Protein 9PH2 (pdb70)

Secondary structure (DSSP, 8-state):
---EE-SSPPPPSSTTSEEEEEEE-TT-HHHHHHHHHHHHHHHHS-TTEEEEEEE--SSGGGHHHHHHHHHHHHTT-TTHHHHHHHHHHTS-----SHHHHHHHHHHTT--HHHHHHHHT-HHHHHHHHHHHHHHHHTT--SSSEEEETTTEEE-TTTTTS-HHHHHHHHHHHHHHHT-/---EE-SSPPPPSSTTSEEEEEEE-TT-HHHHHHHHHHHHHHHTS-TTEEEEEEE--SSGGGHHHHHHHHHHHHTT-TTHHHHHHHHHHTS-----SHHHHHHHHHHTT--HHHHHHHHT-HHHHHHHHHHHHHHHHTT--SSSEEEETTTEEE-TTTTTS-HHHHHHHHHHHHHHHH-

B-factor: mean 20.36, std 10.34, range [5.52, 108.02]

InterPro domains:
  IPR001853 DSBA-like thioredoxin domain [PF01323] (96-192)
  IPR013766 Thioredoxin domain [PF00085] (48-86)
  IPR013766 Thioredoxin domain [PS51352] (9-154)
  IPR017937 Thioredoxin, conserved site [PS00194] (50-68)
  IPR023205 Thiol:disulphide interchange protein DsbA/DsbL [PIRSF001488] (10-207)
  IPR023205 Thiol:disulphide interchange protein DsbA/DsbL [cd03019] (31-209)
  IPR036249 Thioredoxin-like superfamily [SSF52833] (41-191)
  IPR050824 Bacterial Thiol:disulfide Interchange Protein DsbA [PTHR35891] (10-207)

Nearest PDB structures (foldseek):
  3hd5-assembly1_B  TM=8.942E-01  e=2.060E-31  Bordetella parapertussis
  4zl7-assembly1_A  TM=9.602E-01  e=1.861E-17  Pseudomonas aeruginosa PAO1
  4p3y-assembly1_B  TM=9.503E-01  e=1.702E-15  Acinetobacter baumannii AYE
  3a3t-assembly3_C  TM=8.705E-01  e=3.778E-16  Neisseria meningitidis serogroup B
  4od7-assembly2_B  TM=8.209E-01  e=9.628E-11  Proteus mirabilis HI4320

Solvent-accessible surface area: 18264 Å² total; per-residue (Å²): 190,64,85,75,94,5,108,105,80,19,126,86,104,36,125,76,87,19,26,0,6,0,0,1,4,1,48,19,88,104,0,19,54,0,5,85,72,0,66,91,28,43,168,119,25,53,176,48,16,49,48,63,22,0,2,5,35,107,90,90,51,26,104,33,9,2,29,0,20,11,0,0,66,59,37,106,56,77,70,0,8,45,102,0,6,66,2,11,40,103,91,176,87,174,7,65,75,63,136,24,0,0,83,18,0,43,86,53,66,12,69,83,70,94,0,41,74,33,8,94,35,163,71,1,91,57,73,7,95,71,0,47,111,25,5,130,43,2,102,34,141,25,33,8,4,1,0,0,21,11,72,28,12,0,18,10,109,66,6,55,113,70,53,58,20,0,11,110,3,0,52,85,5,3,87,97,13,110,199,168,88,44,61,86,4,103,112,87,15,118,51,61,34,122,76,80,25,9,0,6,0,0,0,5,2,53,20,86,103,0,20,55,0,3,80,68,0,59,91,27,39,170,120,28,52,166,47,14,41,43,73,22,4,3,7,37,122,88,86,56,27,60,32,12,3,26,0,19,27,0,0,60,54,36,138,62,80,68,1,6,42,103,0,6,70,2,13,35,106,99,176,90,190,7,92,45,56,150,33,0,0,109,16,0,41,81,57,64,14,78,76,71,136,0,44,77,34,7,96,35,156,71,2,92,52,65,5,96,66,0,46,98,20,13,128,37,1,102,31,138,28,24,7,2,1,0,0,29,9,103,10,20,0,13,8,108,58,6,61,122,65,54,58,18,0,12,107,7,0,51,85,1,2,76,64,24,119,186

Structure (mmCIF, N/CA/C/O backbone):
data_9PH2
#
_entry.id   9PH2
#
_cell.length_a   191.785
_cell.length_b   37.298
_cell.length_c   57.111
_cell.angle_alpha   90.000
_cell.angle_beta   104.593
_cell.angle_gamma   90.000
#
_symmetry.space_group_name_H-M   'C 1 2 1'
#
loop_
_entity.id
_entity.type
_entity.pdbx_description
1 polymer 'Thiol:disulfide interchange protein'
2 non-polymer DI(HYDROXYETHYL)ETHER
3 water water
#
loop_
_atom_site.group_PDB
_atom_site.id
_atom_site.type_symbol
_atom_site.label_atom_id
_atom_site.label_alt_id
_atom_site.label_comp_id
_atom_site.label_asym_id
_atom_site.label_entity_id
_atom_site.label_seq_id
_atom_site.pdbx_PDB_ins_code
_atom_site.Cartn_x
_atom_site.Cartn_y
_atom_site.Cartn_z
_atom_site.occupancy
_atom_site.B_iso_or_equiv
_atom_site.auth_seq_id
_atom_site.auth_comp_id
_atom_site.auth_asym_id
_atom_site.auth_atom_id
_atom_site.pdbx_PDB_model_num
ATOM 1 N N . GLN A 1 1 ? 3.77819 -10.08339 -18.01962 1.000 44.40220 1 GLN A N 1
ATOM 2 C CA . GLN A 1 1 ? 3.02958 -11.05015 -17.22046 1.000 48.35829 1 GLN A CA 1
ATOM 3 C C . GLN A 1 1 ? 3.30365 -10.89551 -15.72282 1.000 37.90539 1 GLN A C 1
ATOM 4 O O . GLN A 1 1 ? 2.41473 -10.50847 -14.96407 1.000 41.95454 1 GLN A O 1
ATOM 10 N N . GLN A 1 2 ? 4.53136 -11.19975 -15.29716 1.000 28.64431 2 GLN A N 1
ATOM 11 C CA . GLN A 1 2 ? 4.88502 -11.19974 -13.88223 1.000 18.50627 2 GLN A CA 1
ATOM 12 C C . GLN A 1 2 ? 5.57893 -9.91284 -13.45105 1.000 19.65453 2 GLN A C 1
ATOM 13 O O . GLN A 1 2 ? 6.21222 -9.88027 -12.39245 1.000 20.34320 2 GLN A O 1
ATOM 19 N N . TYR A 1 3 ? 5.46354 -8.85598 -14.24367 1.000 19.09407 3 TYR A N 1
ATOM 20 C CA . TYR A 1 3 ? 6.00109 -7.55259 -13.88835 1.000 16.45916 3 TYR A CA 1
ATOM 21 C C . TYR A 1 3 ? 5.19000 -6.51228 -14.63851 1.000 23.64075 3 TYR A C 1
ATOM 22 O O . TYR A 1 3 ? 4.41742 -6.83750 -15.54215 1.000 22.72932 3 TYR A O 1
ATOM 31 N N . VAL A 1 4 ? 5.38510 -5.25001 -14.27210 1.000 19.84155 4 VAL A N 1
ATOM 32 C CA . VAL A 1 4 ? 4.77363 -4.14260 -14.99216 1.000 22.06479 4 VAL A CA 1
ATOM 33 C C . VAL A 1 4 ? 5.86013 -3.14575 -15.36305 1.000 22.59934 4 VAL A C 1
ATOM 34 O O . VAL A 1 4 ? 6.90460 -3.06054 -14.71052 1.000 20.75509 4 VAL A O 1
ATOM 38 N N . ASN A 1 5 ? 5.61560 -2.39938 -16.43093 1.000 17.89112 5 ASN A N 1
ATOM 39 C CA . ASN A 1 5 ? 6.54268 -1.35685 -16.84196 1.000 17.14092 5 ASN A CA 1
ATOM 40 C C . ASN A 1 5 ? 6.31192 -0.09135 -16.02953 1.000 19.13267 5 ASN A C 1
ATOM 41 O O . ASN A 1 5 ? 5.17279 0.24955 -15.68912 1.000 21.08313 5 ASN A O 1
ATOM 46 N N . ILE A 1 6 ? 7.40172 0.60728 -15.72495 1.000 18.26866 6 ILE A N 1
ATOM 47 C CA . ILE A 1 6 ? 7.34739 1.91395 -15.08484 1.000 15.53159 6 ILE A CA 1
ATOM 48 C C . ILE A 1 6 ? 7.50367 2.96325 -16.17306 1.000 19.90667 6 ILE A C 1
ATOM 49 O O . ILE A 1 6 ? 8.56090 3.04646 -16.81252 1.000 22.55695 6 ILE A O 1
ATOM 54 N N . ASN A 1 7 ? 6.45753 3.76217 -16.37227 1.000 20.69848 7 ASN A N 1
ATOM 55 C CA . ASN A 1 7 ? 6.41103 4.77412 -17.42658 1.000 29.17754 7 ASN A CA 1
ATOM 56 C C . ASN A 1 7 ? 5.99129 6.09775 -16.80572 1.000 25.84351 7 ASN A C 1
ATOM 57 O O . ASN A 1 7 ? 4.91217 6.17012 -16.18603 1.000 25.43084 7 ASN A O 1
ATOM 62 N N . PRO A 1 8 ? 6.78719 7.16216 -16.93579 1.000 25.80694 8 PRO A N 1
ATOM 63 C CA . PRO A 1 8 ? 8.08644 7.23600 -17.61060 1.000 24.07588 8 PRO A CA 1
ATOM 64 C C . PRO A 1 8 ? 9.14543 6.54459 -16.77295 1.000 24.34582 8 PRO A C 1
ATOM 65 O O . PRO A 1 8 ? 8.97488 6.41461 -15.56180 1.000 24.98586 8 PRO A O 1
ATOM 69 N N . PRO A 1 9 ? 10.23159 6.07373 -17.37536 1.000 22.61908 9 PRO A N 1
ATOM 70 C CA . PRO A 1 9 ? 11.25297 5.38000 -16.59005 1.000 20.50737 9 PRO A CA 1
ATOM 71 C C . PRO A 1 9 ? 11.93892 6.32020 -15.61468 1.000 25.76238 9 PRO A C 1
ATOM 72 O O . PRO A 1 9 ? 12.05421 7.52708 -15.84292 1.000 26.59522 9 PRO A O 1
ATOM 76 N N . MET A 1 10 ? 12.38243 5.75075 -14.50775 1.000 21.39390 10 MET A N 1
ATOM 77 C CA . MET A 1 10 ? 13.04530 6.55648 -13.49747 1.000 19.89686 10 MET A CA 1
ATOM 78 C C . MET A 1 10 ? 14.51982 6.72615 -13.85430 1.000 24.47020 10 MET A C 1
ATOM 79 O O . MET A 1 10 ? 15.18169 5.75591 -14.22796 1.000 29.53187 10 MET A O 1
ATOM 84 N N . PRO A 1 11 ? 15.05976 7.93457 -13.72447 1.000 29.99633 11 PRO A N 1
ATOM 85 C CA . PRO A 1 11 ? 16.47774 8.13950 -14.02794 1.000 35.21681 11 PRO A CA 1
ATOM 86 C C . PRO A 1 11 ? 17.36019 7.38480 -13.05043 1.000 34.67047 11 PRO A C 1
ATOM 87 O O . PRO A 1 11 ? 17.00891 7.17768 -11.88630 1.000 33.11002 11 PRO A O 1
ATOM 91 N N . SER A 1 12 ? 18.52033 6.96833 -13.54217 1.000 36.22279 12 SER A N 1
ATOM 92 C CA A SER A 1 12 ? 19.44332 6.18704 -12.73325 0.548 39.37106 12 SER A CA 1
ATOM 93 C CA B SER A 1 12 ? 19.44527 6.18710 -12.73601 0.452 39.37182 12 SER A CA 1
ATOM 94 C C . SER A 1 12 ? 20.19046 7.07786 -11.75038 1.000 43.61502 12 SER A C 1
ATOM 95 O O . SER A 1 12 ? 20.66174 8.16443 -12.10125 1.000 43.26187 12 SER A O 1
ATOM 100 N N . ASP A 1 13 ? 20.28984 6.60788 -10.51017 1.000 41.28835 13 ASP A N 1
ATOM 101 C CA . ASP A 1 13 ? 21.01555 7.30025 -9.45688 1.000 49.30184 13 ASP A CA 1
ATOM 102 C C . ASP A 1 13 ? 22.39186 6.70235 -9.20453 1.000 44.00596 13 ASP A C 1
ATOM 103 O O . ASP A 1 13 ? 23.15278 7.24991 -8.39975 1.000 47.73587 13 ASP A O 1
ATOM 108 N N . THR A 1 14 ? 22.72498 5.59648 -9.86467 1.000 41.48140 14 THR A N 1
ATOM 109 C CA . THR A 1 14 ? 24.02185 4.94199 -9.70713 1.000 34.45329 14 THR A CA 1
ATOM 110 C C . THR A 1 14 ? 24.60896 4.70608 -11.09012 1.000 38.44229 14 THR A C 1
ATOM 111 O O . THR A 1 14 ? 24.24693 3.72378 -11.76453 1.000 29.04562 14 THR A O 1
ATOM 115 N N . PRO A 1 15 ? 25.50860 5.57339 -11.54724 1.000 33.71846 15 PRO A N 1
ATOM 116 C CA . PRO A 1 15 ? 26.11541 5.38422 -12.86891 1.000 35.52464 15 PRO A CA 1
ATOM 117 C C . PRO A 1 15 ? 26.79067 4.02715 -12.97935 1.000 26.47830 15 PRO A C 1
ATOM 118 O O . PRO A 1 15 ? 27.44543 3.55964 -12.04469 1.000 32.81574 15 PRO A O 1
ATOM 122 N N . GLY A 1 16 ? 26.60867 3.39082 -14.13523 1.000 31.03453 16 GLY A N 1
ATOM 123 C CA . GLY A 1 16 ? 27.22136 2.11302 -14.41947 1.000 32.44366 16 GLY A CA 1
ATOM 124 C C . GLY A 1 16 ? 26.61481 0.92926 -13.70428 1.000 27.40047 16 GLY A C 1
ATOM 125 O O . GLY A 1 16 ? 27.12161 -0.18810 -13.85282 1.000 32.02380 16 GLY A O 1
ATOM 126 N N . LYS A 1 17 ? 25.54987 1.12460 -12.93641 1.000 21.52875 17 LYS A N 1
ATOM 127 C CA . LYS A 1 17 ? 24.95081 0.03576 -12.18766 1.000 18.83911 17 LYS A CA 1
ATOM 128 C C . LYS A 1 17 ? 23.45940 -0.03128 -12.46743 1.000 19.21621 17 LYS A C 1
ATOM 129 O O . LYS A 1 17 ? 22.81833 0.97228 -12.79423 1.000 25.68046 17 LYS A O 1
ATOM 135 N N . ILE A 1 18 ? 22.92228 -1.23399 -12.33702 1.000 14.93873 18 ILE A N 1
ATOM 136 C CA . ILE A 1 18 ? 21.48574 -1.45729 -12.39901 1.000 16.03461 18 ILE A CA 1
ATOM 137 C C . ILE A 1 18 ? 20.97050 -1.44858 -10.96866 1.000 15.16498 18 ILE A C 1
ATOM 138 O O . ILE A 1 18 ? 21.42220 -2.24453 -10.14050 1.000 15.05500 18 ILE A O 1
ATOM 143 N N . GLU A 1 19 ? 20.03693 -0.54137 -10.67188 1.000 15.15617 19 GLU A N 1
ATOM 144 C CA . GLU A 1 19 ? 19.48769 -0.41810 -9.32539 1.000 15.58222 19 GLU A CA 1
ATOM 145 C C . GLU A 1 19 ? 18.29442 -1.34393 -9.15643 1.000 14.75928 19 GLU A C 1
ATOM 146 O O . GLU A 1 19 ? 17.42046 -1.40309 -10.02438 1.000 15.61864 19 GLU A O 1
ATOM 152 N N . VAL A 1 20 ? 18.27016 -2.06647 -8.04304 1.000 9.71264 20 VAL A N 1
ATOM 153 C CA . VAL A 1 20 ? 17.09314 -2.80376 -7.59658 1.000 12.94700 20 VAL A CA 1
ATOM 154 C C . VAL A 1 20 ? 16.62131 -2.13335 -6.31534 1.000 14.32170 20 VAL A C 1
ATOM 155 O O . VAL A 1 20 ? 17.35462 -2.09654 -5.31854 1.000 13.31561 20 VAL A O 1
ATOM 159 N N . LEU A 1 21 ? 15.41454 -1.57347 -6.33929 1.000 12.28321 21 LEU A N 1
ATOM 160 C CA . LEU A 1 21 ? 14.83724 -0.96543 -5.14976 1.000 9.49049 21 LEU A CA 1
ATOM 161 C C . LEU A 1 21 ? 13.85794 -1.95439 -4.54737 1.000 12.03505 21 LEU A C 1
ATOM 162 O O . LEU A 1 21 ? 12.91122 -2.36913 -5.21916 1.000 13.91742 21 LEU A O 1
ATOM 167 N N . GLU A 1 22 ? 14.07994 -2.34755 -3.29775 1.000 9.23242 22 GLU A N 1
ATOM 168 C CA . GLU A 1 22 ? 13.05248 -3.07027 -2.55317 1.000 9.95586 22 GLU A CA 1
ATOM 169 C C . GLU A 1 22 ? 12.29737 -2.05316 -1.71405 1.000 13.24290 22 GLU A C 1
ATOM 170 O O . GLU A 1 22 ? 12.84369 -1.50231 -0.75057 1.000 10.83432 22 GLU A O 1
ATOM 176 N N . PHE A 1 23 ? 11.04530 -1.80485 -2.07969 1.000 10.05110 23 PHE A N 1
ATOM 177 C CA . PHE A 1 23 ? 10.16759 -0.99257 -1.25672 1.000 10.05386 23 PHE A CA 1
ATOM 178 C C . PHE A 1 23 ? 9.59267 -1.85946 -0.14695 1.000 11.41849 23 PHE A C 1
ATOM 179 O O . PHE A 1 23 ? 9.08098 -2.95369 -0.40657 1.000 12.67365 23 PHE A O 1
ATOM 187 N N . PHE A 1 24 ? 9.71728 -1.39218 1.09285 1.000 9.96656 24 PHE A N 1
ATOM 188 C CA . PHE A 1 24 ? 9.33882 -2.19125 2.24462 1.000 12.05542 24 PHE A CA 1
ATOM 189 C C . PHE A 1 24 ? 8.76377 -1.28162 3.32302 1.000 9.91298 24 PHE A C 1
ATOM 190 O O . PHE A 1 24 ? 8.86698 -0.05273 3.25912 1.000 10.26323 24 PHE A O 1
ATOM 198 N N . ALA A 1 25 ? 8.16686 -1.90877 4.33034 1.000 10.03286 25 ALA A N 1
ATOM 199 C CA . ALA A 1 25 ? 7.85879 -1.24044 5.58506 1.000 9.64796 25 ALA A CA 1
ATOM 200 C C . ALA A 1 25 ? 8.16407 -2.19044 6.72644 1.000 12.19793 25 ALA A C 1
ATOM 201 O O . ALA A 1 25 ? 7.92570 -3.39847 6.62336 1.000 12.49449 25 ALA A O 1
ATOM 203 N N . TYR A 1 26 ? 8.67333 -1.63576 7.82054 1.000 11.12634 26 TYR A N 1
ATOM 204 C CA . TYR A 1 26 ? 8.97791 -2.46159 8.98433 1.000 10.65878 26 TYR A CA 1
ATOM 205 C C . TYR A 1 26 ? 7.73259 -3.14223 9.54715 1.000 12.89298 26 TYR A C 1
ATOM 206 O O . TYR A 1 26 ? 7.84005 -4.21010 10.15814 1.000 14.89176 26 TYR A O 1
ATOM 215 N N . THR A 1 27 ? 6.55223 -2.53881 9.37503 1.000 11.97778 27 THR A N 1
ATOM 216 C CA . THR A 1 27 ? 5.31934 -3.10096 9.91402 1.000 14.70536 27 THR A CA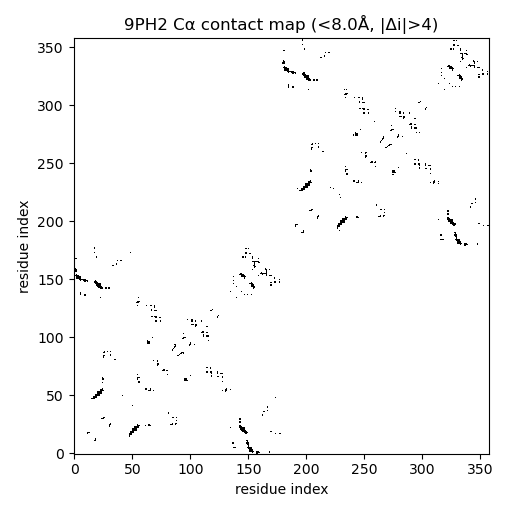 1
ATOM 217 C C . THR A 1 27 ? 4.70222 -4.16569 9.01457 1.000 15.27915 27 THR A C 1
ATOM 218 O O . THR A 1 27 ? 3.68579 -4.76607 9.40134 1.000 15.02844 27 THR A O 1
ATOM 222 N N . CYS A 1 28 ? 5.29862 -4.42612 7.85225 1.000 11.45031 28 CYS A N 1
ATOM 223 C CA . CYS A 1 28 ? 4.73209 -5.35347 6.88311 1.000 14.77915 28 CYS A CA 1
ATOM 224 C C . CYS A 1 28 ? 5.19737 -6.77522 7.18471 1.000 15.50138 28 CYS A C 1
ATOM 225 O O . CYS A 1 28 ? 6.39938 -7.05004 7.10915 1.000 14.77474 28 CYS A O 1
ATOM 228 N N . PRO A 1 29 ? 4.29172 -7.69439 7.52027 1.000 11.90252 29 PRO A N 1
ATOM 229 C CA . PRO A 1 29 ? 4.73162 -9.06145 7.85999 1.000 15.33322 29 PRO A CA 1
ATOM 230 C C . PRO A 1 29 ? 5.45614 -9.76180 6.72956 1.000 15.15859 29 PRO A C 1
ATOM 231 O O . PRO A 1 29 ? 6.38547 -10.53538 6.98158 1.000 15.12511 29 PRO A O 1
ATOM 235 N N . HIS A 1 30 ? 5.04882 -9.52341 5.48630 1.000 13.16914 30 HIS A N 1
ATOM 236 C CA . HIS A 1 30 ? 5.72537 -10.16924 4.37164 1.000 14.07290 30 HIS A CA 1
ATOM 237 C C . HIS A 1 30 ? 7.09486 -9.55558 4.11112 1.000 15.37700 30 HIS A C 1
ATOM 238 O O . HIS A 1 30 ? 8.01390 -10.26913 3.69482 1.000 15.65296 30 HIS A O 1
ATOM 245 N N . CYS A 1 31 ? 7.26243 -8.25337 4.35895 1.000 15.79287 31 CYS A N 1
ATOM 246 C CA . CYS A 1 31 ? 8.60417 -7.67386 4.29465 1.000 13.12822 31 CYS A CA 1
ATOM 247 C C . CYS A 1 31 ? 9.52193 -8.31951 5.32672 1.000 15.07196 31 CYS A C 1
ATOM 248 O O . CYS A 1 31 ? 10.69813 -8.58399 5.04641 1.000 15.40667 31 CYS A O 1
ATOM 251 N N . ALA A 1 32 ? 9.00445 -8.57519 6.53184 1.000 15.88121 32 ALA A N 1
ATOM 252 C CA . ALA A 1 32 ? 9.79799 -9.27831 7.53360 1.000 12.85462 32 ALA A CA 1
ATOM 253 C C . ALA A 1 32 ? 10.13993 -10.68945 7.07246 1.000 15.06698 32 ALA A C 1
ATOM 254 O O . ALA A 1 32 ? 11.28235 -11.14031 7.21779 1.000 14.30697 32 ALA A O 1
ATOM 256 N N . ALA A 1 33 ? 9.16863 -11.39402 6.49463 1.000 14.66903 33 ALA A N 1
ATOM 257 C CA . ALA A 1 33 ? 9.40718 -12.76553 6.06181 1.000 15.13670 33 ALA A CA 1
ATOM 258 C C . ALA A 1 33 ? 10.45115 -12.82932 4.95606 1.000 12.63532 33 ALA A C 1
ATOM 259 O O . ALA A 1 33 ? 11.29296 -13.73667 4.93749 1.000 15.11925 33 ALA A O 1
ATOM 261 N N . ILE A 1 34 ? 10.38757 -11.90573 3.99692 1.000 11.82875 34 ILE A N 1
ATOM 262 C CA . ILE A 1 34 ? 11.30122 -11.98214 2.85883 1.000 11.67731 34 ILE A CA 1
ATOM 263 C C . ILE A 1 34 ? 12.67116 -11.40388 3.16252 1.000 12.52143 34 ILE A C 1
ATOM 264 O O . ILE A 1 34 ? 13.61332 -11.67066 2.40733 1.000 14.47001 34 ILE A O 1
ATOM 269 N N . GLU A 1 35 ? 12.82338 -10.64880 4.25096 1.000 12.30338 35 GLU A N 1
ATOM 270 C CA . GLU A 1 35 ? 14.08125 -9.94618 4.50707 1.000 13.54671 35 GLU A CA 1
ATOM 271 C C . GLU A 1 35 ? 15.30521 -10.85981 4.48581 1.000 11.55899 35 GLU A C 1
ATOM 272 O O . GLU A 1 35 ? 16.28357 -10.51909 3.80259 1.000 14.11030 35 GLU A O 1
ATOM 278 N N . PRO A 1 36 ? 15.32826 -12.01245 5.16426 1.000 12.61340 36 PRO A N 1
ATOM 279 C CA . PRO A 1 36 ? 16.52950 -12.85862 5.06376 1.000 15.66550 36 PRO A CA 1
ATOM 280 C C . PRO A 1 36 ? 16.76237 -13.40269 3.66489 1.000 14.06204 36 PRO A C 1
ATOM 281 O O . PRO A 1 36 ? 17.92220 -13.61192 3.27642 1.000 14.74645 36 PRO A O 1
ATOM 285 N N A MET A 1 37 ? 15.70302 -13.63068 2.88674 0.501 12.32322 37 MET A N 1
ATOM 286 N N B MET A 1 37 ? 15.69915 -13.64938 2.89076 0.499 12.32372 37 MET A N 1
ATOM 287 C CA A MET A 1 37 ? 15.89598 -14.10241 1.52256 0.501 13.68461 37 MET A CA 1
ATOM 288 C CA B MET A 1 37 ? 15.88077 -14.09531 1.51280 0.499 13.70182 37 MET A CA 1
ATOM 289 C C A MET A 1 37 ? 16.47096 -13.00661 0.62919 0.501 13.26240 37 MET A C 1
ATOM 290 C C B MET A 1 37 ? 16.50767 -12.99937 0.66048 0.499 13.24348 37 MET A C 1
ATOM 291 O O A MET A 1 37 ? 17.25580 -13.29650 -0.28409 0.501 15.29230 37 MET A O 1
ATOM 292 O O B MET A 1 37 ? 17.35250 -13.27720 -0.20042 0.499 15.31746 37 MET A O 1
ATOM 301 N N . VAL A 1 38 ? 16.08337 -11.75167 0.87057 1.000 12.87053 38 VAL A N 1
ATOM 302 C CA . VAL A 1 38 ? 16.65508 -10.63145 0.13373 1.000 11.63031 38 VAL A CA 1
ATOM 303 C C . VAL A 1 38 ? 18.11192 -10.44153 0.51939 1.000 12.69857 38 VAL A C 1
ATOM 304 O O . VAL A 1 38 ? 18.97232 -10.20792 -0.33960 1.000 15.22293 38 VAL A O 1
ATOM 308 N N . GLU A 1 39 ? 18.42047 -10.55570 1.81393 1.000 12.31436 39 GLU A N 1
ATOM 309 C CA . GLU A 1 39 ? 19.80714 -10.41158 2.23955 1.000 13.13876 39 GLU A CA 1
ATOM 310 C C . GLU A 1 39 ? 20.67343 -11.50715 1.63227 1.000 19.09588 39 GLU A C 1
ATOM 311 O O . GLU A 1 39 ? 21.80007 -11.24783 1.19519 1.000 18.39912 39 GLU A O 1
ATOM 317 N N . ASP A 1 40 ? 20.14876 -12.73055 1.55420 1.000 15.29151 40 ASP A N 1
ATOM 318 C CA . ASP A 1 40 ? 20.90686 -13.81922 0.93431 1.000 14.70064 40 ASP A CA 1
ATOM 319 C C . ASP A 1 40 ? 21.06333 -13.60249 -0.56838 1.000 19.32066 40 ASP A C 1
ATOM 320 O O . ASP A 1 40 ? 22.14403 -13.83789 -1.13010 1.000 14.97101 40 ASP A O 1
ATOM 325 N N . TRP A 1 41 ? 19.99333 -13.15945 -1.24061 1.000 14.31933 41 TRP A N 1
ATOM 326 C CA . TRP A 1 41 ? 20.07095 -12.86948 -2.66911 1.000 13.30441 41 TRP A CA 1
ATOM 327 C C . TRP A 1 41 ? 21.11822 -11.79970 -2.95512 1.000 14.29846 41 TRP A C 1
ATOM 328 O O . TRP A 1 41 ? 21.86467 -11.89653 -3.93616 1.000 15.33478 41 TRP A O 1
ATOM 339 N N . ALA A 1 42 ? 21.21911 -10.79407 -2.08485 1.000 12.35564 42 ALA A N 1
ATOM 340 C CA . ALA A 1 42 ? 22.15560 -9.70142 -2.32127 1.000 14.07604 42 ALA A CA 1
ATOM 341 C C . ALA A 1 42 ? 23.59716 -10.18431 -2.26454 1.000 16.01757 42 ALA A C 1
ATOM 342 O O . ALA A 1 42 ? 24.46881 -9.60445 -2.92473 1.000 17.99757 42 ALA A O 1
ATOM 344 N N . LYS A 1 43 ? 23.86055 -11.25128 -1.50828 1.000 13.83065 43 LYS A N 1
ATOM 345 C CA . LYS A 1 43 ? 25.21620 -11.78838 -1.39948 1.000 17.98431 43 LYS A CA 1
ATOM 346 C C . LYS A 1 43 ? 25.74048 -12.36949 -2.70961 1.000 17.53342 43 LYS A C 1
ATOM 347 O O . LYS A 1 43 ? 26.96701 -12.42796 -2.89146 1.000 19.30114 43 LYS A O 1
ATOM 353 N N . THR A 1 44 ? 24.86294 -12.80957 -3.61682 1.000 15.52814 44 THR A N 1
ATOM 354 C CA . THR A 1 44 ? 25.29213 -13.39851 -4.88607 1.000 14.53354 44 THR A CA 1
ATOM 355 C C . THR A 1 44 ? 24.87772 -12.57547 -6.09852 1.000 13.84841 44 THR A C 1
ATOM 356 O O . THR A 1 44 ? 25.07122 -13.03234 -7.22790 1.000 17.00103 44 THR A O 1
ATOM 360 N N . ALA A 1 45 ? 24.30891 -11.38624 -5.90049 1.000 13.75272 45 ALA A N 1
ATOM 361 C CA . ALA A 1 45 ? 23.82915 -10.58276 -7.01546 1.000 12.69177 45 ALA A CA 1
ATOM 362 C C . ALA A 1 45 ? 24.98884 -10.10726 -7.89465 1.000 15.74248 45 ALA A C 1
ATOM 363 O O . ALA A 1 45 ? 26.12148 -9.97566 -7.42369 1.000 14.53483 45 ALA A O 1
ATOM 365 N N . PRO A 1 46 ? 24.71407 -9.79896 -9.16926 1.000 14.94080 46 PRO A N 1
ATOM 366 C CA . PRO A 1 46 ? 25.79621 -9.37404 -10.07887 1.000 12.51524 46 PRO A CA 1
ATOM 367 C C . PRO A 1 46 ? 26.50810 -8.13531 -9.56611 1.000 17.48736 46 PRO A C 1
ATOM 368 O O . PRO A 1 46 ? 25.91721 -7.26991 -8.91931 1.000 15.28032 46 PRO A O 1
ATOM 372 N N . GLN A 1 47 ? 27.80478 -8.03858 -9.87284 1.000 12.08159 47 GLN A N 1
ATOM 373 C CA . GLN A 1 47 ? 28.55202 -6.92725 -9.29944 1.000 15.88311 47 GLN A CA 1
ATOM 374 C C . GLN A 1 47 ? 28.18680 -5.58208 -9.92277 1.000 15.87848 47 GLN A C 1
ATOM 375 O O . GLN A 1 47 ? 28.50319 -4.54706 -9.32714 1.000 18.67669 47 GLN A O 1
ATOM 381 N N . ASP A 1 48 ? 27.49255 -5.56072 -11.06150 1.000 16.74854 48 ASP A N 1
ATOM 382 C CA . ASP A 1 48 ? 26.99716 -4.30826 -11.62378 1.000 14.51532 48 ASP A CA 1
ATOM 383 C C . ASP A 1 48 ? 25.57770 -3.97649 -11.17555 1.000 20.71570 48 ASP A C 1
ATOM 384 O O . ASP A 1 48 ? 24.94667 -3.10505 -11.77432 1.000 17.87449 48 ASP A O 1
ATOM 389 N N . VAL A 1 49 ? 25.08446 -4.63716 -10.13141 1.000 14.61436 49 VAL A N 1
ATOM 390 C CA . VAL A 1 49 ? 23.75377 -4.41560 -9.57087 1.000 14.95952 49 VAL A CA 1
ATOM 391 C C . VAL A 1 49 ? 23.91794 -3.88938 -8.15342 1.000 17.76676 49 VAL A C 1
ATOM 392 O O . VAL A 1 49 ? 24.76949 -4.37689 -7.40112 1.000 16.87832 49 VAL A O 1
ATOM 396 N N . VAL A 1 50 ? 23.09791 -2.90764 -7.77560 1.000 13.73203 50 VAL A N 1
ATOM 397 C CA . VAL A 1 50 ? 23.09351 -2.40156 -6.40699 1.000 11.93285 50 VAL A CA 1
ATOM 398 C C . VAL A 1 50 ? 21.68433 -2.52257 -5.85105 1.000 15.00653 50 VAL A C 1
ATOM 399 O O . VAL A 1 50 ? 20.71662 -2.13313 -6.51059 1.000 15.32809 50 VAL A O 1
ATOM 403 N N . LEU A 1 51 ? 21.57167 -3.07795 -4.65228 1.000 13.45811 51 LEU A N 1
ATOM 404 C CA . LEU A 1 51 ? 20.28738 -3.15773 -3.97073 1.000 14.47075 51 LEU A CA 1
ATOM 405 C C . LEU A 1 51 ? 20.14736 -1.96300 -3.03832 1.000 14.27690 51 LEU A C 1
ATOM 406 O O . LEU A 1 51 ? 21.07072 -1.63348 -2.28971 1.000 14.51129 51 LEU A O 1
ATOM 411 N N A LYS A 1 52 ? 18.97086 -1.33783 -3.05881 0.482 13.16332 52 LYS A N 1
ATOM 412 N N B LYS A 1 52 ? 19.01005 -1.29377 -3.11900 0.518 13.18019 52 LYS A N 1
ATOM 413 C CA A LYS A 1 52 ? 18.63484 -0.24541 -2.15139 0.482 12.49378 52 LYS A CA 1
ATOM 414 C CA B LYS A 1 52 ? 18.63266 -0.28986 -2.14244 0.518 12.48563 52 LYS A CA 1
ATOM 415 C C A LYS A 1 52 ? 17.28070 -0.54233 -1.52682 0.482 10.59213 52 LYS A C 1
ATOM 416 C C B LYS A 1 52 ? 17.32470 -0.74143 -1.52014 0.518 10.61562 52 LYS A C 1
ATOM 417 O O A LYS A 1 52 ? 16.28516 -0.66554 -2.24625 0.482 13.31765 52 LYS A O 1
ATOM 418 O O B LYS A 1 52 ? 16.43017 -1.20932 -2.22941 0.518 11.73863 52 LYS A O 1
ATOM 429 N N . GLN A 1 53 ? 17.24361 -0.66603 -0.20239 1.000 10.27017 53 GLN A N 1
ATOM 430 C CA . GLN A 1 53 ? 15.99072 -0.90683 0.50387 1.000 8.37473 53 GLN A CA 1
ATOM 431 C C . GLN A 1 53 ? 15.38534 0.44199 0.86145 1.000 11.46873 53 GLN A C 1
ATOM 432 O O . GLN A 1 53 ? 16.04633 1.28078 1.48348 1.000 13.66542 53 GLN A O 1
ATOM 438 N N . VAL A 1 54 ? 14.14460 0.65965 0.43184 1.000 11.16367 54 VAL A N 1
ATOM 439 C CA . VAL A 1 54 ? 13.50267 1.97239 0.47766 1.000 7.41325 54 VAL A CA 1
ATOM 440 C C . VAL A 1 54 ? 12.24726 1.87766 1.33882 1.000 10.69705 54 VAL A C 1
ATOM 441 O O . VAL A 1 54 ? 11.28486 1.22506 0.92405 1.000 12.23770 54 VAL A O 1
ATOM 445 N N . PRO A 1 55 ? 12.21328 2.47516 2.53335 1.000 9.12880 55 PRO A N 1
ATOM 446 C CA . PRO A 1 55 ? 11.00367 2.38150 3.36566 1.000 8.41033 55 PRO A CA 1
ATOM 447 C C . PRO A 1 55 ? 9.93188 3.32666 2.85235 1.000 9.36351 55 PRO A C 1
ATOM 448 O O . PRO A 1 55 ? 10.21504 4.45064 2.43807 1.000 12.99403 55 PRO A O 1
ATOM 452 N N . ILE A 1 56 ? 8.67978 2.87955 2.89292 1.000 10.99688 56 ILE A N 1
ATOM 453 C CA . ILE A 1 56 ? 7.60240 3.67582 2.32220 1.000 11.16586 56 ILE A CA 1
ATOM 454 C C . ILE A 1 56 ? 6.60093 4.04081 3.41150 1.000 8.22418 56 ILE A C 1
ATOM 455 O O . ILE A 1 56 ? 6.62864 3.51332 4.52690 1.000 12.39216 56 ILE A O 1
ATOM 460 N N . ALA A 1 57 ? 5.69934 4.95225 3.06274 1.000 11.64870 57 ALA A N 1
ATOM 461 C CA . ALA A 1 57 ? 4.62742 5.36887 3.96439 1.000 12.32350 57 ALA A CA 1
ATOM 462 C C . ALA A 1 57 ? 3.33533 5.48346 3.17190 1.000 13.99771 57 ALA A C 1
ATOM 463 O O . ALA A 1 57 ? 3.18767 6.39491 2.35116 1.000 17.24680 57 ALA A O 1
ATOM 465 N N . PHE A 1 58 ? 2.39574 4.57553 3.42609 1.000 12.09362 58 PHE A N 1
ATOM 466 C CA . PHE A 1 58 ? 1.07586 4.66741 2.80686 1.000 12.59289 58 PHE A CA 1
ATOM 467 C C . PHE A 1 58 ? 0.10142 5.48390 3.63833 1.000 14.02953 58 PHE A C 1
ATOM 468 O O . PHE A 1 58 ? -0.97701 5.83357 3.14261 1.000 15.26710 58 PHE A O 1
ATOM 476 N N . ASN A 1 59 ? 0.44508 5.76101 4.89013 1.000 14.17169 59 ASN A N 1
ATOM 477 C CA . ASN A 1 59 ? -0.25541 6.71954 5.72223 1.000 15.35113 59 ASN A CA 1
ATOM 478 C C . ASN A 1 59 ? 0.77842 7.42424 6.58881 1.000 18.69429 59 ASN A C 1
ATOM 479 O O . ASN A 1 59 ? 1.90574 6.94329 6.75971 1.000 13.97032 59 ASN A O 1
ATOM 484 N N . ALA A 1 60 ? 0.38319 8.57797 7.13292 1.000 15.09060 60 ALA A N 1
ATOM 485 C CA . ALA A 1 60 ? 1.35278 9.43584 7.81785 1.000 17.21277 60 ALA A CA 1
ATOM 486 C C . ALA A 1 60 ? 1.96315 8.75660 9.03410 1.000 16.10381 60 ALA A C 1
ATOM 487 O O . ALA A 1 60 ? 3.09281 9.08629 9.42046 1.000 17.63884 60 ALA A O 1
ATOM 489 N N . GLY A 1 61 ? 1.24166 7.82088 9.65860 1.000 16.11448 61 GLY A N 1
ATOM 490 C CA . GLY A 1 61 ? 1.78069 7.11900 10.80886 1.000 16.15175 61 GLY A CA 1
ATOM 491 C C . GLY A 1 61 ? 2.95319 6.22170 10.48096 1.000 16.19912 61 GLY A C 1
ATOM 492 O O . GLY A 1 61 ? 3.65265 5.77609 11.39289 1.000 18.70822 61 GLY A O 1
ATOM 493 N N . MET A 1 62 ? 3.16626 5.92532 9.20173 1.000 14.19075 62 MET A N 1
ATOM 494 C CA . MET A 1 62 ? 4.31529 5.12517 8.79122 1.000 12.05529 62 MET A CA 1
ATOM 495 C C . MET A 1 62 ? 5.58481 5.95082 8.62710 1.000 12.72199 62 MET A C 1
ATOM 496 O O . MET A 1 62 ? 6.66328 5.36991 8.47669 1.000 14.31095 62 MET A O 1
ATOM 501 N N A LYS A 1 63 ? 5.48520 7.28004 8.63255 0.480 13.92190 63 LYS A N 1
ATOM 502 N N B LYS A 1 63 ? 5.49626 7.27882 8.67030 0.520 13.91338 63 LYS A N 1
ATOM 503 C CA A LYS A 1 63 ? 6.67026 8.10826 8.41787 0.480 12.58513 63 LYS A CA 1
ATOM 504 C CA B LYS A 1 63 ? 6.67653 8.10499 8.42086 0.520 12.56239 63 LYS A CA 1
ATOM 505 C C A LYS A 1 63 ? 7.74999 7.91693 9.48433 0.480 13.64444 63 LYS A C 1
ATOM 506 C C B LYS A 1 63 ? 7.76580 7.94277 9.48798 0.520 13.63882 63 LYS A C 1
ATOM 507 O O A LYS A 1 63 ? 8.93525 7.86072 9.11479 0.480 12.65881 63 LYS A O 1
ATOM 508 O O B LYS A 1 63 ? 8.95407 7.92588 9.13475 0.520 12.66553 63 LYS A O 1
ATOM 519 N N . PRO A 1 64 ? 7.43341 7.81307 10.78039 1.000 14.61727 64 PRO A N 1
ATOM 520 C CA . PRO A 1 64 ? 8.50360 7.53714 11.75940 1.000 17.13034 64 PRO A CA 1
ATOM 521 C C . PRO A 1 64 ? 9.27999 6.26244 11.48047 1.000 15.36224 64 PRO A C 1
ATOM 522 O O . PRO A 1 64 ? 10.46150 6.18012 11.83981 1.000 14.77055 64 PRO A O 1
ATOM 526 N N . LEU A 1 65 ? 8.65564 5.26141 10.85005 1.000 13.74524 65 LEU A N 1
ATOM 527 C CA . LEU A 1 65 ? 9.37783 4.04074 10.51849 1.000 13.90530 65 LEU A CA 1
ATOM 528 C C . LEU A 1 65 ? 10.29784 4.22887 9.31926 1.000 13.01505 65 LEU A C 1
ATOM 529 O O . LEU A 1 65 ? 11.29310 3.50768 9.19420 1.000 13.31164 65 LEU A O 1
ATOM 534 N N . GLN A 1 66 ? 9.97959 5.17201 8.42480 1.000 9.26816 66 GLN A N 1
ATOM 535 C CA . GLN A 1 66 ? 10.95190 5.58999 7.41803 1.000 11.87757 66 GLN A CA 1
ATOM 536 C C . GLN A 1 66 ? 12.14023 6.27085 8.07647 1.000 11.77495 66 GLN A C 1
ATOM 537 O O . GLN A 1 66 ? 13.29610 6.02725 7.70580 1.000 12.15647 66 GLN A O 1
ATOM 543 N N . GLN A 1 67 ? 11.86156 7.17570 9.01648 1.000 11.38734 67 GLN A N 1
ATOM 544 C CA . GLN A 1 67 ? 12.93561 7.84905 9.73695 1.000 10.58114 67 GLN A CA 1
ATOM 545 C C . GLN A 1 67 ? 13.80117 6.84292 10.47840 1.000 16.43317 67 GLN A C 1
ATOM 546 O O . GLN A 1 67 ? 15.02913 6.97442 10.50923 1.000 15.75467 67 GLN A O 1
ATOM 552 N N . LEU A 1 68 ? 13.18163 5.82043 11.06671 1.000 12.83085 68 LEU A N 1
ATOM 553 C CA . LEU A 1 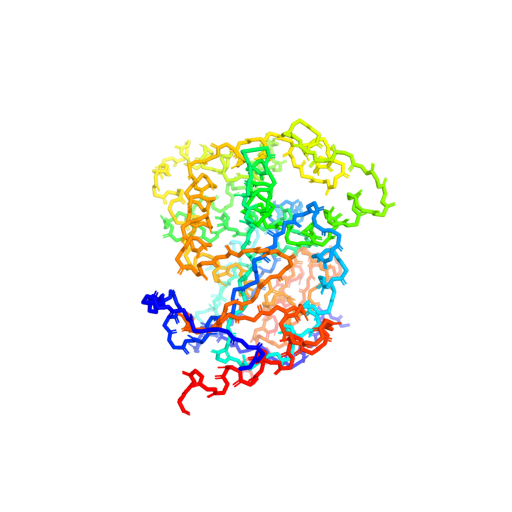68 ? 13.95009 4.81137 11.78756 1.000 11.94202 68 LEU A CA 1
ATOM 554 C C . LEU A 1 68 ? 14.96608 4.13773 10.87365 1.000 17.57792 68 LEU A C 1
ATOM 555 O O . LEU A 1 68 ? 16.12879 3.95508 11.25276 1.000 14.78562 68 LEU A O 1
ATOM 560 N N . TYR A 1 69 ? 14.54562 3.76209 9.65957 1.000 14.18287 69 TYR A N 1
ATOM 561 C CA . TYR A 1 69 ? 15.46131 3.09225 8.73926 1.000 10.13838 69 TYR A CA 1
ATOM 562 C C . TYR A 1 69 ? 16.68647 3.95869 8.46296 1.000 11.06475 69 TYR A C 1
ATOM 563 O O . TYR A 1 69 ? 17.83125 3.49732 8.57126 1.000 13.56111 69 TYR A O 1
ATOM 572 N N . TYR A 1 70 ? 16.46637 5.21560 8.07528 1.000 11.71284 70 TYR A N 1
ATOM 573 C CA . TYR A 1 70 ? 17.59220 6.06777 7.71105 1.000 12.20739 70 TYR A CA 1
ATOM 574 C C . TYR A 1 70 ? 18.40023 6.50032 8.92395 1.000 15.36489 70 TYR A C 1
ATOM 575 O O . TYR A 1 70 ? 19.59145 6.78630 8.78063 1.000 15.90143 70 TYR A O 1
ATOM 584 N N . THR A 1 71 ? 17.78925 6.52637 10.10948 1.000 12.88551 71 THR A N 1
ATOM 585 C CA . THR A 1 71 ? 18.54592 6.83174 11.31938 1.000 14.05838 71 THR A CA 1
ATOM 586 C C . THR A 1 71 ? 19.52451 5.70984 11.63641 1.000 14.70802 71 THR A C 1
ATOM 587 O O . THR A 1 71 ? 20.70336 5.96209 11.92526 1.000 14.91691 71 THR A O 1
ATOM 591 N N . LEU A 1 72 ? 19.06705 4.45982 11.55387 1.000 13.97571 72 LEU A N 1
ATOM 592 C CA . LEU A 1 72 ? 19.96418 3.33993 11.81805 1.000 14.87861 72 LEU A CA 1
ATOM 593 C C . LEU A 1 72 ? 21.10306 3.29206 10.80024 1.000 15.92986 72 LEU A C 1
ATOM 594 O O . LEU A 1 72 ? 22.24508 2.96629 11.14739 1.000 17.99440 72 LEU A O 1
ATOM 599 N N . GLN A 1 73 ? 20.81256 3.60261 9.53338 1.000 12.93421 73 GLN A N 1
ATOM 600 C CA . GLN A 1 73 ? 21.86606 3.61588 8.52414 1.000 13.90584 73 GLN A CA 1
ATOM 601 C C . GLN A 1 73 ? 22.86181 4.73897 8.79112 1.000 18.79056 73 GLN A C 1
ATOM 602 O O . GLN A 1 73 ? 24.07587 4.54455 8.65202 1.000 17.62393 73 GLN A O 1
ATOM 608 N N . ALA A 1 74 ? 22.36962 5.91512 9.19524 1.000 15.33200 74 ALA A N 1
ATOM 609 C CA . ALA A 1 74 ? 23.26289 7.05087 9.42288 1.000 15.04401 74 ALA A CA 1
ATOM 610 C C . ALA A 1 74 ? 24.13032 6.83865 10.66003 1.000 16.81640 74 ALA A C 1
ATOM 611 O O . ALA A 1 74 ? 25.27295 7.31053 10.70290 1.000 19.64369 74 ALA A O 1
ATOM 613 N N . LEU A 1 75 ? 23.61974 6.12374 11.65782 1.000 16.88200 75 LEU A N 1
ATOM 614 C CA . LEU A 1 75 ? 24.40120 5.76848 12.83977 1.000 16.30701 75 LEU A CA 1
ATOM 615 C C . LEU A 1 75 ? 25.33410 4.59603 12.59221 1.000 20.87049 75 LEU A C 1
ATOM 616 O O . LEU A 1 75 ? 25.96212 4.11715 13.54393 1.000 20.46140 75 LEU A O 1
ATOM 621 N N . GLU A 1 76 ? 25.42828 4.12566 11.34971 1.000 15.88440 76 GLU A N 1
ATOM 622 C CA . GLU A 1 76 ? 26.27666 2.98996 10.98962 1.000 17.13032 76 GLU A CA 1
ATOM 623 C C . GLU A 1 76 ? 25.95598 1.77634 11.86049 1.000 26.43389 76 GLU A C 1
ATOM 624 O O . GLU A 1 76 ? 26.84282 1.05712 12.33048 1.000 17.37135 76 GLU A O 1
ATOM 630 N N . ARG A 1 77 ? 24.66062 1.52945 12.05667 1.000 18.21923 77 ARG A N 1
ATOM 631 C CA . ARG A 1 77 ? 24.17895 0.31897 12.71876 1.000 18.19051 77 ARG A CA 1
ATOM 632 C C . ARG A 1 77 ? 23.28350 -0.49377 11.78289 1.000 21.75108 77 ARG A C 1
ATOM 633 O O . ARG A 1 77 ? 22.12948 -0.79260 12.12165 1.000 18.25450 77 ARG A O 1
ATOM 641 N N . PRO A 1 78 ? 23.79025 -0.89651 10.60829 1.000 19.80059 78 PRO A N 1
ATOM 642 C CA . PRO A 1 78 ? 22.96372 -1.71917 9.71574 1.000 18.77581 78 PRO A CA 1
ATOM 643 C C . PRO A 1 78 ? 22.66088 -3.08160 10.28893 1.000 22.97641 78 PRO A C 1
ATOM 644 O O . PRO A 1 78 ? 21.73784 -3.74700 9.80494 1.000 19.51924 78 PRO A O 1
ATOM 648 N N . ASP A 1 79 ? 23.41277 -3.51824 11.30354 1.000 19.68726 79 ASP A N 1
ATOM 649 C CA . ASP A 1 79 ? 23.08056 -4.75035 12.00916 1.000 21.84555 79 ASP A CA 1
ATOM 650 C C . ASP A 1 79 ? 21.71625 -4.66600 12.68133 1.000 20.57809 79 ASP A C 1
ATOM 651 O O . ASP A 1 79 ? 21.06626 -5.69498 12.89104 1.000 21.32562 79 ASP A O 1
ATOM 656 N N . LEU A 1 80 ? 21.26802 -3.45682 13.03208 1.000 18.16007 80 LEU A N 1
ATOM 657 C CA . LEU A 1 80 ? 19.98537 -3.29501 13.70799 1.000 14.05474 80 LEU A CA 1
ATOM 658 C C . LEU A 1 80 ? 18.80339 -3.33729 12.74715 1.000 17.50510 80 LEU A C 1
ATOM 659 O O . LEU A 1 80 ? 17.66662 -3.52342 13.20141 1.000 17.31539 80 LEU A O 1
ATOM 664 N N . HIS A 1 81 ? 19.04429 -3.17727 11.43716 1.000 15.40635 81 HIS A N 1
ATOM 665 C CA . HIS A 1 81 ? 17.95594 -3.15792 10.46828 1.000 16.93347 81 HIS A CA 1
ATOM 666 C C . HIS A 1 81 ? 17.15976 -4.45991 10.46759 1.000 19.11874 81 HIS A C 1
ATOM 667 O O . HIS A 1 81 ? 15.94482 -4.41454 10.72146 1.000 16.25427 81 HIS A O 1
ATOM 674 N N . PRO A 1 82 ? 17.76004 -5.63913 10.23853 1.000 16.84872 82 PRO A N 1
ATOM 675 C CA . PRO A 1 82 ? 16.94430 -6.86384 10.33753 1.000 18.22813 82 PRO A CA 1
ATOM 676 C C . PRO A 1 82 ? 16.36182 -7.07826 11.72210 1.000 16.96356 82 PRO A C 1
ATOM 677 O O . PRO A 1 82 ? 15.30174 -7.70096 11.84743 1.000 16.82510 82 PRO A O 1
ATOM 681 N N . LYS A 1 83 ? 17.00611 -6.56566 12.76988 1.000 15.32384 83 LYS A N 1
ATOM 682 C CA . LYS A 1 83 ? 16.46305 -6.77043 14.10559 1.000 19.78985 83 LYS A CA 1
ATOM 683 C C . LYS A 1 83 ? 15.19749 -5.95945 14.35671 1.000 20.94967 83 LYS A C 1
ATOM 684 O O . LYS A 1 83 ? 14.43244 -6.30957 15.25955 1.000 17.89930 83 LYS A O 1
ATOM 690 N N . VAL A 1 84 ? 14.95610 -4.88303 13.59733 1.000 14.69190 84 VAL A N 1
ATOM 691 C CA . VAL A 1 84 ? 13.69366 -4.15711 13.75242 1.000 13.77174 84 VAL A CA 1
ATOM 692 C C . VAL A 1 84 ? 12.51921 -5.04278 13.35515 1.000 13.84606 84 VAL A C 1
ATOM 693 O O . VAL A 1 84 ? 11.48994 -5.07524 14.04195 1.000 16.37581 84 VAL A O 1
ATOM 697 N N . PHE A 1 85 ? 12.64994 -5.76420 12.24007 1.000 13.72607 85 PHE A N 1
ATOM 698 C CA . PHE A 1 85 ? 11.61370 -6.70337 11.82004 1.000 16.30072 85 PHE A CA 1
ATOM 699 C C . PHE A 1 85 ? 11.35121 -7.73835 12.90287 1.000 19.50577 85 PHE A C 1
ATOM 700 O O . PHE A 1 85 ? 10.19607 -8.00361 13.25724 1.000 18.66164 85 PHE A O 1
ATOM 708 N N . THR A 1 86 ? 12.42230 -8.35307 13.42006 1.000 19.18107 86 THR A N 1
ATOM 709 C CA . THR A 1 86 ? 12.28323 -9.37247 14.45698 1.000 22.37047 86 THR A CA 1
ATOM 710 C C . THR A 1 86 ? 11.62598 -8.80116 15.70629 1.000 21.99063 86 THR A C 1
ATOM 711 O O . THR A 1 86 ? 10.75781 -9.44271 16.31375 1.000 24.74504 86 THR A O 1
ATOM 715 N N . ALA A 1 87 ? 12.02226 -7.59254 16.10319 1.000 16.93246 87 ALA A N 1
ATOM 716 C CA . ALA A 1 87 ? 11.45018 -6.98777 17.29971 1.000 20.38314 87 ALA A CA 1
ATOM 717 C C . ALA A 1 87 ? 9.95722 -6.73507 17.13662 1.000 20.77831 87 ALA A C 1
ATOM 718 O O . ALA A 1 87 ? 9.17934 -6.95712 18.07070 1.000 25.66380 87 ALA A O 1
ATOM 720 N N . ILE A 1 88 ? 9.53372 -6.27789 15.95676 1.000 17.11200 88 ILE A N 1
ATOM 721 C CA . ILE A 1 88 ? 8.12531 -5.94546 15.76961 1.000 19.70016 88 ILE A CA 1
ATOM 722 C C . ILE A 1 88 ? 7.28196 -7.20208 15.59718 1.000 21.38410 88 ILE A C 1
ATOM 723 O O . ILE A 1 88 ? 6.20072 -7.32283 16.18223 1.000 22.74871 88 ILE A O 1
ATOM 728 N N . HIS A 1 89 ? 7.74517 -8.15637 14.79659 1.000 18.61588 89 HIS A N 1
ATOM 729 C CA . HIS A 1 89 ? 6.87640 -9.24753 14.37623 1.000 19.87939 89 HIS A CA 1
ATOM 730 C C . HIS A 1 89 ? 7.02259 -10.50276 15.21860 1.000 28.00235 89 HIS A C 1
ATOM 731 O O . HIS A 1 89 ? 6.03080 -11.20869 15.42714 1.000 32.33550 89 HIS A O 1
ATOM 738 N N . THR A 1 90 ? 8.22042 -10.79360 15.71644 1.000 27.39446 90 THR A N 1
ATOM 739 C CA . THR A 1 90 ? 8.41895 -11.96936 16.55389 1.000 26.67536 90 THR A CA 1
ATOM 740 C C . THR A 1 90 ? 8.29547 -11.63157 18.03375 1.000 35.24853 90 THR A C 1
ATOM 741 O O . THR A 1 90 ? 7.57503 -12.31222 18.77116 1.000 36.94986 90 THR A O 1
ATOM 745 N N . GLU A 1 91 ? 8.97420 -10.57833 18.47741 1.000 28.80915 91 GLU A N 1
ATOM 746 C CA . GLU A 1 91 ? 8.94968 -10.18041 19.87762 1.000 30.62647 91 GLU A CA 1
ATOM 747 C C . GLU A 1 91 ? 7.78907 -9.25273 20.21435 1.000 26.95469 91 GLU A C 1
ATOM 748 O O . GLU A 1 91 ? 7.62589 -8.89045 21.38430 1.000 32.38873 91 GLU A O 1
ATOM 754 N N . ARG A 1 92 ? 6.99207 -8.85423 19.22067 1.000 28.88646 92 ARG A N 1
ATOM 755 C CA . ARG A 1 92 ? 5.76523 -8.08215 19.42748 1.000 24.96151 92 ARG A CA 1
ATOM 756 C C . ARG A 1 92 ? 6.01466 -6.74417 20.12581 1.000 31.14314 92 ARG A C 1
ATOM 757 O O . ARG A 1 92 ? 5.13260 -6.21831 20.80755 1.000 26.62220 92 ARG A O 1
ATOM 765 N N . LYS A 1 93 ? 7.20484 -6.17402 19.96710 1.000 22.48846 93 LYS A N 1
ATOM 766 C CA . LYS A 1 93 ? 7.47357 -4.85376 20.52206 1.000 27.11762 93 LYS A CA 1
ATOM 767 C C . LYS A 1 93 ? 6.80042 -3.77496 19.67671 1.000 28.36075 93 LYS A C 1
ATOM 768 O O . LYS A 1 93 ? 6.73929 -3.87234 18.44883 1.000 29.29784 93 LYS A O 1
ATOM 774 N N . ARG A 1 94 ? 6.29896 -2.73277 20.34064 1.000 21.97531 94 ARG A N 1
ATOM 775 C CA . ARG A 1 94 ? 5.54230 -1.67425 19.66976 1.000 24.35780 94 ARG A CA 1
ATOM 776 C C . ARG A 1 94 ? 6.48175 -0.51533 19.34410 1.000 24.50438 94 ARG A C 1
ATOM 777 O O . ARG A 1 94 ? 6.49029 0.52657 19.99697 1.000 33.94615 94 ARG A O 1
ATOM 785 N N . LEU A 1 95 ? 7.27215 -0.70408 18.28973 1.000 24.26996 95 LEU A N 1
ATOM 786 C CA . LEU A 1 95 ? 8.29489 0.26767 17.89847 1.000 22.88823 95 LEU A CA 1
ATOM 787 C C . LEU A 1 95 ? 7.74338 1.23075 16.85004 1.000 26.42624 95 LEU A C 1
ATOM 788 O O . LEU A 1 95 ? 8.24030 1.32245 15.72892 1.000 24.71751 95 LEU A O 1
ATOM 793 N N . PHE A 1 96 ? 6.69999 1.96564 17.23180 1.000 21.45030 96 PHE A N 1
ATOM 794 C CA . PHE A 1 96 ? 5.91901 2.71641 16.25668 1.000 25.89905 96 PHE A CA 1
ATOM 795 C C . PHE A 1 96 ? 6.02665 4.22666 16.41241 1.000 27.10189 96 PHE A C 1
ATOM 796 O O . PHE A 1 96 ? 5.48362 4.95695 15.57985 1.000 26.44290 96 PHE A O 1
ATOM 804 N N . ASP A 1 97 ? 6.72246 4.72078 17.43208 1.000 24.26548 97 ASP A N 1
ATOM 805 C CA . ASP A 1 97 ? 6.94679 6.15093 17.57442 1.000 27.60920 97 ASP A CA 1
ATOM 806 C C . ASP A 1 97 ? 8.37601 6.39611 18.04740 1.000 22.74283 97 ASP A C 1
ATOM 807 O O . ASP A 1 97 ? 9.05024 5.49148 18.54325 1.000 25.12133 97 ASP A O 1
ATOM 812 N N . LYS A 1 98 ? 8.81789 7.64897 17.90491 1.000 21.14283 98 LYS A N 1
ATOM 813 C CA . LYS A 1 98 ? 10.21071 8.00094 18.16820 1.000 21.74363 98 LYS A CA 1
ATOM 814 C C . LYS A 1 98 ? 10.64439 7.60144 19.57484 1.000 22.83231 98 LYS A C 1
ATOM 815 O O . LYS A 1 98 ? 11.77969 7.15714 19.77789 1.000 21.51559 98 LYS A O 1
ATOM 821 N N . LYS A 1 99 ? 9.75826 7.76073 20.55772 1.000 27.24539 99 LYS A N 1
ATOM 822 C CA . LYS A 1 99 ? 10.12264 7.46638 21.94034 1.000 27.28463 99 LYS A CA 1
ATOM 823 C C . LYS A 1 99 ? 10.42108 5.98269 22.12775 1.000 22.24600 99 LYS A C 1
ATOM 824 O O . LYS A 1 99 ? 11.46879 5.61293 22.67328 1.000 25.02924 99 LYS A O 1
ATOM 830 N N . ALA A 1 100 ? 9.51835 5.11405 21.66077 1.000 25.36476 100 ALA A N 1
ATOM 831 C CA . ALA A 1 100 ? 9.75313 3.67493 21.75533 1.000 21.53406 100 ALA A CA 1
ATOM 832 C C . ALA A 1 100 ? 10.96611 3.25672 20.93196 1.000 21.24130 100 ALA A C 1
ATOM 833 O O . ALA A 1 100 ? 11.73376 2.37353 21.33946 1.000 22.75481 100 ALA A O 1
ATOM 835 N N . MET A 1 101 ? 11.15524 3.88058 19.76747 1.000 20.08216 101 MET A N 1
ATOM 836 C CA . MET A 1 101 ? 12.29333 3.53422 18.92334 1.000 16.75153 101 MET A CA 1
ATOM 837 C C . MET A 1 101 ? 13.61133 3.89077 19.59499 1.000 15.36578 101 MET A C 1
ATOM 838 O O . MET A 1 101 ? 14.56969 3.11550 19.53615 1.000 21.03821 101 MET A O 1
ATOM 843 N N . GLY A 1 102 ? 13.67486 5.06291 20.22775 1.000 20.32997 102 GLY A N 1
ATOM 844 C CA . GLY A 1 102 ? 14.90570 5.47761 20.87701 1.000 21.95258 102 GLY A CA 1
ATOM 845 C C . GLY A 1 102 ? 15.22728 4.64015 22.09854 1.000 20.77198 102 GLY A C 1
ATOM 846 O O . GLY A 1 102 ? 16.39512 4.34337 22.36334 1.000 22.97647 102 GLY A O 1
ATOM 847 N N . GLU A 1 103 ? 14.19943 4.23742 22.84995 1.000 21.26118 103 GLU A N 1
ATOM 848 C CA . GLU A 1 103 ? 14.42477 3.33777 23.97835 1.000 24.07806 103 GLU A CA 1
ATOM 849 C C . GLU A 1 103 ? 14.92530 1.98208 23.50215 1.000 26.46038 103 GLU A C 1
ATOM 850 O O . GLU A 1 103 ? 15.83602 1.39850 24.10469 1.000 21.59288 103 GLU A O 1
ATOM 856 N N . TRP A 1 104 ? 14.35777 1.47153 22.40881 1.000 22.42418 104 TRP A N 1
ATOM 857 C CA . TRP A 1 104 ? 14.82415 0.20341 21.86473 1.000 19.27003 104 TRP A CA 1
ATOM 858 C C . TRP A 1 104 ? 16.25997 0.31372 21.36623 1.000 27.08764 104 TRP A C 1
ATOM 859 O O . TRP A 1 104 ? 17.08754 -0.56442 21.62911 1.000 21.46224 104 TRP A O 1
ATOM 870 N N . ALA A 1 105 ? 16.57233 1.38454 20.63145 1.000 21.74551 105 ALA A N 1
ATOM 871 C CA . ALA A 1 105 ? 17.92955 1.54994 20.11934 1.000 19.08350 105 ALA A CA 1
ATOM 872 C C . ALA A 1 105 ? 18.93023 1.67772 21.26228 1.000 23.38370 105 ALA A C 1
ATOM 873 O O . ALA A 1 105 ? 20.02900 1.11542 21.19847 1.000 25.78680 105 ALA A O 1
ATOM 875 N N . ALA A 1 106 ? 18.55846 2.40497 22.32069 1.000 27.30996 106 ALA A N 1
ATOM 876 C CA . ALA A 1 106 ? 19.44189 2.54181 23.47795 1.000 25.07428 106 ALA A CA 1
ATOM 877 C C . ALA A 1 106 ? 19.71115 1.19106 24.13120 1.000 29.19294 106 ALA A C 1
ATOM 878 O O . ALA A 1 106 ? 20.82107 0.93931 24.61624 1.000 31.83114 106 ALA A O 1
ATOM 880 N N . SER A 1 107 ? 18.71030 0.30573 24.15518 1.000 27.02471 107 SER A N 1
ATOM 881 C CA . SER A 1 107 ? 18.94454 -1.04097 24.66508 1.000 30.93394 107 SER A CA 1
ATOM 882 C C . SER A 1 107 ? 19.87009 -1.83844 23.75753 1.000 33.50434 107 SER A C 1
ATOM 883 O O . SER A 1 107 ? 20.41644 -2.85716 24.19213 1.000 37.33182 107 SER A O 1
ATOM 886 N N . GLN A 1 108 ? 20.05244 -1.40143 22.51169 1.000 28.07268 108 GLN A N 1
ATOM 887 C CA . GLN A 1 108 ? 20.95690 -2.03646 21.56289 1.000 26.89842 108 GLN A CA 1
ATOM 888 C C . GLN A 1 108 ? 22.30708 -1.32873 21.48241 1.000 23.62257 108 GLN A C 1
ATOM 889 O O . GLN A 1 108 ? 23.06304 -1.56114 20.53135 1.000 28.02637 108 GLN A O 1
ATOM 895 N N . GLY A 1 109 ? 22.61473 -0.45193 22.43282 1.000 26.84063 109 GLY A N 1
ATOM 896 C CA . GLY A 1 109 ? 23.90722 0.20114 22.47236 1.000 24.04353 109 GLY A CA 1
ATOM 897 C C . GLY A 1 109 ? 24.01590 1.51292 21.72834 1.000 31.32433 109 GLY A C 1
ATOM 898 O O . GLY A 1 109 ? 25.12963 2.02130 21.56799 1.000 26.81270 109 GLY A O 1
ATOM 899 N N . VAL A 1 110 ? 22.90844 2.07976 21.27046 1.000 21.32433 110 VAL A N 1
ATOM 900 C CA . VAL A 1 110 ? 22.92421 3.35633 20.56954 1.000 23.43638 110 VAL A CA 1
ATOM 901 C C . VAL A 1 110 ? 22.75805 4.46901 21.59052 1.000 27.96613 110 VAL A C 1
ATOM 902 O O . VAL A 1 110 ? 21.85440 4.41338 22.43536 1.000 26.48052 110 VAL A O 1
ATOM 906 N N . ASP A 1 111 ? 23.61248 5.48825 21.51302 1.000 21.22945 111 ASP A N 1
ATOM 907 C CA . ASP A 1 111 ? 23.43878 6.62472 22.40543 1.000 23.45250 111 ASP A CA 1
ATOM 908 C C . ASP A 1 111 ? 22.12955 7.33870 22.10250 1.000 25.36744 111 ASP A C 1
ATOM 909 O O . ASP A 1 111 ? 21.87063 7.73955 20.96408 1.000 23.30687 11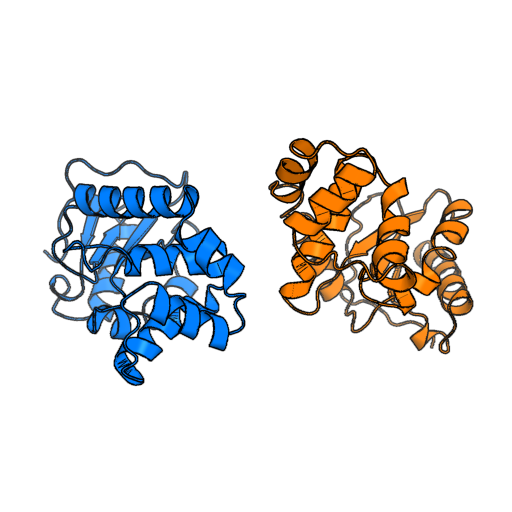1 ASP A O 1
ATOM 914 N N . ARG A 1 112 ? 21.30678 7.49783 23.14022 1.000 24.81689 112 ARG A N 1
ATOM 915 C CA . ARG A 1 112 ? 19.96781 8.04749 22.96455 1.000 21.15505 112 ARG A CA 1
ATOM 916 C C . ARG A 1 112 ? 20.00910 9.45098 22.37213 1.000 27.13746 112 ARG A C 1
ATOM 917 O O . ARG A 1 112 ? 19.22224 9.77612 21.47619 1.000 21.60547 112 ARG A O 1
ATOM 925 N N . ALA A 1 113 ? 20.92478 10.29626 22.85177 1.000 20.19667 113 ALA A N 1
ATOM 926 C CA . ALA A 1 113 ? 20.99035 11.66445 22.35205 1.000 21.47739 113 ALA A CA 1
ATOM 927 C C . ALA A 1 113 ? 21.34210 11.69597 20.87000 1.000 22.27381 113 ALA A C 1
ATOM 928 O O . ALA A 1 113 ? 20.78799 12.50427 20.11441 1.000 21.77592 113 ALA A O 1
ATOM 930 N N . LYS A 1 114 ? 22.26525 10.83238 20.43557 1.000 19.89647 114 LYS A N 1
ATOM 931 C CA . LYS A 1 114 ? 22.61444 10.78761 19.01791 1.000 22.25805 114 LYS A CA 1
ATOM 932 C C . LYS A 1 114 ? 21.45599 10.24307 18.19318 1.000 21.11993 114 LYS A C 1
ATOM 933 O O . LYS A 1 114 ? 21.15803 10.76452 17.10854 1.000 19.79017 114 LYS A O 1
ATOM 939 N N . PHE A 1 115 ? 20.78847 9.20111 18.69404 1.000 18.62703 115 PHE A N 1
ATOM 940 C CA . PHE A 1 115 ? 19.61789 8.68648 17.99102 1.000 18.03519 115 PHE A CA 1
ATOM 941 C C . PHE A 1 115 ? 18.59610 9.79060 17.77520 1.000 21.55414 115 PHE A C 1
ATOM 942 O O . PHE A 1 115 ? 18.12728 10.01051 16.65269 1.000 19.73240 115 PHE A O 1
ATOM 950 N N . ASP A 1 116 ? 18.23437 10.49363 18.85099 1.000 17.15623 116 ASP A N 1
ATOM 951 C CA . ASP A 1 116 ? 17.21980 11.53534 18.75389 1.000 23.96816 116 ASP A CA 1
ATOM 952 C C . ASP A 1 116 ? 17.65933 12.65799 17.82165 1.000 22.18589 116 ASP A C 1
ATOM 953 O O . ASP A 1 116 ? 16.84856 13.17831 17.04738 1.000 27.81284 116 ASP A O 1
ATOM 958 N N . SER A 1 117 ? 18.93924 13.03874 17.87432 1.000 22.16544 117 SER A N 1
ATOM 959 C CA . SER A 1 117 ? 19.44285 14.09211 16.99656 1.000 27.23689 117 SER A CA 1
ATOM 960 C C . SER A 1 117 ? 19.38015 13.66802 15.53312 1.000 21.37926 117 SER A C 1
ATOM 961 O O . SER A 1 117 ? 18.87938 14.40953 14.67894 1.000 26.82454 117 SER A O 1
ATOM 964 N N . VAL A 1 118 ? 19.89154 12.47495 15.22502 1.000 21.01140 118 VAL A N 1
ATOM 965 C CA . VAL A 1 118 ? 19.92052 12.00462 13.84100 1.000 20.74321 118 VAL A CA 1
ATOM 966 C C . VAL A 1 118 ? 18.50504 11.81433 13.30809 1.000 19.28301 118 VAL A C 1
ATOM 967 O O . VAL A 1 118 ? 18.20761 12.15775 12.15512 1.000 20.23069 118 VAL A O 1
ATOM 971 N N . PHE A 1 119 ? 17.61022 11.28137 14.14626 1.000 16.96737 119 PHE A N 1
ATOM 972 C CA . PHE A 1 119 ? 16.22264 11.03746 13.75160 1.000 14.90688 119 PHE A CA 1
ATOM 973 C C . PHE A 1 119 ? 15.54212 12.32041 13.28292 1.000 20.66386 119 PHE A C 1
ATOM 974 O O . PHE A 1 119 ? 14.74154 12.29765 12.33958 1.000 21.12346 119 PHE A O 1
ATOM 982 N N . ASP A 1 120 ? 15.86209 13.45188 13.91321 1.000 20.42121 120 ASP A N 1
ATOM 983 C CA . ASP A 1 120 ? 15.26814 14.73886 13.56394 1.000 26.51133 120 ASP A CA 1
ATOM 984 C C . ASP A 1 120 ? 16.05794 15.51727 12.51772 1.000 21.95206 120 ASP A C 1
ATOM 985 O O . ASP A 1 120 ? 15.64579 16.62726 12.16288 1.000 26.71017 120 ASP A O 1
ATOM 990 N N . SER A 1 121 ? 17.16469 14.97757 12.01693 1.000 22.21947 121 SER A N 1
ATOM 991 C CA . SER A 1 121 ? 18.08992 15.76349 11.21120 1.000 19.43951 121 SER A CA 1
ATOM 992 C C . SER A 1 121 ? 17.52128 16.07819 9.82928 1.000 22.70944 121 SER A C 1
ATOM 993 O O . SER A 1 121 ? 16.65632 15.37112 9.30498 1.000 20.79314 121 SER A O 1
ATOM 996 N N . PHE A 1 122 ? 18.03275 17.16124 9.23858 1.000 22.49014 122 PHE A N 1
ATOM 997 C CA . PHE A 1 122 ? 17.66662 17.50874 7.86686 1.000 23.66619 122 PHE A CA 1
ATOM 998 C C . PHE A 1 122 ? 18.05616 16.39973 6.89992 1.000 23.87748 122 PHE A C 1
ATOM 999 O O . PHE A 1 122 ? 17.34275 16.13336 5.92082 1.000 18.32011 122 PHE A O 1
ATOM 1007 N N . SER A 1 123 ? 19.18214 15.73666 7.16358 1.000 22.38033 123 SER A N 1
ATOM 1008 C CA . SER A 1 123 ? 19.65540 14.68910 6.27056 1.000 20.70744 123 SER A CA 1
ATOM 1009 C C . SER A 1 123 ? 18.67395 13.52621 6.22605 1.000 17.52348 123 SER A C 1
ATOM 1010 O O . SER A 1 123 ? 18.34459 13.01984 5.14443 1.000 18.51414 123 SER A O 1
ATOM 1013 N N . VAL A 1 124 ? 18.19256 13.09427 7.39693 1.000 18.15367 124 VAL A N 1
ATOM 1014 C CA . VAL A 1 124 ? 17.19695 12.02794 7.44245 1.000 17.43546 124 VAL A CA 1
ATOM 1015 C C . VAL A 1 124 ? 15.89175 12.49235 6.81123 1.000 16.29557 124 VAL A C 1
ATOM 1016 O O . VAL A 1 124 ? 15.25570 11.74465 6.05835 1.000 15.39042 124 VAL A O 1
ATOM 1020 N N . GLN A 1 125 ? 15.48029 13.73496 7.08623 1.000 15.27132 125 GLN A N 1
ATOM 1021 C CA . GLN A 1 125 ? 14.24486 14.23428 6.49207 1.000 16.54197 125 GLN A CA 1
ATOM 1022 C C . GLN A 1 125 ? 14.32616 14.20851 4.97212 1.000 17.31729 125 GLN A C 1
ATOM 1023 O O . GLN A 1 125 ? 13.36201 13.82827 4.29569 1.000 17.92087 125 GLN A O 1
ATOM 1029 N N . THR A 1 126 ? 15.48256 14.57839 4.42075 1.000 14.36138 126 THR A N 1
ATOM 1030 C CA . THR A 1 126 ? 15.65172 14.55987 2.97261 1.000 15.00635 126 THR A CA 1
ATOM 1031 C C . THR A 1 126 ? 15.61154 13.13756 2.42604 1.000 15.55489 126 THR A C 1
ATOM 1032 O O . THR A 1 126 ? 15.02449 12.89036 1.36780 1.000 14.49540 126 THR A O 1
ATOM 1036 N N . GLN A 1 127 ? 16.23858 12.19047 3.12360 1.000 14.61989 127 GLN A N 1
ATOM 1037 C CA . GLN A 1 127 ? 16.22066 10.81311 2.64725 1.000 14.95463 127 GLN A CA 1
ATOM 1038 C C . GLN A 1 127 ? 14.80862 10.24233 2.66809 1.000 12.57368 127 GLN A C 1
ATOM 1039 O O . GLN A 1 127 ? 14.43174 9.46796 1.77958 1.000 11.67855 127 GLN A O 1
ATOM 1045 N N . VAL A 1 128 ? 14.01856 10.61364 3.67607 1.000 13.05395 128 VAL A N 1
ATOM 1046 C CA . VAL A 1 128 ? 12.64251 10.12456 3.78206 1.000 12.00797 128 VAL A CA 1
ATOM 1047 C C . VAL A 1 128 ? 11.79985 10.69339 2.64787 1.000 13.01684 128 VAL A C 1
ATOM 1048 O O . VAL A 1 128 ? 11.02570 9.97586 2.00124 1.000 12.54627 128 VAL A O 1
ATOM 1052 N N . GLN A 1 129 ? 11.93987 11.99641 2.39921 1.000 13.75598 129 GLN A N 1
ATOM 1053 C CA . GLN A 1 129 ? 11.27897 12.61672 1.25307 1.000 16.80617 129 GLN A CA 1
ATOM 1054 C C . GLN A 1 129 ? 11.66446 11.92960 -0.05087 1.000 13.34588 129 GLN A C 1
ATOM 1055 O O . GLN A 1 129 ? 10.80267 11.66254 -0.89989 1.000 17.10734 129 GLN A O 1
ATOM 1061 N N . HIS A 1 130 ? 12.95426 11.63172 -0.23242 1.000 12.64915 130 HIS A N 1
ATOM 1062 C CA . HIS A 1 130 ? 13.37378 10.98324 -1.46544 1.000 14.61563 130 HIS A CA 1
ATOM 1063 C C . HIS A 1 130 ? 12.79908 9.57990 -1.56380 1.000 14.83899 130 HIS A C 1
ATOM 1064 O O . HIS A 1 130 ? 12.43780 9.13011 -2.65694 1.000 13.64080 130 HIS A O 1
ATOM 1071 N N . ALA A 1 131 ? 12.71371 8.87377 -0.43430 1.000 12.04461 131 ALA A N 1
ATOM 1072 C CA . ALA A 1 131 ? 12.14670 7.53019 -0.44774 1.000 11.05866 131 ALA A CA 1
ATOM 1073 C C . ALA A 1 131 ? 10.70916 7.56511 -0.93153 1.000 12.92191 131 ALA A C 1
ATOM 1074 O O . ALA A 1 131 ? 10.30135 6.74435 -1.76108 1.000 12.85718 131 ALA A O 1
ATOM 1076 N N . SER A 1 132 ? 9.93450 8.53517 -0.44574 1.000 12.68262 132 SER A N 1
ATOM 1077 C CA . SER A 1 132 ? 8.54977 8.65240 -0.88419 1.000 13.33274 132 SER A CA 1
ATOM 1078 C C . SER A 1 132 ? 8.45778 9.12346 -2.33115 1.000 13.46787 132 SER A C 1
ATOM 1079 O O . SER A 1 132 ? 7.55179 8.69584 -3.05698 1.000 15.93801 132 SER A O 1
ATOM 1082 N N . GLN A 1 133 ? 9.39508 9.96522 -2.78196 1.000 11.24903 133 GLN A N 1
ATOM 1083 C CA . GLN A 1 133 ? 9.42969 10.35286 -4.19314 1.000 13.00444 133 GLN A CA 1
ATOM 1084 C C . GLN A 1 133 ? 9.69683 9.15603 -5.09682 1.000 15.31299 133 GLN A C 1
ATOM 1085 O O . GLN A 1 133 ? 9.08575 9.02730 -6.16887 1.000 13.10650 133 GLN A O 1
ATOM 1091 N N . LEU A 1 134 ? 10.63454 8.28729 -4.70071 1.000 13.12632 134 LEU A N 1
ATOM 1092 C CA . LEU A 1 134 ? 10.91978 7.09575 -5.49282 1.000 13.40248 134 LEU A CA 1
ATOM 1093 C C . LEU A 1 134 ? 9.70582 6.18499 -5.56624 1.000 11.47120 134 LEU A C 1
ATOM 1094 O O . LEU A 1 134 ? 9.39766 5.62411 -6.62587 1.000 11.55233 134 LEU A O 1
ATOM 1099 N N . ALA A 1 135 ? 9.01628 6.01139 -4.44161 1.000 10.55010 135 ALA A N 1
ATOM 1100 C CA . ALA A 1 135 ? 7.85002 5.13923 -4.43161 1.000 11.80658 135 ALA A CA 1
ATOM 1101 C C . ALA A 1 135 ? 6.76054 5.69269 -5.33834 1.000 16.22724 135 ALA 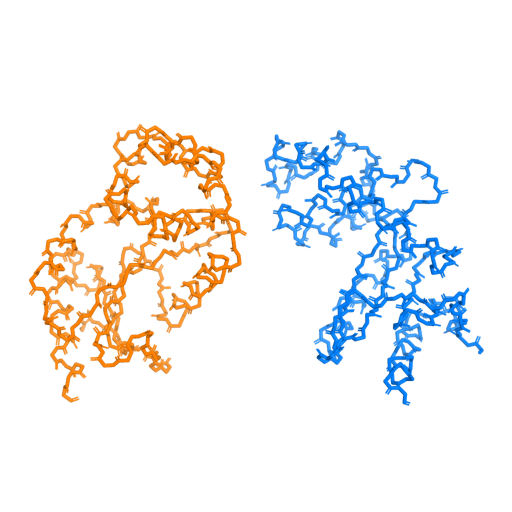A C 1
ATOM 1102 O O . ALA A 1 135 ? 6.10400 4.94117 -6.06963 1.000 13.07385 135 ALA A O 1
ATOM 1104 N N . GLU A 1 136 ? 6.57118 7.01217 -5.31478 1.000 11.70029 136 GLU A N 1
ATOM 1105 C CA . GLU A 1 136 ? 5.58941 7.63742 -6.19502 1.000 14.30905 136 GLU A CA 1
ATOM 1106 C C . GLU A 1 136 ? 5.96346 7.42747 -7.65567 1.000 16.68740 136 GLU A C 1
ATOM 1107 O O . GLU A 1 136 ? 5.12609 7.04134 -8.48102 1.000 15.94109 136 GLU A O 1
ATOM 1113 N N . ALA A 1 137 ? 7.23486 7.64410 -7.99029 1.000 14.27418 137 ALA A N 1
ATOM 1114 C CA . ALA A 1 137 ? 7.65789 7.51621 -9.38134 1.000 15.48904 137 ALA A CA 1
ATOM 1115 C C . ALA A 1 137 ? 7.58855 6.07401 -9.86554 1.000 12.09418 137 ALA A C 1
ATOM 1116 O O . ALA A 1 137 ? 7.34801 5.83086 -11.05590 1.000 15.43243 137 ALA A O 1
ATOM 1118 N N . ALA A 1 138 ? 7.79390 5.10747 -8.97127 1.000 11.65264 138 ALA A N 1
ATOM 1119 C CA . ALA A 1 138 ? 7.69070 3.70128 -9.33119 1.000 11.31541 138 ALA A CA 1
ATOM 1120 C C . ALA A 1 138 ? 6.25391 3.19359 -9.30780 1.000 12.46213 138 ALA A C 1
ATOM 1121 O O . ALA A 1 138 ? 6.02963 2.01651 -9.61450 1.000 15.26999 138 ALA A O 1
ATOM 1123 N N . HIS A 1 139 ? 5.29248 4.05578 -8.96972 1.000 12.88332 139 HIS A N 1
ATOM 1124 C CA . HIS A 1 139 ? 3.86877 3.69562 -8.91311 1.000 13.98079 139 HIS A CA 1
ATOM 1125 C C . HIS A 1 139 ? 3.62482 2.52723 -7.95507 1.000 16.33833 139 HIS A C 1
ATOM 1126 O O . HIS A 1 139 ? 2.93333 1.553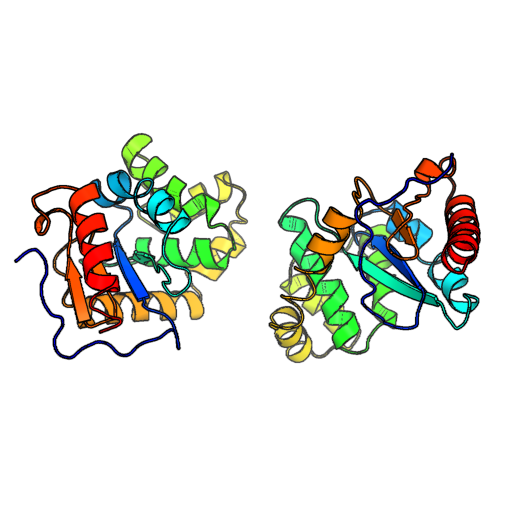96 -8.26862 1.000 12.87851 139 HIS A O 1
ATOM 1133 N N . ILE A 1 140 ? 4.18473 2.65717 -6.75208 1.000 12.96496 140 ILE A N 1
ATOM 1134 C CA . ILE A 1 140 ? 4.04608 1.63253 -5.72827 1.000 13.71415 140 ILE A CA 1
ATOM 1135 C C . ILE A 1 140 ? 2.57630 1.38777 -5.40048 1.000 15.02223 140 ILE A C 1
ATOM 1136 O O . ILE A 1 140 ? 1.77035 2.32460 -5.31526 1.000 16.07930 140 ILE A O 1
ATOM 1141 N N . ASP A 1 141 ? 2.20955 0.11130 -5.23103 1.000 13.70227 141 ASP A N 1
ATOM 1142 C CA . ASP A 1 141 ? 0.85262 -0.20594 -4.78895 1.000 12.30752 141 ASP A CA 1
ATOM 1143 C C . ASP A 1 141 ? 0.81749 -1.25516 -3.68441 1.000 15.34418 141 ASP A C 1
ATOM 1144 O O . ASP A 1 141 ? -0.27227 -1.73176 -3.32224 1.000 15.33291 141 ASP A O 1
ATOM 1149 N N . GLY A 1 142 ? 1.96425 -1.59284 -3.11110 1.000 11.96916 142 GLY A N 1
ATOM 1150 C CA . GLY A 1 142 ? 2.01765 -2.50439 -1.98193 1.000 10.90540 142 GLY A CA 1
ATOM 1151 C C . GLY A 1 142 ? 3.46706 -2.77547 -1.63631 1.000 12.55723 142 GLY A C 1
ATOM 1152 O O . GLY A 1 142 ? 4.38886 -2.34908 -2.34302 1.000 15.14267 142 GLY A O 1
ATOM 1153 N N . THR A 1 143 ? 3.65821 -3.48844 -0.52730 1.000 15.43034 143 THR A N 1
ATOM 1154 C CA . THR A 1 143 ? 4.97775 -3.95016 -0.10940 1.000 10.67040 143 THR A CA 1
ATOM 1155 C C . THR A 1 143 ? 4.92644 -5.43639 0.21227 1.000 12.29893 143 THR A C 1
ATOM 1156 O O . THR A 1 143 ? 3.89079 -5.94192 0.64601 1.000 13.46073 143 THR A O 1
ATOM 1160 N N . PRO A 1 144 ? 6.03784 -6.16513 0.03026 1.000 9.47060 144 PRO A N 1
ATOM 1161 C CA . PRO A 1 144 ? 7.30339 -5.74679 -0.58622 1.000 11.39996 144 PRO A CA 1
ATOM 1162 C C . PRO A 1 144 ? 7.15534 -5.67331 -2.08399 1.000 12.49432 144 PRO A C 1
ATOM 1163 O O . PRO A 1 144 ? 6.40007 -6.43266 -2.69394 1.000 15.18675 144 PRO A O 1
ATOM 1167 N N . ALA A 1 145 ? 7.88383 -4.75770 -2.70525 1.000 10.68704 145 ALA A N 1
ATOM 1168 C CA . ALA A 1 145 ? 7.87976 -4.61593 -4.14634 1.000 9.99410 145 ALA A CA 1
ATOM 1169 C C . ALA A 1 145 ? 9.29800 -4.31497 -4.59600 1.000 11.98040 145 ALA A C 1
ATOM 1170 O O . ALA A 1 145 ? 10.07881 -3.74145 -3.83850 1.000 14.34813 145 ALA A O 1
ATOM 1172 N N . PHE A 1 146 ? 9.61819 -4.68741 -5.83659 1.000 12.32456 146 PHE A N 1
ATOM 1173 C CA . PHE A 1 146 ? 10.96315 -4.51645 -6.38374 1.000 9.60781 146 PHE A CA 1
ATOM 1174 C C . PHE A 1 146 ? 10.90776 -3.74463 -7.69360 1.000 13.10218 146 PHE A C 1
ATOM 1175 O O . PHE A 1 146 ? 10.31039 -4.21635 -8.66498 1.000 14.86230 146 PHE A O 1
ATOM 1183 N N . ALA A 1 147 ? 11.57142 -2.59109 -7.74482 1.000 11.06175 147 ALA A N 1
ATOM 1184 C CA . ALA A 1 147 ? 11.75810 -1.86520 -9.00036 1.000 11.19897 147 ALA A CA 1
ATOM 1185 C C . ALA A 1 147 ? 13.15235 -2.17727 -9.52268 1.000 12.79549 147 ALA A C 1
ATOM 1186 O O . ALA A 1 147 ? 14.11347 -2.15746 -8.75449 1.000 14.70381 147 ALA A O 1
ATOM 1188 N N . VAL A 1 148 ? 13.26135 -2.48140 -10.81511 1.000 13.05944 148 VAL A N 1
ATOM 1189 C CA . VAL A 1 148 ? 14.52959 -2.88635 -11.41799 1.000 13.27914 148 VAL A CA 1
ATOM 1190 C C . VAL A 1 148 ? 14.86264 -1.94015 -12.55785 1.000 17.91732 148 VAL A C 1
ATOM 1191 O O . VAL A 1 148 ? 14.04876 -1.74749 -13.46890 1.000 15.41355 148 VAL A O 1
ATOM 1195 N N . GLY A 1 149 ? 16.06548 -1.36827 -12.51458 1.000 15.33141 149 GLY A N 1
ATOM 1196 C CA . GLY A 1 149 ? 16.55205 -0.52246 -13.59325 1.000 16.42432 149 GLY A CA 1
ATOM 1197 C C . GLY A 1 149 ? 15.74257 0.72774 -13.82359 1.000 19.32625 149 GLY A C 1
ATOM 1198 O O . GLY A 1 149 ? 15.85700 1.34324 -14.88727 1.000 21.36019 149 GLY A O 1
ATOM 1199 N N . GLY A 1 150 ? 14.91439 1.12078 -12.85549 1.000 15.46918 150 GLY A N 1
ATOM 1200 C CA . GLY A 1 150 ? 14.01386 2.24043 -13.03392 1.000 16.19088 150 GLY A CA 1
ATOM 1201 C C . GLY A 1 150 ? 12.92842 2.02440 -14.06088 1.000 16.73087 150 GLY A C 1
ATOM 1202 O O . GLY A 1 150 ? 12.22000 2.97299 -14.39550 1.000 16.65580 150 GLY A O 1
ATOM 1203 N N . ARG A 1 151 ? 12.76149 0.79943 -14.55795 1.000 15.09869 151 ARG A N 1
ATOM 1204 C CA . ARG A 1 151 ? 11.90050 0.53462 -15.70099 1.000 20.78459 151 ARG A CA 1
ATOM 1205 C C . ARG A 1 151 ? 10.87276 -0.56569 -15.47564 1.000 18.35261 151 ARG A C 1
ATOM 1206 O O . ARG A 1 151 ? 9.89974 -0.63009 -16.23520 1.000 19.26514 151 ARG A O 1
ATOM 1214 N N . TYR A 1 152 ? 11.05823 -1.43836 -14.48736 1.000 14.19908 152 TYR A N 1
ATOM 1215 C CA . TYR A 1 152 ? 10.21452 -2.60843 -14.30054 1.000 14.74120 152 TYR A CA 1
ATOM 1216 C C . TYR A 1 152 ? 9.89976 -2.76247 -12.82122 1.000 17.31265 152 TYR A C 1
ATOM 1217 O O . TYR A 1 152 ? 10.72647 -2.44542 -11.96768 1.000 17.53804 152 TYR A O 1
ATOM 1226 N N . MET A 1 153 ? 8.69968 -3.24904 -12.52072 1.000 14.59804 153 MET A N 1
ATOM 1227 C CA . MET A 1 153 ? 8.29989 -3.47224 -11.13559 1.000 14.92398 153 MET A CA 1
ATOM 1228 C C . MET A 1 153 ? 7.72093 -4.87250 -10.99449 1.000 18.03181 153 MET A C 1
ATOM 1229 O O . MET A 1 153 ? 6.88096 -5.28515 -11.80223 1.000 16.20300 153 MET A O 1
ATOM 1234 N N . THR A 1 154 ? 8.17856 -5.60697 -9.98080 1.000 13.05486 154 THR A N 1
ATOM 1235 C CA . THR A 1 154 ? 7.63133 -6.92154 -9.68188 1.000 14.65419 154 THR A CA 1
ATOM 1236 C C . THR A 1 154 ? 7.40918 -7.03298 -8.17667 1.000 13.38723 154 THR A C 1
ATOM 1237 O O . THR A 1 154 ? 7.73201 -6.12197 -7.40613 1.000 12.85750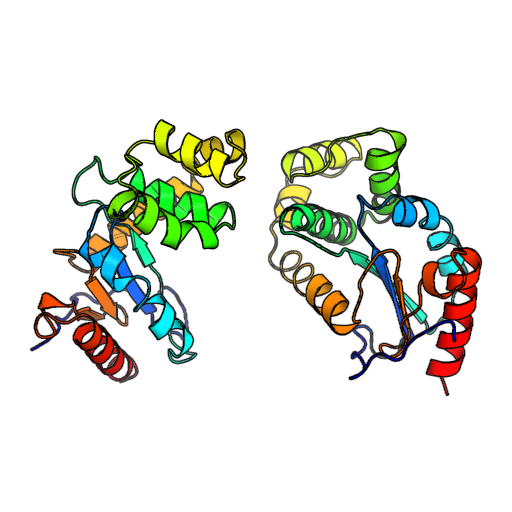 154 THR A O 1
ATOM 1241 N N . SER A 1 155 ? 6.80548 -8.14413 -7.76140 1.000 14.61281 155 SER A N 1
ATOM 1242 C CA . SER A 1 155 ? 6.47764 -8.38417 -6.36326 1.000 12.40421 155 SER A CA 1
ATOM 1243 C C . SER A 1 155 ? 6.20870 -9.86508 -6.19143 1.000 11.09266 155 SER A C 1
ATOM 1244 O O . SER A 1 155 ? 5.98132 -10.56988 -7.18208 1.000 14.82931 155 SER A O 1
ATOM 1247 N N . PRO A 1 156 ? 6.21264 -10.37159 -4.96006 1.000 12.94651 156 PRO A N 1
ATOM 1248 C CA . PRO A 1 156 ? 5.80762 -11.77056 -4.76470 1.000 13.72162 156 PRO A CA 1
ATOM 1249 C C . PRO A 1 156 ? 4.42699 -12.07098 -5.33456 1.000 14.65873 156 PRO A C 1
ATOM 1250 O O . PRO A 1 156 ? 4.23456 -13.13535 -5.93246 1.000 14.90898 156 PRO A O 1
ATOM 1254 N N . VAL A 1 157 ? 3.46659 -11.15260 -5.20591 1.000 17.61042 157 VAL A N 1
ATOM 1255 C CA . VAL A 1 157 ? 2.13243 -11.40923 -5.74303 1.000 15.66915 157 VAL A CA 1
ATOM 1256 C C . VAL A 1 157 ? 2.17344 -11.51987 -7.26579 1.000 15.81711 157 VAL A C 1
ATOM 1257 O O . VAL A 1 157 ? 1.59374 -12.44067 -7.85288 1.000 19.50535 157 VAL A O 1
ATOM 1261 N N . LEU A 1 158 ? 2.87097 -10.60060 -7.93554 1.000 12.59540 158 LEU A N 1
ATOM 1262 C CA . LEU A 1 158 ? 2.93266 -10.66228 -9.39167 1.000 17.88237 158 LEU A CA 1
ATOM 1263 C C . LEU A 1 158 ? 3.68848 -11.89522 -9.87349 1.000 24.66806 158 LEU A C 1
ATOM 1264 O O . LEU A 1 158 ? 3.39986 -12.40782 -10.96084 1.000 22.08980 158 LEU A O 1
ATOM 1269 N N . ALA A 1 159 ? 4.64375 -12.39138 -9.08917 1.000 18.22985 159 ALA A N 1
ATOM 1270 C CA . ALA A 1 159 ? 5.44816 -13.54019 -9.50542 1.000 19.16818 159 ALA A CA 1
ATOM 1271 C C . ALA A 1 159 ? 4.86868 -14.85837 -9.02122 1.000 20.90367 159 ALA A C 1
ATOM 1272 O O . ALA A 1 159 ? 5.60558 -15.74989 -8.59240 1.000 27.70232 159 ALA A O 1
ATOM 1274 N N . GLY A 1 160 ? 3.54722 -15.00840 -9.07602 1.000 22.91085 160 GLY A N 1
ATOM 1275 C CA . GLY A 1 160 ? 2.91045 -16.25268 -8.69516 1.000 26.52158 160 GLY A CA 1
ATOM 1276 C C . GLY A 1 160 ? 2.77972 -16.48027 -7.21024 1.000 22.13454 160 GLY A C 1
ATOM 1277 O O . GLY A 1 160 ? 2.80670 -17.63235 -6.76833 1.000 27.07167 160 GLY A O 1
ATOM 1278 N N . ASN A 1 161 ? 2.62341 -15.41319 -6.42603 1.000 18.47002 161 ASN A N 1
ATOM 1279 C CA . ASN A 1 161 ? 2.50329 -15.48057 -4.97041 1.000 15.29688 161 ASN A CA 1
ATOM 1280 C C . ASN A 1 161 ? 3.65684 -16.26328 -4.34393 1.000 19.98428 161 ASN A C 1
ATOM 1281 O O . ASN A 1 161 ? 3.46296 -17.21924 -3.59018 1.000 20.46502 161 ASN A O 1
ATOM 1286 N N . ASP A 1 162 ? 4.87802 -15.82278 -4.63845 1.000 16.96290 162 ASP A N 1
ATOM 1287 C CA . ASP A 1 162 ? 6.03549 -16.57139 -4.15924 1.000 21.84662 162 ASP A CA 1
ATOM 1288 C C . ASP A 1 162 ? 7.23758 -15.64764 -4.00040 1.000 15.56336 162 ASP A C 1
ATOM 1289 O O . ASP A 1 162 ? 7.54683 -14.87553 -4.91339 1.000 16.20415 162 ASP A O 1
ATOM 1294 N N . TYR A 1 163 ? 7.90083 -15.72702 -2.83584 1.000 15.35279 163 TYR A N 1
ATOM 1295 C CA . TYR A 1 163 ? 9.04947 -14.86522 -2.56003 1.000 15.01202 163 TYR A CA 1
ATOM 1296 C C . TYR A 1 163 ? 10.21153 -15.18266 -3.49152 1.000 17.21168 163 TYR A C 1
ATOM 1297 O O . TYR A 1 163 ? 10.79326 -14.28195 -4.11450 1.000 16.74461 163 TYR A O 1
ATOM 1306 N N . ALA A 1 164 ? 10.56984 -16.46437 -3.59866 1.000 14.66864 164 ALA A N 1
ATOM 1307 C CA . ALA A 1 164 ? 11.67178 -16.82432 -4.48314 1.000 14.32478 164 ALA A CA 1
ATOM 1308 C C . ALA A 1 164 ? 11.33016 -16.51530 -5.93454 1.000 17.68956 164 ALA A C 1
ATOM 1309 O O . ALA A 1 164 ? 12.20742 -16.11326 -6.70936 1.000 20.51394 164 ALA A O 1
ATOM 1311 N N . GLY A 1 165 ? 10.05851 -16.66393 -6.30623 1.000 17.71211 165 GLY A N 1
ATOM 1312 C CA . GLY A 1 165 ? 9.64094 -16.31213 -7.65264 1.000 14.38723 165 GLY A CA 1
ATOM 1313 C C . GLY A 1 165 ? 9.85312 -14.84260 -7.96333 1.000 17.29973 165 GLY A C 1
ATOM 1314 O O . GLY A 1 165 ? 10.25549 -14.48790 -9.06894 1.000 17.35877 165 GLY A O 1
ATOM 1315 N N . ALA A 1 166 ? 9.59043 -13.96581 -6.98807 1.000 14.03884 166 ALA A N 1
ATOM 1316 C CA . ALA A 1 166 ? 9.84260 -12.54069 -7.19136 1.000 14.37668 166 ALA A CA 1
ATOM 1317 C C . ALA A 1 166 ? 11.31268 -12.26630 -7.47554 1.000 14.77360 166 ALA A C 1
ATOM 1318 O O . ALA A 1 166 ? 11.63540 -11.45337 -8.34367 1.000 14.57992 166 ALA A O 1
ATOM 1320 N N . LEU A 1 167 ? 12.21530 -12.90633 -6.72928 1.000 14.87998 167 LEU A N 1
ATOM 1321 C CA . LEU A 1 167 ? 13.63364 -12.66024 -6.95114 1.000 14.82151 167 LEU A CA 1
ATOM 1322 C C . LEU A 1 167 ? 14.11137 -13.26588 -8.26605 1.000 15.98410 167 LEU A C 1
ATOM 1323 O O . LEU A 1 167 ? 15.01971 -12.71737 -8.89593 1.000 18.61081 167 LEU A O 1
ATOM 1328 N N . LYS A 1 168 ? 13.50649 -14.37469 -8.70092 1.000 16.07736 168 LYS A N 1
ATOM 1329 C CA . LYS A 1 168 ? 13.79391 -14.90361 -10.03114 1.000 18.06321 168 LYS A CA 1
ATOM 1330 C C . LYS A 1 168 ? 13.38599 -13.90942 -11.11130 1.000 18.42516 168 LYS A C 1
ATOM 1331 O O . LYS A 1 168 ? 14.11264 -13.70903 -12.09396 1.000 17.17970 168 LYS A O 1
ATOM 1337 N N . VAL A 1 169 ? 12.23285 -13.25970 -10.94032 1.000 16.12372 169 VAL A N 1
ATOM 1338 C CA . VAL A 1 169 ? 11.82398 -12.25474 -11.91261 1.000 12.93322 169 VAL A CA 1
ATOM 1339 C C . VAL A 1 169 ? 12.76191 -11.05821 -11.86575 1.000 14.40495 169 VAL A C 1
ATOM 1340 O O . VAL A 1 169 ? 13.12019 -10.50944 -12.90813 1.000 15.63654 169 VAL A O 1
ATOM 1344 N N . VAL A 1 170 ? 13.18720 -10.64329 -10.66367 1.000 15.11238 170 VAL A N 1
ATOM 1345 C CA . VAL A 1 170 ? 14.18792 -9.58257 -10.55743 1.000 12.44832 170 VAL A CA 1
ATOM 1346 C C . VAL A 1 170 ? 15.42193 -9.93818 -11.37332 1.000 13.68178 170 VAL A C 1
ATOM 1347 O O . VAL A 1 170 ? 15.95843 -9.10377 -12.11133 1.000 16.25838 170 VAL A O 1
ATOM 1351 N N . ASP A 1 171 ? 15.88489 -11.18648 -11.25496 1.000 16.17998 171 ASP A N 1
ATOM 1352 C CA . ASP A 1 171 ? 17.04590 -11.61828 -12.02754 1.000 17.44949 171 ASP A CA 1
ATOM 1353 C C . ASP A 1 171 ? 16.78765 -11.49282 -13.52538 1.000 19.13178 171 ASP A C 1
ATOM 1354 O O . ASP A 1 171 ? 17.66199 -11.03612 -14.27471 1.000 18.99186 171 ASP A O 1
ATOM 1359 N N . GLN A 1 172 ? 15.59638 -11.90411 -13.97862 1.000 17.43388 172 GLN A N 1
ATOM 1360 C CA . GLN A 1 172 ? 15.22940 -11.74590 -15.38768 1.000 17.20126 172 GLN A CA 1
ATOM 1361 C C . GLN A 1 172 ? 15.20276 -10.27552 -15.79042 1.000 19.46689 172 GLN A C 1
ATOM 1362 O O . GLN A 1 172 ? 15.65694 -9.90934 -16.88245 1.000 21.34516 172 GLN A O 1
ATOM 1368 N N . LEU A 1 173 ? 14.67127 -9.41351 -14.92066 1.000 18.02260 173 LEU A N 1
ATOM 1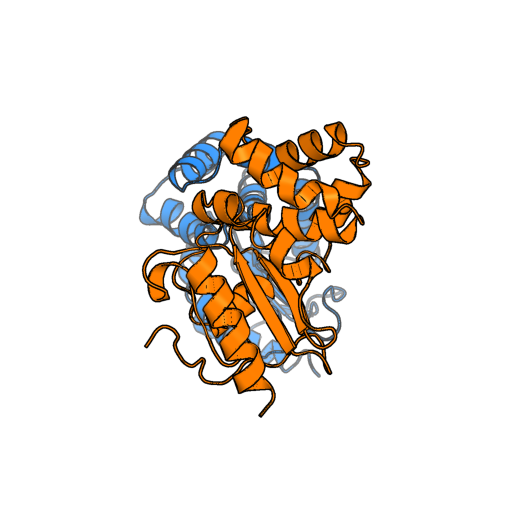369 C CA . LEU A 1 173 ? 14.59566 -7.99706 -15.24961 1.000 19.56307 173 LEU A CA 1
ATOM 1370 C C . LEU A 1 173 ? 15.96803 -7.33420 -15.25772 1.000 18.24261 173 LEU A C 1
ATOM 1371 O O . LEU A 1 173 ? 16.17294 -6.36542 -15.99182 1.000 19.11330 173 LEU A O 1
ATOM 1376 N N . ILE A 1 174 ? 16.91211 -7.82253 -14.44814 1.000 16.95712 174 ILE A N 1
ATOM 1377 C CA . ILE A 1 174 ? 18.27590 -7.29579 -14.49680 1.000 13.89785 174 ILE A CA 1
ATOM 1378 C C . ILE A 1 174 ? 18.88489 -7.54457 -15.86908 1.000 17.96172 174 ILE A C 1
ATOM 1379 O O . ILE A 1 174 ? 19.50842 -6.65875 -16.46187 1.000 17.92731 174 ILE A O 1
ATOM 1384 N N . VAL A 1 175 ? 18.71207 -8.76007 -16.39150 1.000 18.24364 175 VAL A N 1
ATOM 1385 C CA . VAL A 1 175 ? 19.22387 -9.07241 -17.72213 1.000 24.13292 175 VAL A CA 1
ATOM 1386 C C . VAL A 1 175 ? 18.56714 -8.17835 -18.76478 1.000 23.40999 175 VAL A C 1
ATOM 1387 O O . VAL A 1 175 ? 19.23608 -7.65620 -19.66512 1.000 22.74382 175 VAL A O 1
ATOM 1391 N N A GLN A 1 176 ? 17.25536 -7.96376 -18.64751 0.497 21.97363 176 GLN A N 1
ATOM 1392 N N B GLN A 1 176 ? 17.24797 -7.98077 -18.65720 0.503 21.95561 176 GLN A N 1
ATOM 1393 C CA A GLN A 1 176 ? 16.56204 -7.10167 -19.59935 0.497 26.81605 176 GLN A CA 1
ATOM 1394 C CA B GLN A 1 176 ? 16.54822 -7.10029 -19.58963 0.503 26.81883 176 GLN A CA 1
ATOM 1395 C C A GLN A 1 176 ? 16.99372 -5.64589 -19.47688 0.497 26.55938 176 GLN A C 1
ATOM 1396 C C B GLN A 1 176 ? 17.03498 -5.66088 -19.48553 0.503 26.56357 176 GLN A C 1
ATOM 1397 O O A GLN A 1 176 ? 16.97542 -4.91415 -20.47294 0.497 30.26682 176 GLN A O 1
ATOM 1398 O O B GLN A 1 176 ? 17.08635 -4.95178 -20.49669 0.503 30.22787 176 GLN A O 1
ATOM 1409 N N . SER A 1 177 ? 17.38855 -5.20807 -18.27945 1.000 20.41127 177 SER A N 1
ATOM 1410 C CA . SER A 1 177 ? 17.80364 -3.82196 -18.09266 1.000 19.50972 177 SER A CA 1
ATOM 1411 C C . SER A 1 177 ? 19.16399 -3.52782 -18.70783 1.000 25.86025 177 SER A C 1
ATOM 1412 O O . SER A 1 177 ? 19.46300 -2.36061 -18.98105 1.000 26.45506 177 SER A O 1
ATOM 1415 N N . ARG A 1 178 ? 20.00329 -4.54792 -18.89434 1.000 24.49654 178 ARG A N 1
ATOM 1416 C CA . ARG A 1 178 ? 21.23047 -4.39926 -19.67008 1.000 31.74719 178 ARG A CA 1
ATOM 1417 C C . ARG A 1 178 ? 20.97789 -4.38717 -21.16848 1.000 35.42837 178 ARG A C 1
ATOM 1418 O O . ARG A 1 178 ? 21.92993 -4.19081 -21.93297 1.000 48.16420 178 ARG A O 1
ATOM 1426 N N . LYS A 1 179 ? 19.72922 -4.60255 -21.58398 1.000 49.19672 179 LYS A N 1
ATOM 1427 C CA . LYS A 1 179 ? 19.30598 -4.75812 -22.97777 1.000 49.44348 179 LYS A CA 1
ATOM 1428 C C . LYS A 1 179 ? 19.76252 -6.10095 -23.53471 1.000 48.09048 179 LYS A C 1
ATOM 1429 O O . LYS A 1 179 ? 18.99375 -7.06744 -23.54410 1.000 49.84876 179 LYS A O 1
ATOM 1435 N N . GLN B 1 1 ? 62.54605 -15.74157 20.27447 1.000 48.73936 1 GLN B N 1
ATOM 1436 C CA . GLN B 1 1 ? 62.47921 -14.81838 19.14550 1.000 32.17139 1 GLN B CA 1
ATOM 1437 C C . GLN B 1 1 ? 61.60922 -13.61602 19.51075 1.000 30.14914 1 GLN B C 1
ATOM 1438 O O . GLN B 1 1 ? 60.52469 -13.77731 20.07349 1.000 31.53992 1 GLN B O 1
ATOM 1444 N N . GLN B 1 2 ? 62.08281 -12.40698 19.20418 1.000 23.96086 2 GLN B N 1
ATOM 1445 C CA . GLN B 1 2 ? 61.39861 -11.19125 19.63007 1.000 15.52473 2 GLN B CA 1
ATOM 1446 C C . GLN B 1 2 ? 60.59348 -10.55384 18.50915 1.000 21.27802 2 GLN B C 1
ATOM 1447 O O . GLN B 1 2 ? 60.25683 -9.37035 18.59498 1.000 18.68464 2 GLN B O 1
ATOM 1453 N N . TYR B 1 3 ? 60.30076 -11.30526 17.45471 1.000 14.81552 3 TYR B N 1
ATOM 1454 C CA . TYR B 1 3 ? 59.43071 -10.82191 16.39604 1.000 14.80863 3 TYR B CA 1
ATOM 1455 C C . TYR B 1 3 ? 58.78726 -12.02629 15.73159 1.000 15.55518 3 TYR B C 1
ATOM 1456 O O . TYR B 1 3 ? 59.14904 -13.17177 16.00027 1.000 17.12654 3 TYR B O 1
ATOM 1465 N N . VAL B 1 4 ? 57.80592 -11.75928 14.86973 1.000 14.24285 4 VAL B N 1
ATOM 1466 C CA . VAL B 1 4 ? 57.18778 -12.81095 14.07348 1.000 14.96219 4 VAL B CA 1
ATOM 1467 C C . VAL B 1 4 ? 57.16278 -12.36666 12.61985 1.000 14.58015 4 VAL B C 1
ATOM 1468 O O . VAL B 1 4 ? 57.17226 -11.17169 12.31221 1.000 15.59688 4 VAL B O 1
ATOM 1472 N N . ASN B 1 5 ? 57.16535 -13.33962 11.71762 1.000 13.23750 5 ASN B N 1
ATOM 1473 C CA . ASN B 1 5 ? 57.03056 -13.02770 10.30202 1.000 13.22411 5 ASN B CA 1
ATOM 1474 C C . ASN B 1 5 ? 55.57405 -12.73083 9.95675 1.000 13.38570 5 ASN B C 1
ATOM 1475 O O . ASN B 1 5 ? 54.64535 -13.28685 10.55064 1.000 15.56388 5 ASN B O 1
ATOM 1480 N N . ILE B 1 6 ? 55.37718 -11.82070 9.00539 1.000 12.04905 6 ILE B N 1
ATOM 1481 C CA . ILE B 1 6 ? 54.05594 -11.48622 8.48045 1.000 13.88349 6 ILE B CA 1
ATOM 1482 C C . ILE B 1 6 ? 53.92565 -12.14066 7.11163 1.000 13.43315 6 ILE B C 1
ATOM 1483 O O . ILE B 1 6 ? 54.64012 -11.77344 6.17307 1.000 11.81484 6 ILE B O 1
ATOM 1488 N N . ASN B 1 7 ? 53.01581 -13.10003 6.98829 1.000 9.90628 7 ASN B N 1
ATOM 1489 C CA . ASN B 1 7 ? 52.76752 -13.79943 5.73028 1.000 11.32705 7 ASN B CA 1
ATOM 1490 C C . ASN B 1 7 ? 51.29990 -13.69986 5.33325 1.000 10.33745 7 ASN B C 1
ATOM 1491 O O . ASN B 1 7 ? 50.42484 -13.94816 6.17036 1.000 14.05147 7 ASN B O 1
ATOM 1496 N N . PRO B 1 8 ? 50.98557 -13.35606 4.07755 1.000 10.24151 8 PRO B N 1
ATOM 1497 C CA . PRO B 1 8 ? 51.89463 -12.85836 3.04937 1.000 12.03855 8 PRO B CA 1
ATOM 1498 C C . PRO B 1 8 ? 52.41355 -11.50135 3.47118 1.000 10.53322 8 PRO B C 1
ATOM 1499 O O . PRO B 1 8 ? 51.80586 -10.81637 4.29381 1.000 12.85781 8 PRO B O 1
ATOM 1503 N N . PRO B 1 9 ? 53.54924 -11.08673 2.93455 1.000 7.21805 9 PRO B N 1
ATOM 1504 C CA . PRO B 1 9 ? 54.07857 -9.77139 3.29119 1.000 9.25231 9 PRO B CA 1
ATOM 1505 C C . PRO B 1 9 ? 53.18184 -8.67636 2.73793 1.000 11.56665 9 PRO B C 1
ATOM 1506 O O . PRO B 1 9 ? 52.38010 -8.89145 1.83111 1.000 14.90905 9 PRO B O 1
ATOM 1510 N N . MET B 1 10 ? 53.30120 -7.50558 3.32236 1.000 9.44671 10 MET B N 1
ATOM 1511 C CA . MET B 1 10 ? 52.45086 -6.35829 3.01880 1.000 10.92686 10 MET B CA 1
ATOM 1512 C C . MET B 1 10 ? 53.14740 -5.42483 2.03981 1.000 10.64080 10 MET B C 1
ATOM 1513 O O . MET B 1 10 ? 54.31454 -5.08068 2.24445 1.000 12.92664 10 MET B O 1
ATOM 1518 N N . PRO B 1 11 ? 52.48273 -4.99381 0.96817 1.000 13.70987 11 PRO B N 1
ATOM 1519 C CA . PRO B 1 11 ? 53.11183 -4.02186 0.06821 1.000 12.47685 11 PRO B CA 1
ATOM 1520 C C . PRO B 1 11 ? 53.29542 -2.68038 0.75372 1.000 13.39940 11 PRO B C 1
ATOM 1521 O O . PRO B 1 11 ? 52.44728 -2.23862 1.53428 1.000 14.61285 11 PRO B O 1
ATOM 1525 N N . SER B 1 12 ? 54.41047 -2.02983 0.45004 1.000 14.47266 12 SER B N 1
ATOM 1526 C CA . SER B 1 12 ? 54.67141 -0.70573 0.99866 1.000 13.79702 12 SER B CA 1
ATOM 1527 C C . SER B 1 12 ? 53.72006 0.32079 0.39995 1.000 15.19620 12 SER B C 1
ATOM 1528 O O . SER B 1 12 ? 53.45266 0.31235 -0.80636 1.000 17.68464 12 SER B O 1
ATOM 1531 N N . ASP B 1 13 ? 53.19113 1.20547 1.25340 1.000 11.41282 13 ASP B N 1
ATOM 1532 C CA . ASP B 1 13 ? 52.44768 2.36415 0.77891 1.000 12.66322 13 ASP B CA 1
ATOM 1533 C C . ASP B 1 13 ? 53.36771 3.50367 0.36769 1.000 15.09232 13 ASP B C 1
ATOM 1534 O O . ASP B 1 13 ? 52.87622 4.54549 -0.08517 1.000 16.71549 13 ASP B O 1
ATOM 1539 N N . THR B 1 14 ? 54.67884 3.31453 0.49182 1.000 12.22428 14 THR B N 1
ATOM 1540 C CA . THR B 1 14 ? 55.67288 4.34207 0.16611 1.000 13.41923 14 THR B CA 1
ATOM 1541 C C . THR B 1 14 ? 56.79864 3.68793 -0.61596 1.000 11.89947 14 THR B C 1
ATOM 1542 O O . THR B 1 14 ? 57.84063 3.33246 -0.05265 1.000 15.15159 14 THR B O 1
ATOM 1546 N N . PRO B 1 15 ? 56.60885 3.48106 -1.91959 1.000 16.13603 15 PRO B N 1
ATOM 1547 C CA . PRO B 1 15 ? 57.62788 2.77778 -2.71023 1.000 15.32312 15 PRO B CA 1
ATOM 1548 C C . PRO B 1 15 ? 58.98361 3.45111 -2.58748 1.000 18.05015 15 PRO B C 1
ATOM 1549 O O . PRO B 1 15 ? 59.09466 4.67772 -2.61348 1.000 26.08642 15 PRO B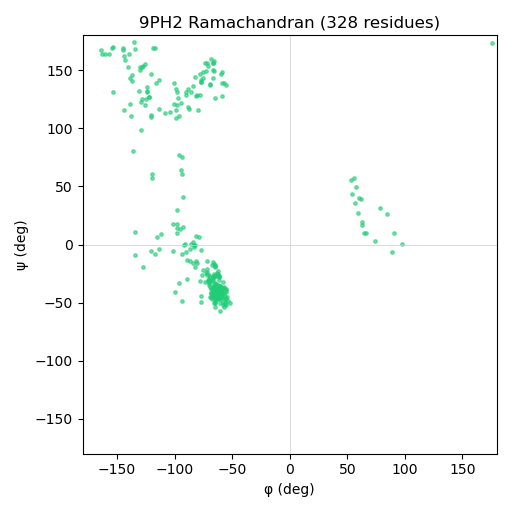 O 1
ATOM 1553 N N . GLY B 1 16 ? 60.01744 2.63777 -2.42931 1.000 19.46424 16 GLY B N 1
ATOM 1554 C CA . GLY B 1 16 ? 61.35085 3.16462 -2.25766 1.000 23.91089 16 GLY B CA 1
ATOM 1555 C C . GLY B 1 16 ? 61.74133 3.44456 -0.82585 1.000 25.08315 16 GLY B C 1
ATOM 1556 O O . GLY B 1 16 ? 62.90580 3.78155 -0.57608 1.000 21.73364 16 GLY B O 1
ATOM 1557 N N . LYS B 1 17 ? 60.80895 3.32226 0.12152 1.000 17.08132 17 LYS B N 1
ATOM 1558 C CA . LYS B 1 17 ? 61.12374 3.43728 1.53731 1.000 17.35692 17 LYS B CA 1
ATOM 1559 C C . LYS B 1 17 ? 60.75862 2.15072 2.25818 1.000 15.38719 17 LYS B C 1
ATOM 1560 O O . LYS B 1 17 ? 59.79824 1.46297 1.88892 1.000 17.97718 17 LYS B O 1
ATOM 1566 N N . ILE B 1 18 ? 61.55146 1.82794 3.27558 1.000 14.80942 18 ILE B N 1
ATOM 1567 C CA . ILE B 1 18 ? 61.21710 0.78463 4.23579 1.000 12.70223 18 ILE B CA 1
ATOM 1568 C C . ILE B 1 18 ? 60.22324 1.38397 5.22420 1.000 13.48369 18 ILE B C 1
ATOM 1569 O O . ILE B 1 18 ? 60.56408 2.30273 5.97317 1.000 13.36460 18 ILE B O 1
ATOM 1574 N N . GLU B 1 19 ? 59.00168 0.85875 5.23432 1.000 11.26864 19 GLU B N 1
ATOM 1575 C CA . GLU B 1 19 ? 57.97001 1.37495 6.13084 1.000 11.29123 19 GLU B CA 1
ATOM 1576 C C . GLU B 1 19 ? 58.05431 0.71738 7.50324 1.000 9.69056 19 GLU B C 1
ATOM 1577 O O . GLU B 1 19 ? 58.11388 -0.51124 7.61226 1.000 12.29098 19 GLU B O 1
ATOM 1583 N N . VAL B 1 20 ? 58.02998 1.54010 8.54662 1.000 8.27790 20 VAL B N 1
ATOM 1584 C CA . VAL B 1 20 ? 57.78635 1.08810 9.91233 1.000 10.43500 20 VAL B CA 1
ATOM 1585 C C . VAL B 1 20 ? 56.39677 1.58290 10.27565 1.000 9.38550 20 VAL B C 1
ATOM 1586 O O . VAL B 1 20 ? 56.16134 2.79651 10.33435 1.000 9.74366 20 VAL B O 1
ATOM 1590 N N . LEU B 1 21 ? 55.46220 0.65799 10.46692 1.000 9.22505 21 LEU B N 1
ATOM 1591 C CA . LEU B 1 21 ? 54.09442 0.99957 10.84681 1.000 8.04721 21 LEU B CA 1
ATOM 1592 C C . LEU B 1 21 ? 53.97368 0.82846 12.34875 1.000 9.26828 21 LEU B C 1
ATOM 1593 O O . LEU B 1 21 ? 54.15966 -0.28169 12.85587 1.000 10.92294 21 LEU B O 1
ATOM 1598 N N . GLU B 1 22 ? 53.64355 1.91044 13.06034 1.000 8.37538 22 GLU B N 1
ATOM 1599 C CA . GLU B 1 22 ? 53.31397 1.80525 14.47804 1.000 8.24633 22 GLU B CA 1
ATOM 1600 C C . GLU B 1 22 ? 51.80502 1.78700 14.59338 1.000 8.90365 22 GLU B C 1
ATOM 1601 O O . GLU B 1 22 ? 51.14682 2.80675 14.36189 1.000 9.12245 22 GLU B O 1
ATOM 1607 N N . PHE B 1 23 ? 51.26300 0.62424 14.93086 1.000 6.81381 23 PHE B N 1
ATOM 1608 C CA . PHE B 1 23 ? 49.83647 0.51490 15.19314 1.000 7.14545 23 PHE B CA 1
ATOM 1609 C C . PHE B 1 23 ? 49.53390 0.99667 16.60521 1.000 10.18946 23 PHE B C 1
ATOM 1610 O O . PHE B 1 23 ? 50.16632 0.56042 17.57645 1.000 9.52122 23 PHE B O 1
ATOM 1618 N N . PHE B 1 24 ? 48.57217 1.90671 16.72259 1.000 7.27260 24 PHE B N 1
ATOM 1619 C CA . PHE B 1 24 ? 48.28897 2.53578 17.99915 1.000 10.46153 24 PHE B CA 1
ATOM 1620 C C . PHE B 1 24 ? 46.78895 2.78629 18.11223 1.000 6.60490 24 PHE B C 1
ATOM 1621 O O . PHE B 1 24 ? 46.04393 2.71141 17.13005 1.000 6.72622 24 PHE B O 1
ATOM 1629 N N . ALA B 1 25 ? 46.36195 3.12040 19.32491 1.000 9.28847 25 ALA B N 1
ATOM 1630 C CA . ALA B 1 25 ? 45.05672 3.71472 19.54797 1.000 7.64033 25 ALA B CA 1
ATOM 1631 C C . ALA B 1 25 ? 45.22611 4.85029 20.54205 1.000 7.62622 25 ALA B C 1
ATOM 1632 O O . ALA B 1 25 ? 46.00066 4.74236 21.50529 1.000 8.60034 25 ALA B O 1
ATOM 1634 N N . TYR B 1 26 ? 44.49549 5.93909 20.29592 1.000 8.14785 26 TYR B N 1
ATOM 1635 C CA . TYR B 1 26 ? 44.61322 7.09793 21.17547 1.000 8.39919 26 TYR B CA 1
ATOM 1636 C C . TYR B 1 26 ? 44.20450 6.76335 22.60251 1.000 9.59243 26 TYR B C 1
ATOM 1637 O O . TYR B 1 26 ? 44.74255 7.35640 23.54351 1.000 11.25607 26 TYR B O 1
ATOM 1646 N N . THR B 1 27 ? 43.27746 5.81546 22.78342 1.000 10.75606 27 THR B N 1
ATOM 1647 C CA . THR B 1 27 ? 42.81887 5.43089 24.11777 1.000 9.87504 27 THR B CA 1
ATOM 1648 C C . THR B 1 27 ? 43.71297 4.39442 24.79379 1.000 12.28816 27 THR B C 1
ATOM 1649 O O . THR B 1 27 ? 43.40588 3.97571 25.91562 1.000 13.75729 27 THR B O 1
ATOM 1653 N N . CYS B 1 28 ? 44.80564 3.98416 24.15837 1.000 9.95838 28 CYS B N 1
ATOM 1654 C CA . CYS B 1 28 ? 45.69452 2.96912 24.72028 1.000 13.23161 28 CYS B CA 1
ATOM 1655 C C . CYS B 1 28 ? 46.76223 3.61825 25.59593 1.000 12.42189 28 CYS B C 1
ATOM 1656 O O . CYS B 1 28 ? 47.57854 4.40176 25.08849 1.000 10.24931 28 CYS B O 1
ATOM 1659 N N . PRO B 1 29 ? 46.81487 3.31642 26.88836 1.000 9.37076 29 PRO B N 1
ATOM 1660 C CA . PRO B 1 29 ? 47.79567 3.99113 27.75229 1.000 9.74562 29 PRO B CA 1
ATOM 1661 C C . PRO B 1 29 ? 49.23538 3.66835 27.39704 1.000 10.58974 29 PRO B C 1
ATOM 1662 O O . PRO B 1 29 ? 50.10191 4.52748 27.57938 1.000 12.36880 29 PRO B O 1
ATOM 1666 N N . HIS B 1 30 ? 49.52989 2.45287 26.92105 1.000 8.23290 30 HIS B N 1
ATOM 1667 C CA . HIS B 1 30 ? 50.89639 2.15721 26.50596 1.000 9.15291 30 HIS B CA 1
ATOM 1668 C C . HIS B 1 30 ? 51.26771 2.90757 25.23342 1.000 10.12091 30 HIS B C 1
ATOM 1669 O O . HIS B 1 30 ? 52.41713 3.32850 25.07330 1.000 10.58772 30 HIS B O 1
ATOM 1676 N N . CYS B 1 31 ? 50.31770 3.09542 24.31785 1.000 11.44602 31 CYS B N 1
ATOM 1677 C CA . CYS B 1 31 ? 50.59957 3.94863 23.16325 1.000 9.04936 31 CYS B CA 1
ATOM 1678 C C . CYS B 1 31 ? 50.90186 5.38223 23.58738 1.000 10.05443 31 CYS B C 1
ATOM 1679 O O . CYS B 1 31 ? 51.80140 6.02604 23.02413 1.000 10.97428 31 CYS B O 1
ATOM 1682 N N . ALA B 1 32 ? 50.14187 5.91500 24.56106 1.000 8.21600 32 ALA B N 1
ATOM 1683 C CA . ALA B 1 32 ? 50.46568 7.23648 25.10113 1.000 8.18995 32 ALA B CA 1
ATOM 1684 C C . ALA B 1 32 ? 51.86174 7.25952 25.70974 1.000 11.19604 32 ALA B C 1
ATOM 1685 O O . ALA B 1 32 ? 52.62434 8.21189 25.50465 1.000 11.75080 32 ALA B O 1
ATOM 1687 N N . ALA B 1 33 ? 52.22330 6.20953 26.45447 1.000 10.39243 33 ALA B N 1
ATOM 1688 C CA . ALA B 1 33 ? 53.49991 6.20155 27.14833 1.000 9.89234 33 ALA B CA 1
ATOM 1689 C C . ALA B 1 33 ? 54.66519 6.12843 26.17275 1.000 9.41474 33 ALA B C 1
ATOM 1690 O O . ALA B 1 33 ? 55.69014 6.78845 26.37847 1.000 12.91586 33 ALA B O 1
ATOM 1692 N N . ILE B 1 34 ? 54.51782 5.34843 25.10127 1.000 9.61758 34 ILE B N 1
ATOM 1693 C CA . ILE B 1 34 ? 55.62227 5.16194 24.16618 1.000 8.22402 34 ILE B CA 1
ATOM 1694 C C . ILE B 1 34 ? 55.69705 6.28389 23.13685 1.000 7.94217 34 ILE B C 1
ATOM 1695 O O . ILE B 1 34 ? 56.74811 6.45308 22.50162 1.000 9.64615 34 ILE B O 1
ATOM 1700 N N . GLU B 1 35 ? 54.63931 7.07713 22.97786 1.000 8.17689 35 GLU B N 1
ATOM 1701 C CA . GLU B 1 35 ? 54.61545 8.10070 21.92900 1.000 11.75285 35 GLU B CA 1
ATOM 1702 C C . GLU B 1 35 ? 55.83805 9.01418 21.92902 1.000 12.23942 35 GLU B C 1
ATOM 1703 O O . GLU B 1 35 ? 56.43274 9.19480 20.85518 1.000 12.22562 35 GLU B O 1
ATOM 1709 N N . PRO B 1 36 ? 56.26934 9.62012 23.04284 1.000 11.38560 36 PRO B N 1
ATOM 1710 C CA . PRO B 1 36 ? 57.48675 10.45489 22.97357 1.000 12.88445 36 PRO B CA 1
ATOM 1711 C C . PRO B 1 36 ? 58.73427 9.67577 22.57348 1.000 11.16067 36 PRO B C 1
ATOM 1712 O O . PRO B 1 36 ? 59.62461 10.24213 21.91900 1.000 15.85009 36 PRO B O 1
ATOM 1716 N N A MET B 1 37 ? 58.82112 8.39415 22.93704 0.478 12.69930 37 MET B N 1
ATOM 1717 N N B MET B 1 37 ? 58.83054 8.39578 22.95469 0.522 12.70097 37 MET B N 1
ATOM 1718 C CA A MET B 1 37 ? 59.98121 7.59495 22.55588 0.478 12.63171 37 MET B CA 1
ATOM 1719 C CA B MET B 1 37 ? 59.97949 7.58398 22.55745 0.522 12.62053 37 MET B CA 1
ATOM 1720 C C A MET B 1 37 ? 59.97810 7.29801 21.06192 0.478 13.55202 37 MET B C 1
ATOM 1721 C C B MET B 1 37 ? 59.97466 7.32682 21.05699 0.522 13.54784 37 MET B C 1
ATOM 1722 O O A MET B 1 37 ? 61.04025 7.25789 20.42509 0.478 14.61253 37 MET B O 1
ATOM 1723 O O B MET B 1 37 ? 61.03210 7.34152 20.41103 0.522 14.61135 37 MET B O 1
ATOM 1732 N N . VAL B 1 38 ? 58.79476 7.07757 20.49067 1.000 11.15230 38 VAL B N 1
ATOM 1733 C CA . VAL B 1 38 ? 58.68709 6.86360 19.05359 1.000 11.71121 38 VAL B CA 1
ATOM 1734 C C . VAL B 1 38 ? 59.02998 8.14118 18.30468 1.000 12.12368 38 VAL B C 1
ATOM 1735 O O . VAL B 1 38 ? 59.73949 8.10915 17.29019 1.000 15.02579 38 VAL B O 1
ATOM 1739 N N . GLU B 1 39 ? 58.55250 9.28981 18.80342 1.000 14.85728 39 GLU B N 1
ATOM 1740 C CA . GLU B 1 39 ? 58.86475 10.55435 18.14583 1.000 11.90417 39 GLU B CA 1
ATOM 1741 C C . GLU B 1 39 ? 60.36381 10.83596 18.20077 1.000 16.93584 39 GLU B C 1
ATOM 1742 O O . GLU B 1 39 ? 60.95218 11.28982 17.21114 1.000 16.65215 39 GLU B O 1
ATOM 1748 N N . ASP B 1 40 ? 61.01102 10.51681 19.32686 1.000 15.51027 40 ASP B N 1
ATOM 1749 C CA . ASP B 1 40 ? 62.46459 10.66864 19.41546 1.000 17.33055 40 ASP B CA 1
ATOM 1750 C C . ASP B 1 40 ? 63.17354 9.73817 18.44105 1.000 16.31728 40 ASP B C 1
ATOM 1751 O O . ASP B 1 40 ? 64.08543 10.15440 17.71837 1.000 18.24240 40 ASP B O 1
ATOM 1756 N N . TRP B 1 41 ? 62.76604 8.46603 18.41901 1.000 15.58750 41 TRP B N 1
ATOM 1757 C CA . TRP B 1 41 ? 63.34527 7.49676 17.49179 1.000 15.73114 41 TRP B CA 1
ATOM 1758 C C . TRP B 1 41 ? 63.23157 7.96513 16.04457 1.000 14.98421 41 TRP B C 1
ATOM 1759 O O . TRP B 1 41 ? 64.16990 7.79392 15.24706 1.000 15.45013 41 TRP B O 1
ATOM 1770 N N . ALA B 1 42 ? 62.08952 8.55110 15.67763 1.000 12.01710 42 ALA B N 1
ATOM 1771 C CA . ALA B 1 42 ? 61.87840 8.95148 14.28859 1.000 13.69497 42 ALA B CA 1
ATOM 1772 C C . ALA B 1 42 ? 62.84630 10.04280 13.86402 1.000 16.58313 42 ALA B C 1
ATOM 1773 O O . ALA B 1 42 ? 63.17828 10.14690 12.67861 1.000 18.67337 42 ALA B O 1
ATOM 1775 N N . LYS B 1 43 ? 63.31968 10.85200 14.81272 1.000 13.07869 43 LYS B N 1
ATOM 1776 C CA . LYS B 1 43 ? 64.21798 11.94564 14.46123 1.000 16.20233 43 LYS B CA 1
ATOM 1777 C C . LYS B 1 43 ? 65.55829 11.43785 13.95337 1.000 18.84402 43 LYS B C 1
ATOM 1778 O O . LYS B 1 43 ? 66.21717 12.13006 13.17027 1.000 20.89589 43 LYS B O 1
ATOM 1784 N N . THR B 1 44 ? 65.98117 10.24702 14.37140 1.000 14.59142 44 THR B N 1
ATOM 1785 C CA . THR B 1 44 ? 67.27057 9.71982 13.93884 1.000 17.42539 44 THR B CA 1
ATOM 1786 C C . THR B 1 44 ? 67.14104 8.50842 13.02532 1.000 17.04429 44 THR B C 1
ATOM 1787 O O . THR B 1 44 ? 68.15306 7.86904 12.72973 1.000 18.63192 44 THR B O 1
ATOM 1791 N N . ALA B 1 45 ? 65.93147 8.17452 12.57039 1.000 13.15044 45 ALA B N 1
ATOM 1792 C CA . ALA B 1 45 ? 65.74013 6.96568 11.77798 1.000 17.01602 45 ALA B CA 1
ATOM 1793 C C . ALA B 1 45 ? 66.43646 7.08756 10.42109 1.000 14.90975 45 ALA B C 1
ATOM 1794 O O . ALA B 1 45 ? 66.66724 8.19466 9.92908 1.000 15.83427 45 ALA B O 1
ATOM 1796 N N . PRO B 1 46 ? 66.77298 5.95883 9.79073 1.000 13.73411 46 PRO B N 1
ATOM 1797 C CA . PRO B 1 46 ? 67.47306 6.01965 8.49927 1.000 15.60702 46 PRO B CA 1
ATOM 1798 C C . PRO B 1 46 ? 66.66702 6.75212 7.43615 1.000 15.35378 46 PRO B C 1
ATOM 1799 O O . PRO B 1 46 ? 65.43429 6.71171 7.40455 1.000 16.06838 46 PRO B O 1
ATOM 1803 N N . GLN B 1 47 ? 67.39281 7.43634 6.54825 1.000 12.20378 47 GLN B N 1
ATOM 1804 C CA . GLN B 1 47 ? 66.76642 8.24277 5.51211 1.000 14.50497 47 GLN B CA 1
ATOM 1805 C C . GLN B 1 47 ? 65.91203 7.41966 4.55374 1.000 15.01230 47 GLN B C 1
ATOM 1806 O O . GLN B 1 47 ? 65.03034 7.97981 3.89192 1.000 16.47306 47 GLN B O 1
ATOM 1812 N N . ASP B 1 48 ? 66.16062 6.11881 4.43581 1.000 18.58080 48 ASP B N 1
ATOM 1813 C CA . ASP B 1 48 ? 65.35994 5.27790 3.55767 1.000 13.01435 48 ASP B CA 1
ATOM 1814 C C . ASP B 1 48 ? 64.22969 4.58662 4.30138 1.000 14.35022 48 ASP B C 1
ATOM 1815 O O . ASP B 1 48 ? 63.60869 3.67137 3.75144 1.000 15.07412 48 ASP B O 1
ATOM 1820 N N . VAL B 1 49 ? 63.94742 5.02156 5.52563 1.000 12.90314 49 VAL B N 1
ATOM 1821 C CA . VAL B 1 49 ? 62.85955 4.50145 6.35037 1.000 12.87864 49 VAL B CA 1
ATOM 1822 C C . VAL B 1 49 ? 61.81718 5.60174 6.52839 1.000 12.70365 49 VAL B C 1
ATOM 1823 O O . VAL B 1 49 ? 62.16558 6.77291 6.71204 1.000 14.73646 49 VAL B O 1
ATOM 1827 N N . VAL B 1 50 ? 60.53584 5.23483 6.50508 1.000 10.94059 50 VAL B N 1
ATOM 1828 C CA . VAL B 1 50 ? 59.47939 6.16702 6.87216 1.000 11.22205 50 VAL B CA 1
ATOM 1829 C C . VAL B 1 50 ? 58.66270 5.54299 7.99143 1.000 13.71293 50 VAL B C 1
ATOM 1830 O O . VAL B 1 50 ? 58.35756 4.34637 7.94946 1.000 11.74393 50 VAL B O 1
ATOM 1834 N N . LEU B 1 51 ? 58.36207 6.34487 9.00929 1.000 11.76131 51 LEU B N 1
ATOM 1835 C CA . LEU B 1 51 ? 57.44745 5.96008 10.07379 1.000 9.43878 51 LEU B CA 1
ATOM 1836 C C . LEU B 1 51 ? 56.03585 6.36575 9.68240 1.000 11.72250 51 LEU B C 1
ATOM 1837 O O . LEU B 1 51 ? 55.79385 7.51502 9.30619 1.000 13.95989 51 LEU B O 1
ATOM 1842 N N . LYS B 1 52 ? 55.10913 5.42145 9.77046 1.000 9.25891 52 LYS B N 1
ATOM 1843 C CA . LYS B 1 52 ? 53.69364 5.70515 9.61601 1.000 9.78967 52 LYS B CA 1
ATOM 1844 C C . LYS B 1 52 ? 53.01875 5.23929 10.88821 1.000 11.32509 52 LYS B C 1
ATOM 1845 O O . LYS B 1 52 ? 53.22316 4.09923 11.31537 1.000 14.47145 52 LYS B O 1
ATOM 1851 N N . GLN B 1 53 ? 52.25779 6.12899 11.51047 1.000 8.98598 53 GLN B N 1
ATOM 1852 C CA . GLN B 1 53 ? 51.47797 5.77055 12.68135 1.000 8.98771 53 GLN B CA 1
ATOM 1853 C C . GLN B 1 53 ? 50.05943 5.46617 12.22628 1.000 8.68433 53 GLN B C 1
ATOM 1854 O O . GLN B 1 53 ? 49.43577 6.28017 11.53010 1.000 9.34259 53 GLN B O 1
ATOM 1860 N N . VAL B 1 54 ? 49.56781 4.28492 12.59463 1.000 6.79082 54 VAL B N 1
ATOM 1861 C CA . VAL B 1 54 ? 48.33685 3.73508 12.02725 1.000 6.66208 54 VAL B CA 1
ATOM 1862 C C . VAL B 1 54 ? 47.33867 3.51000 13.15124 1.000 6.54524 54 VAL B C 1
ATOM 1863 O O . VAL B 1 54 ? 47.56310 2.63767 14.00337 1.000 8.17025 54 VAL B O 1
ATOM 1867 N N . PRO B 1 55 ? 46.24853 4.27068 13.20869 1.000 6.58471 55 PRO B N 1
ATOM 1868 C CA . PRO B 1 55 ? 45.26316 4.06990 14.28079 1.000 7.12203 55 PRO B CA 1
ATOM 1869 C C . PRO B 1 55 ? 44.38647 2.85366 14.01146 1.000 8.92755 55 PRO B C 1
ATOM 1870 O O . PRO B 1 55 ? 43.95039 2.62201 12.88122 1.000 7.16434 55 PRO B O 1
ATOM 1874 N N . ILE B 1 56 ? 44.09437 2.08146 15.06345 1.000 8.17679 56 ILE B N 1
ATOM 1875 C CA . ILE B 1 56 ? 43.34260 0.83776 14.89306 1.000 8.04669 56 ILE B CA 1
ATOM 1876 C C . ILE B 1 56 ? 42.01039 0.92585 15.62919 1.000 9.92498 56 ILE B C 1
ATOM 1877 O O . ILE B 1 56 ? 41.76949 1.82193 16.43759 1.000 11.48741 56 ILE B O 1
ATOM 1882 N N . ALA B 1 57 ? 41.15357 -0.05418 15.36598 1.000 8.70196 57 ALA B N 1
ATOM 1883 C CA . ALA B 1 57 ? 39.84767 -0.10549 16.01139 1.000 9.21173 57 ALA B CA 1
ATOM 1884 C C . ALA B 1 57 ? 39.54499 -1.54761 16.39119 1.000 12.46438 57 ALA B C 1
ATOM 1885 O O . ALA B 1 57 ? 39.51412 -2.42278 15.52161 1.000 14.95115 57 ALA B O 1
ATOM 1887 N N . PHE B 1 58 ? 39.33859 -1.80215 17.68691 1.000 13.93067 58 PHE B N 1
ATOM 1888 C CA . PHE B 1 58 ? 38.87886 -3.11267 18.13451 1.000 14.25693 58 PHE B CA 1
ATOM 1889 C C . PHE B 1 58 ? 37.36916 -3.24489 18.11153 1.000 18.59559 58 PHE B C 1
ATOM 1890 O O . PHE B 1 58 ? 36.85746 -4.36635 18.21640 1.000 21.96879 58 PHE B O 1
ATOM 1898 N N . ASN B 1 59 ? 36.66069 -2.13071 17.97852 1.000 12.62333 59 ASN B N 1
ATOM 1899 C CA . ASN B 1 59 ? 35.21037 -2.08889 17.94405 1.000 17.17577 59 ASN B CA 1
ATOM 1900 C C . ASN B 1 59 ? 34.82500 -0.80409 17.22032 1.000 18.46713 59 ASN B C 1
ATOM 1901 O O . ASN B 1 59 ? 35.64406 0.10193 17.05125 1.000 16.05066 59 ASN B O 1
ATOM 1906 N N . ALA B 1 60 ? 33.56787 -0.72779 16.78802 1.000 20.35819 60 ALA B N 1
ATOM 1907 C CA . ALA B 1 60 ? 33.15388 0.42796 15.99729 1.000 18.34464 60 ALA B CA 1
ATOM 1908 C C . ALA B 1 60 ? 33.26297 1.73420 16.76954 1.000 13.94388 60 ALA B C 1
ATOM 1909 O O . ALA B 1 60 ? 33.40011 2.80238 16.15256 1.000 16.49762 60 ALA B O 1
ATOM 1911 N N . GLY B 1 61 ? 33.20158 1.68591 18.09813 1.000 15.32173 61 GLY B N 1
ATOM 1912 C CA . GLY B 1 61 ? 33.34503 2.88712 18.90039 1.000 16.12154 61 GLY B CA 1
ATOM 1913 C C . GLY B 1 61 ? 34.70938 3.53187 18.79229 1.000 14.01208 61 GLY B C 1
ATOM 1914 O O . GLY B 1 61 ? 34.86432 4.70279 19.15104 1.000 19.03128 61 GLY B O 1
ATOM 1915 N N . MET B 1 62 ? 35.70558 2.79113 18.31066 1.000 11.37391 62 MET B N 1
ATOM 1916 C CA . MET B 1 62 ? 37.04694 3.32641 18.16328 1.000 10.05448 62 MET B CA 1
ATOM 1917 C C . MET B 1 62 ? 37.26616 3.96574 16.80040 1.000 9.69194 62 MET B C 1
ATOM 1918 O O . MET B 1 62 ? 38.31273 4.57942 16.58450 1.000 9.14710 62 MET B O 1
ATOM 1923 N N . LYS B 1 63 ? 36.30967 3.85195 15.88861 1.000 10.74516 63 LYS B N 1
ATOM 1924 C CA . LYS B 1 63 ? 36.50279 4.39540 14.55258 1.000 8.06930 63 LYS B CA 1
ATOM 1925 C C . LYS B 1 63 ? 36.61730 5.92174 14.54602 1.000 10.86903 63 LYS B C 1
ATOM 1926 O O . LYS B 1 63 ? 37.46336 6.44958 13.80772 1.000 8.35859 63 LYS B O 1
ATOM 1932 N N . PRO B 1 64 ? 35.82134 6.67952 15.31843 1.000 8.82180 64 PRO B N 1
ATOM 1933 C CA . PRO B 1 64 ? 36.01365 8.14143 15.31362 1.000 9.30273 64 PRO B CA 1
ATOM 1934 C C . PRO B 1 64 ? 37.41188 8.57451 15.71010 1.000 10.35869 64 PRO B C 1
ATOM 1935 O O . PRO B 1 64 ? 37.89522 9.59937 15.21090 1.000 9.11014 64 PRO B O 1
ATOM 1939 N N . LEU B 1 65 ? 38.08750 7.83549 16.59960 1.000 7.11141 65 LEU B N 1
ATOM 1940 C CA . LEU B 1 65 ? 39.44781 8.21779 16.93830 1.000 7.38339 65 LEU B CA 1
ATOM 1941 C C . LEU B 1 65 ? 40.44613 7.85846 15.84358 1.000 7.98050 65 LEU B C 1
ATOM 1942 O O . LEU B 1 65 ? 41.50831 8.47723 15.78084 1.000 10.51194 65 LEU B O 1
ATOM 1947 N N . GLN B 1 66 ? 40.12449 6.89579 14.96685 1.000 8.46344 66 GLN B N 1
ATOM 1948 C CA . GLN B 1 66 ? 40.90210 6.74883 13.73511 1.000 6.85688 66 GLN B CA 1
ATOM 1949 C C . GLN B 1 66 ? 40.70244 7.95532 12.82666 1.000 8.31018 66 GLN B C 1
ATOM 1950 O O . GLN B 1 66 ? 41.66542 8.46060 12.22860 1.000 8.99529 66 GLN B O 1
ATOM 1956 N N . GLN B 1 67 ? 39.45263 8.39675 12.68245 1.000 9.22883 67 GLN B N 1
ATOM 1957 C CA . GLN B 1 67 ? 39.17107 9.56184 11.85380 1.000 8.09635 67 GLN B CA 1
ATOM 1958 C C . GLN B 1 67 ? 39.89184 10.78318 12.38984 1.000 9.32271 67 GLN B C 1
ATOM 1959 O O . GLN B 1 67 ? 40.41289 11.59233 11.61750 1.000 9.59110 67 GLN B O 1
ATOM 1965 N N . LEU B 1 68 ? 39.95842 10.91985 13.71469 1.000 7.94589 68 LEU B N 1
ATOM 1966 C CA . LEU B 1 68 ? 40.65011 12.06779 14.28297 1.000 7.77638 68 LEU B CA 1
ATOM 1967 C C . LEU B 1 68 ? 42.10337 12.09628 13.83477 1.000 8.23720 68 LEU B C 1
ATOM 1968 O O . LEU B 1 68 ? 42.62347 13.15193 13.45761 1.000 8.80220 68 LEU B O 1
ATOM 1973 N N . TYR B 1 69 ? 42.78651 10.94347 13.89441 1.000 6.66072 69 TYR B N 1
ATOM 1974 C CA . TYR B 1 69 ? 44.19437 10.91651 13.51401 1.000 6.79477 69 TYR B CA 1
ATOM 1975 C C . TYR B 1 69 ? 44.36969 11.43960 12.09447 1.000 7.40663 69 TYR B C 1
ATOM 1976 O O . TYR B 1 69 ? 45.20691 12.32552 11.84063 1.000 8.39858 69 TYR B O 1
ATOM 1985 N N . TYR B 1 70 ? 43.60047 10.89402 11.14857 1.000 7.16033 70 TYR B N 1
ATOM 1986 C CA . TYR B 1 70 ? 43.82788 11.28560 9.75636 1.000 7.40552 70 TYR B CA 1
ATOM 1987 C C . TYR B 1 70 ? 43.34968 12.70443 9.48989 1.000 7.73421 70 TYR B C 1
ATOM 1988 O O . TYR B 1 70 ? 43.88137 13.37450 8.59381 1.000 12.18579 70 TYR B O 1
ATOM 1997 N N . THR B 1 71 ? 42.37836 13.18769 10.26659 1.000 8.45335 71 THR B N 1
ATOM 1998 C CA . THR B 1 71 ? 41.89615 14.55562 10.09071 1.000 7.30027 71 THR B CA 1
ATOM 1999 C C . THR B 1 71 ? 42.95176 15.56881 10.51837 1.000 10.39000 71 THR B C 1
ATOM 2000 O O . THR B 1 71 ? 43.22119 16.54401 9.80464 1.000 11.97296 71 THR B O 1
ATOM 2004 N N . LEU B 1 72 ? 43.58396 15.34795 11.67276 1.000 9.67772 72 LEU B N 1
ATOM 2005 C CA . LEU B 1 72 ? 44.63370 16.26542 12.11112 1.000 7.90288 72 LEU B CA 1
ATOM 2006 C C . LEU B 1 72 ? 45.81596 16.24984 11.15024 1.000 10.43039 72 LEU B C 1
ATOM 2007 O O . LEU B 1 72 ? 46.41607 17.29441 10.88448 1.000 12.84280 72 LEU B O 1
ATOM 2012 N N . GLN B 1 73 ? 46.17306 15.07304 10.62543 1.000 9.37144 73 GLN B N 1
ATOM 2013 C CA . GLN B 1 73 ? 47.26161 15.02485 9.65096 1.000 9.26479 73 GLN B CA 1
ATOM 2014 C C . GLN B 1 73 ? 46.88804 15.76170 8.36945 1.000 9.48551 73 GLN B C 1
ATOM 2015 O O . GLN B 1 73 ? 47.70942 16.50303 7.81450 1.000 12.86167 73 GLN B O 1
ATOM 2021 N N . ALA B 1 74 ? 45.65911 15.57002 7.88686 1.000 7.92890 74 ALA B N 1
ATOM 2022 C CA . ALA B 1 74 ? 45.24127 16.21030 6.64168 1.000 11.60751 74 ALA B CA 1
ATOM 2023 C C . ALA B 1 74 ? 45.17145 17.72513 6.79131 1.000 13.20184 74 ALA B C 1
ATOM 2024 O O . ALA B 1 74 ? 45.40869 18.45792 5.82148 1.000 16.79010 74 ALA B O 1
ATOM 2026 N N . LEU B 1 75 ? 44.86788 18.21124 7.98831 1.000 10.79942 75 LEU B N 1
ATOM 2027 C CA . LEU B 1 75 ? 44.83623 19.64135 8.27275 1.000 9.19507 75 LEU B CA 1
ATOM 2028 C C . LEU B 1 75 ? 46.21438 20.21687 8.54773 1.000 13.52227 75 LEU B C 1
ATOM 2029 O O . LEU B 1 75 ? 46.31212 21.37977 8.95898 1.000 15.97432 75 LEU B O 1
ATOM 2034 N N . GLU B 1 76 ? 47.26776 19.42194 8.34967 1.000 10.67317 76 GLU B N 1
ATOM 2035 C CA . GLU B 1 76 ? 48.64370 19.86163 8.53681 1.000 12.88383 76 GLU B CA 1
ATOM 2036 C C . GLU B 1 76 ? 48.90643 20.28187 9.97745 1.000 11.90089 76 GLU B C 1
ATOM 2037 O O . GLU B 1 76 ? 49.62641 21.24438 10.23508 1.000 11.92269 76 GLU B O 1
ATOM 2043 N N . ARG B 1 77 ? 48.33155 19.54999 10.93479 1.000 10.34049 77 ARG B N 1
ATOM 2044 C CA . ARG B 1 77 ? 48.58768 19.78261 12.35422 1.000 10.23799 77 ARG B CA 1
ATOM 2045 C C . ARG B 1 77 ? 49.18920 18.53837 13.00727 1.000 12.11938 77 ARG B C 1
ATOM 2046 O O . ARG B 1 77 ? 48.60866 17.97638 13.94359 1.000 12.46085 77 ARG B O 1
ATOM 2054 N N . PRO B 1 78 ? 50.36360 18.08144 12.55834 1.000 11.94855 78 PRO B N 1
ATOM 2055 C CA . PRO B 1 78 ? 50.99011 16.94437 13.25414 1.000 8.76450 78 PRO B CA 1
ATOM 2056 C C . PRO B 1 78 ? 51.38002 17.27927 14.67477 1.000 13.31851 78 PRO B C 1
ATOM 2057 O O . PRO B 1 78 ? 51.57594 16.36355 15.48492 1.000 13.53415 78 PRO B O 1
ATOM 2061 N N . ASP B 1 79 ? 51.48614 18.57136 15.00829 1.000 10.38039 79 ASP B N 1
ATOM 2062 C CA . ASP B 1 79 ? 51.78159 18.97496 16.37927 1.000 11.90530 79 ASP B CA 1
ATOM 2063 C C . ASP B 1 79 ? 50.68098 18.55738 17.33947 1.000 13.50187 79 ASP B C 1
ATOM 2064 O O . ASP B 1 79 ? 50.93538 18.38127 18.53604 1.000 14.10919 79 ASP B O 1
ATOM 2069 N N . LEU B 1 80 ? 49.45563 18.39162 16.83783 1.000 12.42004 80 LEU B N 1
ATOM 2070 C CA . LEU B 1 80 ? 48.32911 18.04911 17.69454 1.000 12.12540 80 LEU B CA 1
ATOM 2071 C C . LEU B 1 80 ? 48.25303 16.56288 18.00488 1.000 12.02668 80 LEU B C 1
ATOM 2072 O O . LEU B 1 80 ? 47.59109 16.18364 18.98180 1.000 11.79917 80 LEU B O 1
ATOM 2077 N N . HIS B 1 81 ? 48.91014 15.71921 17.20930 1.000 10.29417 81 HIS B N 1
ATOM 2078 C CA . HIS B 1 81 ? 48.84084 14.28008 17.43732 1.000 11.85538 81 HIS B CA 1
ATOM 2079 C C . HIS B 1 81 ? 49.30401 13.89463 18.84284 1.000 10.56266 81 HIS B C 1
ATOM 2080 O O . HIS B 1 81 ? 48.52274 13.24346 19.56436 1.000 12.54391 81 HIS B O 1
ATOM 2087 N N . PRO B 1 82 ? 50.49568 14.28578 19.31692 1.000 9.35153 82 PRO B N 1
ATOM 2088 C CA . PRO B 1 82 ? 50.85471 13.93486 20.70652 1.000 9.53441 82 PRO B CA 1
ATOM 2089 C C . PRO B 1 82 ? 49.93356 14.55882 21.72318 1.000 9.68736 82 PRO B C 1
ATOM 2090 O O . PRO B 1 82 ? 49.76675 14.00145 22.81554 1.000 10.12755 82 PRO B O 1
ATOM 2094 N N . LYS B 1 83 ? 49.32943 15.69844 21.39465 1.000 9.18652 83 LYS B N 1
ATOM 2095 C CA . LYS B 1 83 ? 48.43979 16.36102 22.33554 1.000 10.89042 83 LYS B CA 1
ATOM 2096 C C . LYS B 1 83 ? 47.12689 15.62643 22.50254 1.000 10.37666 83 LYS B C 1
ATOM 2097 O O . LYS B 1 83 ? 46.47799 15.79440 23.53828 1.000 11.01543 83 LYS B O 1
ATOM 2103 N N . VAL B 1 84 ? 46.70069 14.82336 21.51956 1.000 9.72369 84 VAL B N 1
ATOM 2104 C CA . VAL B 1 84 ? 45.50845 14.00466 21.75016 1.000 8.27026 84 VAL B CA 1
ATOM 2105 C C . VAL B 1 84 ? 45.75778 13.03419 22.89606 1.000 10.25951 84 VAL B C 1
ATOM 2106 O O . VAL B 1 84 ? 44.90500 12.85039 23.77484 1.000 8.34827 84 VAL B O 1
ATOM 2110 N N . PHE B 1 85 ? 46.91144 12.36676 22.87569 1.000 8.13934 85 PHE B N 1
ATOM 2111 C CA . PHE B 1 85 ? 47.24847 11.42890 23.94767 1.000 7.36907 85 PHE B CA 1
ATOM 2112 C C . PHE B 1 85 ? 47.20713 12.12697 25.29829 1.000 11.88758 85 PHE B C 1
ATOM 2113 O O . PHE B 1 85 ? 46.62210 11.61547 26.25649 1.000 9.65269 85 PHE B O 1
ATOM 2121 N N . THR B 1 86 ? 47.81371 13.31260 25.37900 1.000 10.50426 86 THR B N 1
ATOM 2122 C CA . THR B 1 86 ? 47.85304 14.04047 26.64204 1.000 12.86485 86 THR B CA 1
ATOM 2123 C C . THR B 1 86 ? 46.45397 14.44737 27.08512 1.000 12.25968 86 THR B C 1
ATOM 2124 O O . THR B 1 86 ? 46.10505 14.32820 28.26749 1.000 14.62369 86 THR B O 1
ATOM 2128 N N . ALA B 1 87 ? 45.63134 14.92209 26.14702 1.000 10.25504 87 ALA B N 1
ATOM 2129 C CA . ALA B 1 87 ? 44.25978 15.29975 26.48184 1.000 11.76830 87 ALA B CA 1
ATOM 2130 C C . ALA B 1 87 ? 43.48010 14.12763 27.07192 1.000 11.78089 87 ALA B C 1
ATOM 2131 O O . ALA B 1 87 ? 42.74543 14.28865 28.05635 1.000 11.21945 87 ALA B O 1
ATOM 2133 N N . ILE B 1 88 ? 43.63286 12.93739 26.50074 1.000 9.15800 88 ILE B N 1
ATOM 2134 C CA . ILE B 1 88 ? 42.83736 11.80899 26.97323 1.000 11.31050 88 ILE B CA 1
ATOM 2135 C C . ILE B 1 88 ? 43.39012 11.26309 28.28441 1.000 11.84718 88 ILE B C 1
ATOM 2136 O O . ILE B 1 88 ? 42.64319 11.06280 29.24860 1.000 13.34877 88 ILE B O 1
ATOM 2141 N N . HIS B 1 89 ? 44.70023 11.01686 28.34675 1.000 9.51345 89 HIS B N 1
ATOM 2142 C CA . HIS B 1 89 ? 45.28010 10.25941 29.44796 1.000 10.03099 89 HIS B CA 1
ATOM 2143 C C . HIS B 1 89 ? 45.70022 11.11192 30.63186 1.000 15.08534 89 HIS B C 1
ATOM 2144 O O . HIS B 1 89 ? 45.69302 10.61590 31.76237 1.000 18.50172 89 HIS B O 1
ATOM 2151 N N . THR B 1 90 ? 46.08605 12.36128 30.40412 1.000 12.44831 90 THR B N 1
ATOM 2152 C CA . THR B 1 90 ? 46.47602 13.25749 31.48934 1.000 13.30713 90 THR B CA 1
ATOM 2153 C C . THR B 1 90 ? 45.35436 14.20741 31.88147 1.000 12.73029 90 THR B C 1
ATOM 2154 O O . THR B 1 90 ? 45.12982 14.44735 33.07072 1.000 15.14060 90 THR B O 1
ATOM 2158 N N . GLU B 1 91 ? 44.63568 14.74704 30.91117 1.000 13.08632 91 GLU B N 1
ATOM 2159 C CA . GLU B 1 91 ? 43.56738 15.68919 31.18731 1.000 13.74884 91 GLU B CA 1
ATOM 2160 C C . GLU B 1 91 ? 42.20039 15.03417 31.30262 1.000 14.93490 91 GLU B C 1
ATOM 2161 O O . GLU B 1 91 ? 41.24232 15.71703 31.67747 1.000 16.03011 91 GLU B O 1
ATOM 2167 N N . ARG B 1 92 ? 42.08370 13.74292 30.98193 1.000 12.50364 92 ARG B N 1
ATOM 2168 C CA . ARG B 1 92 ? 40.82319 13.00211 31.08291 1.000 10.13013 92 ARG B CA 1
ATOM 2169 C C . ARG B 1 92 ? 39.70685 13.65960 30.26722 1.000 15.13533 92 ARG B C 1
ATOM 2170 O O . ARG B 1 92 ? 38.53756 13.64381 30.65297 1.000 14.97433 92 ARG B O 1
ATOM 2178 N N . LYS B 1 93 ? 40.06213 14.23201 29.12048 1.000 13.71046 93 LYS B N 1
ATOM 2179 C CA . LYS B 1 93 ? 39.06218 14.78808 28.22326 1.000 11.85416 93 LYS B CA 1
ATOM 2180 C C . LYS B 1 93 ? 38.35516 13.67642 27.45899 1.000 14.46203 93 LYS B C 1
ATOM 2181 O O . LYS B 1 93 ? 38.97504 12.69516 27.04553 1.000 16.88917 93 LYS B O 1
ATOM 2187 N N . ARG B 1 94 ? 37.04338 13.82563 27.28504 1.000 16.38907 94 ARG B N 1
ATOM 2188 C CA . ARG B 1 94 ? 36.23679 12.76653 26.68036 1.000 12.98023 94 ARG B CA 1
ATOM 2189 C C . ARG B 1 94 ? 36.12361 13.02473 25.18036 1.000 14.58907 94 ARG B C 1
ATOM 2190 O O . ARG B 1 94 ? 35.09123 13.44258 24.65959 1.000 18.96844 94 ARG B O 1
ATOM 2198 N N . LEU B 1 95 ? 37.22245 12.74706 24.47716 1.000 11.97806 95 LEU B N 1
ATOM 2199 C CA . LEU B 1 95 ? 37.34350 13.05692 23.04972 1.000 13.87016 95 LEU B CA 1
ATOM 2200 C C . LEU B 1 95 ? 36.97021 11.84463 22.20663 1.000 20.16735 95 LEU B C 1
ATOM 2201 O O . LEU B 1 95 ? 37.78664 11.27725 21.48273 1.000 26.67832 95 LEU B O 1
ATOM 2206 N N . PHE B 1 96 ? 35.72022 11.44622 22.30360 1.000 17.04196 96 PHE B N 1
ATOM 2207 C CA . PHE B 1 96 ? 35.34059 10.16614 21.74087 1.000 24.38810 96 PHE B CA 1
ATOM 2208 C C . PHE B 1 96 ? 34.32397 10.25016 20.61212 1.000 19.24987 96 PHE B C 1
ATOM 2209 O O . PHE B 1 96 ? 34.07594 9.22698 19.96833 1.000 24.10734 96 PHE B O 1
ATOM 2217 N N . ASP B 1 97 ? 33.74473 11.41923 20.33602 1.000 19.74722 97 ASP B N 1
ATOM 2218 C CA . ASP B 1 97 ? 32.87788 11.59011 19.17658 1.000 19.07558 97 ASP B CA 1
ATOM 2219 C C . ASP B 1 97 ? 33.24722 12.87542 18.44689 1.000 12.86909 97 ASP B C 1
ATOM 2220 O O . ASP B 1 97 ? 34.00204 13.70803 18.95299 1.000 13.99981 97 ASP B O 1
ATOM 2225 N N . LYS B 1 98 ? 32.70269 13.02709 17.23246 1.000 11.89572 98 LYS B N 1
ATOM 2226 C CA . LYS B 1 98 ? 33.13905 14.10025 16.34254 1.000 13.06176 98 LYS B CA 1
ATOM 2227 C C . LYS B 1 98 ? 32.94765 15.48215 16.96339 1.000 13.82789 98 LYS B C 1
ATOM 2228 O O . LYS B 1 98 ? 33.80683 16.35684 16.81585 1.000 13.56986 98 LYS B O 1
ATOM 2234 N N . LYS B 1 99 ? 31.81843 15.70534 17.64314 1.000 12.91041 99 LYS B N 1
ATOM 2235 C CA . LYS B 1 99 ? 31.55528 17.02116 18.22364 1.000 12.36448 99 LYS B CA 1
ATOM 2236 C C . LYS B 1 99 ? 32.59811 17.38028 19.27315 1.000 12.54246 99 LYS B C 1
ATOM 2237 O O . LYS B 1 99 ? 33.12817 18.49951 19.28889 1.000 12.60053 99 LYS B O 1
ATOM 2243 N N . ALA B 1 100 ? 32.90064 16.44744 20.17797 1.000 11.46976 100 ALA B N 1
ATOM 2244 C CA . ALA B 1 100 ? 33.89282 16.74988 21.20158 1.000 8.51390 100 ALA B CA 1
ATOM 2245 C C . ALA B 1 100 ? 35.27367 16.93261 20.58576 1.000 8.59171 100 ALA B C 1
ATOM 2246 O O . ALA B 1 100 ? 36.06163 17.77093 21.03551 1.000 10.02453 100 ALA B O 1
ATOM 2248 N N . MET B 1 101 ? 35.58021 16.15004 19.55591 1.000 10.71271 101 MET B N 1
ATOM 2249 C CA . MET B 1 101 ? 36.87645 16.28176 18.90718 1.000 8.69662 101 MET B CA 1
ATOM 2250 C C . MET B 1 101 ? 37.01553 17.62976 18.21422 1.000 11.27813 101 MET B C 1
ATOM 2251 O O . MET B 1 101 ? 38.07377 18.26783 18.29171 1.000 12.56328 101 MET B O 1
ATOM 2256 N N . GLY B 1 102 ? 35.96666 18.06327 17.51733 1.000 11.84153 102 GLY B N 1
ATOM 2257 C CA . GLY B 1 102 ? 36.00755 19.34652 16.83599 1.000 13.55344 102 GLY B CA 1
ATOM 2258 C C . GLY B 1 102 ? 36.08081 20.51657 17.79601 1.000 12.57819 102 GLY B C 1
ATOM 2259 O O . GLY B 1 102 ? 36.77194 21.50061 17.53242 1.000 14.15255 102 GLY B O 1
ATOM 2260 N N . GLU B 1 103 ? 35.35224 20.44105 18.90975 1.000 9.80215 103 GLU B N 1
ATOM 2261 C CA . GLU B 1 103 ? 35.49410 21.47809 19.92995 1.000 12.95425 103 GLU B CA 1
ATOM 2262 C C . GLU B 1 103 ? 36.92553 21.54269 20.45777 1.000 16.14159 103 GLU B C 1
ATOM 2263 O O . GLU B 1 103 ? 37.49421 22.63018 20.61110 1.000 15.05666 103 GLU B O 1
ATOM 2269 N N . TRP B 1 104 ? 37.53171 20.38439 20.72711 1.000 11.55115 104 TRP B N 1
ATOM 2270 C CA . TRP B 1 104 ? 38.90369 20.36191 21.20580 1.000 12.14202 104 TRP B CA 1
ATOM 2271 C C . TRP B 1 104 ? 39.85183 20.92468 20.16334 1.000 10.66561 104 TRP B C 1
ATOM 2272 O O . TRP B 1 104 ? 40.73520 21.72474 20.48778 1.000 12.39459 104 TRP B O 1
ATOM 2283 N N . ALA B 1 105 ? 39.67067 20.53262 18.90222 1.000 10.40278 105 ALA B N 1
ATOM 2284 C CA . ALA B 1 105 ? 40.57294 21.01296 17.86312 1.000 11.42432 105 ALA B CA 1
ATOM 2285 C C . ALA B 1 105 ? 40.44103 22.51957 17.69650 1.000 11.64623 105 ALA B C 1
ATOM 2286 O O . ALA B 1 105 ? 41.43809 23.21501 17.47443 1.000 12.66842 105 ALA B O 1
ATOM 2288 N N . ALA B 1 106 ? 39.22147 23.04472 17.85097 1.000 11.74575 106 ALA B N 1
ATOM 2289 C CA . ALA B 1 106 ? 39.01369 24.48746 17.74767 1.000 12.35194 106 ALA B CA 1
ATOM 2290 C C . ALA B 1 106 ? 39.71453 25.24287 18.86757 1.000 12.46221 106 ALA B C 1
ATOM 2291 O O . ALA B 1 106 ? 40.19074 26.36348 18.64735 1.000 16.09420 106 ALA B O 1
ATOM 2293 N N . SER B 1 107 ? 39.78746 24.65435 20.06403 1.000 15.04729 107 SER B N 1
ATOM 2294 C CA . SER B 1 107 ? 40.56571 25.24095 21.14884 1.000 17.66202 107 SER B CA 1
ATOM 2295 C C . SER B 1 107 ? 42.05383 25.27862 20.82953 1.000 23.57737 107 SER B C 1
ATOM 2296 O O . SER B 1 107 ? 42.79199 26.03708 21.46568 1.000 22.87341 107 SER B O 1
ATOM 2299 N N . GLN B 1 108 ? 42.50805 24.46656 19.87467 1.000 13.33327 108 GLN B N 1
ATOM 2300 C CA . GLN B 1 108 ? 43.89082 24.45594 19.41960 1.000 14.54516 108 GLN B CA 1
ATOM 2301 C C . GLN B 1 108 ? 44.08022 25.26653 18.14324 1.000 17.19694 108 GLN B C 1
ATOM 2302 O O . GLN B 1 108 ? 45.15212 25.19392 17.53213 1.000 14.58721 108 GLN B O 1
ATOM 2308 N N . GLY B 1 109 ? 43.06996 26.01826 17.72007 1.000 15.73160 109 GLY B N 1
ATOM 2309 C CA . GLY B 1 109 ? 43.18339 26.89643 16.57006 1.000 14.98692 109 GLY B CA 1
ATOM 2310 C C . GLY B 1 109 ? 42.66595 26.34419 15.25965 1.000 14.49148 109 GLY B C 1
ATOM 2311 O O . GLY B 1 109 ? 42.72254 27.05539 14.24747 1.000 16.08222 109 GLY B O 1
ATOM 2312 N N . VAL B 1 110 ? 42.14819 25.11872 15.23942 1.000 12.49570 110 VAL B N 1
ATOM 2313 C CA . VAL B 1 110 ? 41.65117 24.52425 13.99803 1.000 13.15507 110 VAL B CA 1
ATOM 2314 C C . VAL B 1 110 ? 40.27941 25.10125 13.67178 1.000 14.91305 110 VAL B C 1
ATOM 2315 O O . VAL B 1 110 ? 39.38065 25.11196 14.51703 1.000 16.03287 110 VAL B O 1
ATOM 2319 N N . ASP B 1 111 ? 40.11663 25.58221 12.43992 1.000 14.18949 111 ASP B N 1
ATOM 2320 C CA . ASP B 1 111 ? 38.81901 26.04959 11.97011 1.000 18.42368 111 ASP B CA 1
ATOM 2321 C C . ASP B 1 111 ? 37.79309 24.92315 12.04003 1.000 14.86443 111 ASP B C 1
ATOM 2322 O O . ASP B 1 111 ? 38.03027 23.82900 11.52375 1.000 13.28449 111 ASP B O 1
ATOM 2327 N N . ARG B 1 112 ? 36.64956 25.20272 12.67930 1.000 13.87021 112 ARG B N 1
ATOM 2328 C CA A ARG B 1 112 ? 35.66162 24.15601 12.92527 0.541 12.86209 112 ARG B CA 1
ATOM 2329 C CA B ARG B 1 112 ? 35.64068 24.17124 12.92674 0.459 12.88607 112 ARG B CA 1
ATOM 2330 C C . ARG B 1 112 ? 35.05229 23.63271 11.63047 1.000 14.09466 112 ARG B C 1
ATOM 2331 O O . ARG B 1 112 ? 34.87281 22.42273 11.47298 1.000 13.66520 112 ARG B O 1
ATOM 2346 N N . ALA B 1 113 ? 34.69126 24.52641 10.70331 1.000 14.23271 113 ALA B N 1
ATOM 2347 C CA . ALA B 1 113 ? 34.10121 24.06403 9.45087 1.000 16.59608 113 ALA B CA 1
ATOM 2348 C C . ALA B 1 113 ? 35.07865 23.19035 8.67618 1.000 12.93338 113 ALA B C 1
ATOM 2349 O O . ALA B 1 113 ? 34.68586 22.16198 8.10809 1.000 13.94900 113 ALA B O 1
ATOM 2351 N N . LYS B 1 114 ? 36.35325 23.58325 8.64192 1.000 12.94722 114 LYS B N 1
ATOM 2352 C CA . LYS B 1 114 ? 37.35880 22.77085 7.96005 1.000 11.59792 114 LYS B CA 1
ATOM 2353 C C . LYS B 1 114 ? 37.50973 21.41144 8.63875 1.000 12.49618 114 LYS B C 1
ATOM 2354 O O . LYS B 1 114 ? 37.52869 20.37447 7.96744 1.000 13.28662 114 LYS B O 1
ATOM 2360 N N . PHE B 1 115 ? 37.58705 21.39495 9.97696 1.000 12.42624 115 PHE B N 1
ATOM 2361 C CA . PHE B 1 115 ? 37.66895 20.12424 10.69817 1.000 15.54340 115 PHE B CA 1
ATOM 2362 C C . PHE B 1 115 ? 36.49354 19.22489 10.35667 1.000 11.24397 115 PHE B C 1
ATOM 2363 O O . PHE B 1 115 ? 36.67415 18.04037 10.04902 1.000 11.70572 115 PHE B O 1
ATOM 2371 N N . ASP B 1 116 ? 35.27439 19.77194 10.43226 1.000 10.92685 116 ASP B N 1
ATOM 2372 C CA . ASP B 1 116 ? 34.07430 18.97373 10.21438 1.000 11.34935 116 ASP B CA 1
ATOM 2373 C C . ASP B 1 116 ? 34.05950 18.37812 8.80946 1.000 13.11196 116 ASP B C 1
ATOM 2374 O O . ASP B 1 116 ? 33.71082 17.20427 8.63070 1.000 15.36768 116 ASP B O 1
ATOM 2379 N N . SER B 1 117 ? 34.46373 19.16543 7.80488 1.000 12.23093 117 SER B N 1
ATOM 2380 C CA . SER B 1 117 ? 34.46684 18.68631 6.42348 1.000 12.36142 117 SER B CA 1
ATOM 2381 C C . SER B 1 117 ? 35.50481 17.58916 6.20987 1.000 10.74900 117 SER B C 1
ATOM 2382 O O . SER B 1 117 ? 35.21041 16.54523 5.60168 1.000 12.72972 117 SER B O 1
ATOM 2385 N N . VAL B 1 118 ? 36.72760 17.80859 6.69821 1.000 9.59925 118 VAL B N 1
ATOM 2386 C CA . VAL B 1 118 ? 37.79853 16.82300 6.52016 1.000 10.85778 118 VAL B CA 1
ATOM 2387 C C . VAL B 1 118 ? 37.45372 15.52619 7.24373 1.000 10.80278 118 VAL B C 1
ATOM 2388 O O . VAL B 1 118 ? 37.66976 14.42532 6.72481 1.000 9.21426 118 VAL B O 1
ATOM 2392 N N . PHE B 1 119 ? 36.88134 15.64040 8.44242 1.000 9.48846 119 PHE B N 1
ATOM 2393 C CA . PHE B 1 119 ? 36.55774 14.46616 9.25043 1.000 9.89144 119 PHE B CA 1
ATOM 2394 C C . PHE B 1 119 ? 35.62479 13.51595 8.51330 1.000 12.75108 119 PHE B C 1
ATOM 2395 O O . PHE B 1 119 ? 35.75010 12.28949 8.63973 1.000 13.09468 119 PHE B O 1
ATOM 2403 N N . ASP B 1 120 ? 34.67984 14.07117 7.74603 1.000 11.89465 120 ASP B N 1
ATOM 2404 C CA . ASP B 1 120 ? 33.65555 13.33619 7.00908 1.000 13.65049 120 ASP B CA 1
ATOM 2405 C C . ASP B 1 120 ? 34.07233 13.00008 5.58100 1.000 12.56765 120 ASP B C 1
ATOM 2406 O O . ASP B 1 120 ? 33.28624 12.38385 4.84858 1.000 13.91293 120 ASP B O 1
ATOM 2411 N N . SER B 1 121 ? 35.26424 13.40099 5.16473 1.000 9.38061 121 SER B N 1
ATOM 2412 C CA . SER B 1 121 ? 35.64824 13.32406 3.76304 1.000 10.22583 121 SER B CA 1
ATOM 2413 C C . SER B 1 121 ? 35.86813 11.88352 3.30501 1.000 11.19627 121 SER B C 1
ATOM 2414 O O . SER B 1 121 ? 36.19939 10.99136 4.09145 1.000 10.52264 121 SER B O 1
ATOM 2417 N N . PHE B 1 122 ? 35.68348 11.67320 2.00084 1.000 11.48053 122 PHE B N 1
ATOM 2418 C CA . PHE B 1 122 ? 35.93905 10.35863 1.41795 1.000 10.22320 122 PHE B CA 1
ATOM 2419 C C . PHE B 1 122 ? 37.39232 9.94616 1.60565 1.000 10.53873 122 PHE B C 1
ATOM 2420 O O . PHE B 1 122 ? 37.69168 8.76043 1.80976 1.000 10.91272 122 PHE B O 1
ATOM 2428 N N . SER B 1 123 ? 38.31769 10.90253 1.50767 1.000 9.82662 123 SER B N 1
ATOM 2429 C CA . SER B 1 123 ? 39.72435 10.57818 1.71117 1.000 9.32522 123 SER B CA 1
ATOM 2430 C C . SER B 1 123 ? 39.95530 10.02571 3.11146 1.000 10.33652 123 SER B C 1
ATOM 2431 O O . SER B 1 123 ? 40.60652 8.98890 3.28223 1.000 9.30624 123 SER B O 1
ATOM 2434 N N . VAL B 1 124 ? 39.40713 10.69330 4.12569 1.000 8.58527 124 VAL B N 1
ATOM 2435 C CA . VAL B 1 124 ? 39.60775 10.21782 5.49415 1.000 7.78062 124 VAL B CA 1
ATOM 2436 C C . VAL B 1 124 ? 38.88830 8.88876 5.70463 1.000 9.98629 124 VAL B C 1
ATOM 2437 O O . VAL B 1 124 ? 39.42426 7.98425 6.36379 1.000 9.11572 124 VAL B O 1
ATOM 2441 N N A GLN B 1 125 ? 37.68135 8.74518 5.14150 0.571 10.29951 125 GLN B N 1
ATOM 2442 N N B GLN B 1 125 ? 37.67069 8.74533 5.16033 0.429 10.32116 125 GLN B N 1
ATOM 2443 C CA A GLN B 1 125 ? 36.93965 7.49029 5.25959 0.571 11.54357 125 GLN B CA 1
ATOM 2444 C CA B GLN B 1 125 ? 36.94857 7.47634 5.27483 0.429 11.53729 125 GLN B CA 1
ATOM 2445 C C A GLN B 1 125 ? 37.75342 6.32548 4.71663 0.571 10.26503 125 GLN B C 1
ATOM 2446 C C B GLN B 1 125 ? 37.79003 6.32826 4.73846 0.429 10.28229 125 GLN B C 1
ATOM 2447 O O A GLN B 1 125 ? 37.81419 5.25099 5.33082 0.571 10.04944 125 GLN B O 1
ATOM 2448 O O B GLN B 1 125 ? 37.89600 5.26565 5.36557 0.429 10.05051 125 GLN B O 1
ATOM 2459 N N . THR B 1 126 ? 38.39511 6.53092 3.57054 1.000 8.01881 126 THR B N 1
ATOM 2460 C CA . THR B 1 126 ? 39.18063 5.47594 2.95075 1.000 8.83112 126 THR B CA 1
ATOM 2461 C C . THR B 1 126 ? 40.47083 5.22408 3.71997 1.000 7.93701 126 THR B C 1
ATOM 2462 O O . THR B 1 126 ? 40.90318 4.07193 3.84690 1.000 9.68221 126 THR B O 1
ATOM 2466 N N . GLN B 1 127 ? 41.10571 6.28925 4.23443 1.000 8.84380 127 GLN B N 1
ATOM 2467 C CA . GLN B 1 127 ? 42.29747 6.11393 5.06837 1.000 8.69002 127 GLN B CA 1
ATOM 2468 C C . GLN B 1 127 ? 41.99707 5.25911 6.28327 1.000 9.31896 127 GLN B C 1
ATOM 2469 O O . GLN B 1 127 ? 42.81299 4.41447 6.67369 1.000 10.24714 127 GLN B O 1
ATOM 2475 N N . VAL B 1 128 ? 40.82894 5.47159 6.89949 1.000 7.83895 128 VAL B N 1
ATOM 2476 C CA . VAL B 1 128 ? 40.45691 4.69887 8.08186 1.000 8.17282 128 VAL B CA 1
ATOM 2477 C C . VAL B 1 128 ? 40.20634 3.24078 7.70930 1.000 9.91476 128 VAL B C 1
ATOM 2478 O O . VAL B 1 128 ? 40.65578 2.32375 8.40281 1.000 9.97140 128 VAL B O 1
ATOM 2482 N N A GLN B 1 129 ? 39.48672 3.01249 6.61062 0.506 8.53687 129 GLN B N 1
ATOM 2483 N N B GLN B 1 129 ? 39.48231 3.00876 6.61109 0.494 8.53940 129 GLN B N 1
ATOM 2484 C CA A GLN B 1 129 ? 39.30108 1.65334 6.11771 0.506 11.50620 129 GLN B CA 1
ATOM 2485 C CA B GLN B 1 129 ? 39.31064 1.64427 6.12432 0.494 11.49915 129 GLN B CA 1
ATOM 2486 C C A GLN B 1 129 ? 40.64210 0.98592 5.84226 0.506 10.33493 129 GLN B C 1
ATOM 2487 C C B GLN B 1 129 ? 40.65814 0.98991 5.86718 0.494 10.33086 129 GLN B C 1
ATOM 2488 O O A GLN B 1 129 ? 40.84935 -0.18211 6.19103 0.506 10.31473 129 GLN B O 1
ATOM 2489 O O B GLN B 1 129 ? 40.88454 -0.16345 6.25103 0.494 10.27020 129 GLN B O 1
ATOM 2500 N N . HIS B 1 130 ? 41.57539 1.72310 5.24089 1.000 9.54034 130 HIS B N 1
ATOM 2501 C CA . HIS B 1 130 ? 42.87828 1.15635 4.92395 1.000 9.33095 130 HIS B CA 1
ATOM 2502 C C . HIS B 1 130 ? 43.67555 0.85037 6.18512 1.000 9.01676 130 HIS B C 1
ATOM 2503 O O . HIS B 1 130 ? 44.40858 -0.14718 6.23250 1.000 9.60745 130 HIS B O 1
ATOM 2510 N N . ALA B 1 131 ? 43.55305 1.70028 7.21265 1.000 7.74281 131 ALA B N 1
ATOM 2511 C CA . ALA B 1 131 ? 44.26740 1.45901 8.46294 1.000 8.45266 131 ALA B CA 1
ATOM 2512 C C . ALA B 1 131 ? 43.81868 0.14569 9.08332 1.000 9.46770 131 ALA B C 1
ATOM 2513 O O . ALA B 1 131 ? 44.64154 -0.65556 9.55555 1.000 8.28406 131 ALA B O 1
ATOM 2515 N N . SER B 1 132 ? 42.50396 -0.07779 9.11870 1.000 10.23642 132 SER B N 1
ATOM 2516 C CA . SER B 1 132 ? 41.99664 -1.33540 9.65341 1.000 9.96896 132 SER B CA 1
ATOM 2517 C C . SER B 1 132 ? 42.43522 -2.51776 8.79268 1.000 11.43947 132 SER B C 1
ATOM 2518 O O . SER B 1 132 ? 42.74337 -3.59181 9.32475 1.000 11.72913 132 SER B O 1
ATOM 2521 N N . GLN B 1 133 ? 42.50608 -2.33252 7.46823 1.000 10.80595 133 GLN B N 1
ATOM 2522 C CA . GLN B 1 133 ? 43.03616 -3.38290 6.59686 1.000 10.78508 133 GLN B CA 1
ATOM 2523 C C . GLN B 1 133 ? 44.50470 -3.66920 6.88530 1.000 11.10808 133 GLN B C 1
ATOM 2524 O O . GLN B 1 133 ? 44.93340 -4.82952 6.85867 1.000 10.22664 133 GLN B O 1
ATOM 2530 N N . LEU B 1 134 ? 45.29661 -2.62636 7.15059 1.000 9.53943 134 LEU B N 1
ATOM 2531 C CA . LEU B 1 134 ? 46.71000 -2.83970 7.45994 1.000 10.11168 134 LEU B CA 1
ATOM 2532 C C . LEU B 1 134 ? 46.87757 -3.60177 8.76570 1.000 7.87459 134 LEU B C 1
ATOM 2533 O O . LEU B 1 134 ? 47.71990 -4.49938 8.86687 1.000 9.87127 134 LEU B O 1
ATOM 2538 N N . ALA B 1 135 ? 46.07656 -3.25606 9.77972 1.000 9.17215 135 ALA B N 1
ATOM 2539 C CA . ALA B 1 135 ? 46.21208 -3.91112 11.07234 1.000 8.90480 135 ALA B CA 1
ATOM 2540 C C . ALA B 1 135 ? 45.82826 -5.37682 10.97580 1.000 10.17164 135 ALA B C 1
ATOM 2541 O O . ALA B 1 135 ? 46.46989 -6.23623 11.59658 1.000 10.85388 135 ALA B O 1
ATOM 2543 N N . GLU B 1 136 ? 44.79772 -5.67881 10.18602 1.000 8.84170 136 GLU B N 1
ATOM 2544 C CA . GLU B 1 136 ? 44.41039 -7.06926 9.98380 1.000 10.40546 136 GLU B CA 1
ATOM 2545 C C . GLU B 1 136 ? 45.50071 -7.83794 9.24521 1.000 12.26893 136 GLU B C 1
ATOM 2546 O O . GLU B 1 136 ? 45.81754 -8.98217 9.60075 1.000 12.14689 136 GLU B O 1
ATOM 2552 N N . ALA B 1 137 ? 46.09958 -7.21898 8.22370 1.000 9.97102 137 ALA B N 1
ATOM 2553 C CA . ALA B 1 137 ? 47.13048 -7.90466 7.45120 1.000 10.83650 137 ALA B CA 1
ATOM 2554 C C . ALA B 1 137 ? 48.41356 -8.11014 8.25215 1.000 11.94856 137 ALA B C 1
ATOM 2555 O O . ALA B 1 137 ? 49.15874 -9.05842 7.98441 1.000 10.97523 137 ALA B O 1
ATOM 2557 N N . ALA B 1 138 ? 48.70054 -7.24190 9.22680 1.000 9.62409 138 ALA B N 1
ATOM 2558 C CA . ALA B 1 138 ? 49.88650 -7.38067 10.05831 1.000 7.64083 138 ALA B CA 1
ATOM 2559 C C . ALA B 1 138 ? 49.66812 -8.30249 11.24947 1.000 12.60258 138 ALA B C 1
ATOM 2560 O O . ALA B 1 138 ? 50.60091 -8.49780 12.03366 1.000 14.14634 138 ALA B O 1
ATOM 2562 N N . HIS B 1 139 ? 48.46227 -8.86414 11.37946 1.000 13.58707 139 HIS B N 1
ATOM 2563 C CA . HIS B 1 139 ? 48.11523 -9.86488 12.39885 1.000 17.10685 139 HIS B CA 1
ATOM 2564 C C . HIS B 1 139 ? 48.29937 -9.31456 13.80856 1.000 18.72372 139 HIS B C 1
ATOM 2565 O O . HIS B 1 139 ? 48.77019 -10.00887 14.70819 1.000 20.17071 139 HIS B O 1
ATOM 2572 N N . ILE B 1 140 ? 47.90582 -8.05230 13.98510 1.000 18.12739 140 ILE B N 1
ATOM 2573 C CA . ILE B 1 140 ? 47.98697 -7.36539 15.26901 1.000 21.42477 140 ILE B CA 1
ATOM 2574 C C . ILE B 1 140 ? 46.97888 -7.95108 16.24738 1.000 17.85520 140 ILE B C 1
ATOM 2575 O O . ILE B 1 140 ? 45.81566 -8.18952 15.90073 1.000 18.89651 140 ILE B O 1
ATOM 2580 N N . ASP B 1 141 ? 47.39488 -8.14010 17.50250 1.000 23.60253 141 ASP B N 1
ATOM 2581 C CA . ASP B 1 141 ? 46.42443 -8.45985 18.54624 1.000 22.10216 141 ASP B CA 1
ATOM 2582 C C . ASP B 1 141 ? 46.39170 -7.44462 19.68028 1.000 28.39846 141 ASP B C 1
ATOM 2583 O O . ASP B 1 141 ? 45.53773 -7.56093 20.56883 1.000 31.06024 141 ASP B O 1
ATOM 2588 N N . GLY B 1 142 ? 47.28738 -6.46448 19.67527 1.000 23.19665 142 GLY B N 1
ATOM 2589 C CA . GLY B 1 142 ? 47.34847 -5.45141 20.71055 1.000 18.58746 142 GLY B CA 1
ATOM 2590 C C . GLY B 1 142 ? 48.18789 -4.29661 20.21722 1.000 20.01055 142 GLY B C 1
ATOM 2591 O O . GLY B 1 142 ? 48.88244 -4.38780 19.20108 1.000 18.21819 142 GLY B O 1
ATOM 2592 N N . THR B 1 143 ? 48.10732 -3.19347 20.94565 1.000 14.36674 143 THR B N 1
ATOM 2593 C CA . THR B 1 143 ? 48.89954 -2.01591 20.64712 1.000 10.87421 143 THR B CA 1
ATOM 2594 C C . THR B 1 143 ? 49.68318 -1.60493 21.88338 1.000 9.75453 143 THR B C 1
ATOM 2595 O O . THR B 1 143 ? 49.31164 -1.95721 23.00578 1.000 13.34365 143 THR B O 1
ATOM 2599 N N . PRO B 1 144 ? 50.79633 -0.90325 21.70555 1.000 10.54335 144 PRO B N 1
ATOM 2600 C CA . PRO B 1 144 ? 51.43485 -0.55445 20.42485 1.000 9.64588 144 PRO B CA 1
ATOM 2601 C C . PRO B 1 144 ? 52.09015 -1.77288 19.80897 1.000 13.17728 144 PRO B C 1
ATOM 2602 O O . PRO B 1 144 ? 52.51696 -2.66209 20.52270 1.000 12.95050 144 PRO B O 1
ATOM 2606 N N . ALA B 1 145 ? 52.15132 -1.82420 18.48229 1.000 8.16036 145 ALA B N 1
ATOM 2607 C CA . ALA B 1 145 ? 52.87646 -2.85827 17.75829 1.000 10.10113 145 ALA B CA 1
ATOM 2608 C C . ALA B 1 145 ? 53.50634 -2.22323 16.52859 1.000 10.53465 145 ALA B C 1
ATOM 2609 O O . ALA B 1 145 ? 53.07501 -1.16212 16.07182 1.000 12.88138 145 ALA B O 1
ATOM 2611 N N . PHE B 1 146 ? 54.54013 -2.87464 15.99426 1.000 9.20722 146 PHE B N 1
ATOM 2612 C CA . PHE B 1 146 ? 55.31446 -2.34181 14.88411 1.000 11.24291 146 PHE B CA 1
ATOM 2613 C C . PHE B 1 146 ? 55.41757 -3.37624 13.77752 1.000 13.94883 146 PHE B C 1
ATOM 2614 O O . PHE B 1 146 ? 55.91263 -4.48236 14.01058 1.000 18.53428 146 PHE B O 1
ATOM 2622 N N . ALA B 1 147 ? 55.02006 -3.00485 12.56595 1.000 9.56310 147 ALA B N 1
ATOM 2623 C CA . ALA B 1 147 ? 55.37259 -3.79268 11.38790 1.000 9.56841 147 ALA B CA 1
ATOM 2624 C C . ALA B 1 147 ? 56.54693 -3.13565 10.68789 1.000 10.93596 147 ALA B C 1
ATOM 2625 O O . ALA B 1 147 ? 56.58944 -1.91026 10.55540 1.000 12.20484 147 ALA B O 1
ATOM 2627 N N . VAL B 1 148 ? 57.49720 -3.94977 10.22853 1.000 9.41710 148 VAL B N 1
ATOM 2628 C CA . VAL B 1 148 ? 58.70604 -3.44966 9.58563 1.000 8.82926 148 VAL B CA 1
ATOM 2629 C C . VAL B 1 148 ? 58.84714 -4.09577 8.21443 1.000 9.00741 148 VAL B C 1
ATOM 2630 O O . VAL B 1 148 ? 58.83189 -5.32869 8.10135 1.000 11.42588 148 VAL B O 1
ATOM 2634 N N . GLY B 1 149 ? 58.97224 -3.26066 7.18123 1.000 7.67745 149 GLY B N 1
ATOM 2635 C CA . GLY B 1 149 ? 59.18978 -3.74895 5.82833 1.000 10.30709 149 GLY B CA 1
ATOM 2636 C C . GLY B 1 149 ? 58.05821 -4.58452 5.30011 1.000 11.02519 149 GLY B C 1
ATOM 2637 O O . GLY B 1 149 ? 58.24614 -5.35583 4.34988 1.000 12.23846 149 GLY B O 1
ATOM 2638 N N . GLY B 1 150 ? 56.88104 -4.46328 5.90829 1.000 9.60294 150 GLY B N 1
ATOM 2639 C CA . GLY B 1 150 ? 55.72723 -5.26542 5.57753 1.000 10.35577 150 GLY B CA 1
ATOM 2640 C C . GLY B 1 150 ? 55.87708 -6.73806 5.86322 1.000 10.76064 150 GLY B C 1
ATOM 2641 O O . GLY B 1 150 ? 55.00049 -7.51416 5.47261 1.000 11.76404 150 GLY B O 1
ATOM 2642 N N . ARG B 1 151 ? 56.94036 -7.15214 6.55714 1.000 11.74946 151 ARG B N 1
ATOM 2643 C CA . ARG B 1 151 ? 57.22463 -8.58111 6.65306 1.000 11.07870 151 ARG B CA 1
ATOM 2644 C C . ARG B 1 151 ? 57.57052 -9.06092 8.05194 1.000 12.91000 151 ARG B C 1
ATOM 2645 O O . ARG B 1 151 ? 57.65473 -10.27643 8.25096 1.000 11.74863 151 ARG B O 1
ATOM 2653 N N . TYR B 1 152 ? 57.76565 -8.16985 9.02248 1.000 10.99165 152 TYR B N 1
ATOM 2654 C CA . TYR B 1 152 ? 58.09151 -8.54497 10.39203 1.000 10.84568 152 TYR B CA 1
ATOM 2655 C C . TYR B 1 152 ? 57.21485 -7.74416 11.34119 1.000 11.83710 152 TYR B C 1
ATOM 2656 O O . TYR B 1 152 ? 56.87871 -6.59351 11.06556 1.000 12.71605 152 TYR B O 1
ATOM 2665 N N A MET B 1 153 ? 56.82727 -8.36058 12.45110 0.682 12.10941 153 MET B N 1
ATOM 2666 N N B MET B 1 153 ? 56.90083 -8.35268 12.47932 0.318 12.13914 153 MET B N 1
ATOM 2667 C CA A MET B 1 153 ? 56.03641 -7.68621 13.47358 0.682 10.98923 153 MET B CA 1
ATOM 2668 C CA B MET B 1 153 ? 56.04948 -7.75041 13.49278 0.318 11.13216 153 MET B CA 1
ATOM 2669 C C A MET B 1 153 ? 56.73001 -7.86153 14.81372 0.682 14.48231 153 MET B C 1
ATOM 2670 C C B MET B 1 153 ? 56.71408 -7.88540 14.85161 0.318 14.42838 153 MET B C 1
ATOM 2671 O O A MET B 1 153 ? 57.14614 -8.97086 15.15469 0.682 13.43674 153 MET B O 1
ATOM 2672 O O B MET B 1 153 ? 57.07312 -8.99467 15.25574 0.318 13.55088 153 MET B O 1
ATOM 2681 N N . THR B 1 154 ? 56.87794 -6.76659 15.55573 1.000 12.86426 154 THR B N 1
ATOM 2682 C CA . THR B 1 154 ? 57.39036 -6.80589 16.92031 1.000 10.32887 154 THR B CA 1
ATOM 2683 C C . THR B 1 154 ? 56.53806 -5.86887 17.76701 1.000 14.86233 154 THR B C 1
ATOM 2684 O O . THR B 1 154 ? 55.70011 -5.12029 17.26100 1.000 13.07712 154 THR B O 1
ATOM 2688 N N . SER B 1 155 ? 56.73137 -5.93593 19.07882 1.000 11.98291 155 SER B N 1
ATOM 2689 C CA . SER B 1 155 ? 55.95556 -5.12586 20.00626 1.000 13.41014 155 SER B CA 1
ATOM 2690 C C . SER B 1 155 ? 56.72013 -5.06516 21.31675 1.000 12.75304 155 SER B C 1
ATOM 2691 O O . SER B 1 155 ? 57.63287 -5.86794 21.53626 1.000 14.06204 155 SER B O 1
ATOM 2694 N N . PRO B 1 156 ? 56.38088 -4.13166 22.20700 1.000 11.87894 156 PRO B N 1
ATOM 2695 C CA . PRO B 1 156 ? 57.02653 -4.16617 23.52993 1.000 12.77508 156 PRO B CA 1
ATOM 2696 C C . PRO B 1 156 ? 56.82173 -5.48840 24.23971 1.000 16.84275 156 PRO B C 1
ATOM 2697 O O . PRO B 1 156 ? 57.75537 -5.98264 24.88169 1.000 19.81554 156 PRO B O 1
ATOM 2701 N N . VAL B 1 157 ? 55.63980 -6.09944 24.10628 1.000 14.37695 157 VAL B N 1
ATOM 2702 C CA . VAL B 1 157 ? 55.40679 -7.40904 24.71280 1.000 23.68194 157 VAL B CA 1
ATOM 2703 C C . VAL B 1 157 ? 56.38320 -8.44263 24.15767 1.000 23.54725 157 VAL B C 1
ATOM 2704 O O . VAL B 1 157 ? 57.03562 -9.17578 24.91526 1.000 20.09375 157 VAL B O 1
ATOM 2708 N N . LEU B 1 158 ? 56.49927 -8.52281 22.82502 1.000 16.33046 158 LEU B N 1
ATOM 2709 C CA . LEU B 1 158 ? 57.41113 -9.49675 22.23125 1.000 15.61283 158 LEU B CA 1
ATOM 2710 C C . LEU B 1 158 ? 58.86274 -9.23650 22.59635 1.000 20.38380 158 LEU B C 1
ATOM 2711 O O . LEU B 1 158 ? 59.67466 -10.16723 22.55793 1.000 22.93806 158 LEU B O 1
ATOM 2716 N N . ALA B 1 159 ? 59.21607 -7.99766 22.94051 1.000 17.21339 159 ALA B N 1
ATOM 2717 C CA . ALA B 1 159 ? 60.58052 -7.64286 23.29815 1.000 19.25816 159 ALA B CA 1
ATOM 2718 C C . ALA B 1 159 ? 60.79069 -7.61839 24.80781 1.000 18.85279 159 ALA B C 1
ATOM 2719 O O . ALA B 1 159 ? 61.62218 -6.85480 25.30344 1.000 23.80196 159 ALA B O 1
ATOM 2721 N N . GLY B 1 160 ? 60.04718 -8.43713 25.54668 1.000 23.89960 160 GLY B N 1
ATOM 2722 C CA . GLY B 1 160 ? 60.24078 -8.54394 26.98010 1.000 23.63557 160 GLY B CA 1
ATOM 2723 C C . GLY B 1 160 ? 59.52069 -7.50592 27.80679 1.000 25.09496 160 GLY B C 1
ATOM 2724 O O . GLY B 1 160 ? 59.96466 -7.20090 28.92312 1.000 24.01274 160 GLY B O 1
ATOM 2725 N N . ASN B 1 161 ? 58.41092 -6.96161 27.30150 1.000 18.14863 161 ASN B N 1
ATOM 2726 C CA . ASN B 1 161 ? 57.67464 -5.87022 27.94654 1.000 17.45552 161 ASN B CA 1
ATOM 2727 C C . ASN B 1 161 ? 58.58831 -4.66915 28.18924 1.000 21.33924 161 ASN B C 1
ATOM 2728 O O . ASN B 1 161 ? 58.74822 -4.18609 29.31096 1.000 20.43989 161 ASN B O 1
ATOM 2733 N N . ASP B 1 162 ? 59.16989 -4.18283 27.09109 1.000 15.32904 162 ASP B N 1
ATOM 2734 C CA . ASP B 1 162 ? 60.22288 -3.17422 27.10924 1.000 16.90104 162 ASP B CA 1
ATOM 2735 C C . ASP B 1 162 ? 60.02366 -2.26185 25.90479 1.000 18.60705 162 ASP B C 1
ATOM 2736 O O . ASP B 1 162 ? 60.12718 -2.72980 24.76839 1.000 16.47731 162 ASP B O 1
ATOM 2741 N N . TYR B 1 163 ? 59.74041 -0.97095 26.14014 1.000 15.07337 163 TYR B N 1
ATOM 2742 C CA . TYR B 1 163 ? 59.54593 -0.03835 25.02468 1.000 14.72266 163 TYR B CA 1
ATOM 2743 C C . TYR B 1 163 ? 60.82722 0.15703 24.22164 1.000 15.96529 163 TYR B C 1
ATOM 2744 O O . TYR B 1 163 ? 60.83095 0.01948 22.99294 1.000 14.20522 163 TYR B O 1
ATOM 2753 N N . ALA B 1 164 ? 61.92666 0.51530 24.89272 1.000 14.16143 164 ALA B N 1
ATOM 2754 C CA . ALA B 1 164 ? 63.17308 0.72159 24.17090 1.000 16.05171 164 ALA B CA 1
ATOM 2755 C C . ALA B 1 164 ? 63.63393 -0.56111 23.49438 1.000 13.71385 164 ALA B C 1
ATOM 2756 O O . ALA B 1 164 ? 64.19493 -0.51117 22.39544 1.000 15.54254 164 ALA B O 1
ATOM 2758 N N . GLY B 1 165 ? 63.38436 -1.71549 24.12389 1.000 17.24171 165 GLY B N 1
ATOM 2759 C CA . GLY B 1 165 ? 63.75826 -2.97906 23.50897 1.000 18.43787 165 GLY B CA 1
ATOM 2760 C C . GLY B 1 165 ? 63.02695 -3.22211 22.20298 1.000 19.28544 165 GLY B C 1
ATOM 2761 O O . GLY B 1 165 ? 63.61457 -3.71780 21.23765 1.000 16.27156 165 GLY B O 1
ATOM 2762 N N . ALA B 1 166 ? 61.74079 -2.85805 22.15264 1.000 15.42002 166 ALA B N 1
ATOM 2763 C CA . ALA B 1 166 ? 60.97325 -2.99393 20.91272 1.000 13.72504 166 ALA B CA 1
ATOM 2764 C C . ALA B 1 166 ? 61.57522 -2.15065 19.80320 1.000 13.56591 166 ALA B C 1
ATOM 2765 O O . ALA B 1 166 ? 61.66437 -2.59693 18.65103 1.000 13.71787 166 ALA B O 1
ATOM 2767 N N . LEU B 1 167 ? 61.98435 -0.92006 20.12599 1.000 15.59849 167 LEU B N 1
ATOM 2768 C CA . LEU B 1 167 ? 62.55303 -0.05503 19.10232 1.000 13.11355 167 LEU B CA 1
ATOM 2769 C C . LEU B 1 167 ? 63.92687 -0.54063 18.66468 1.000 13.72325 167 LEU B C 1
ATOM 2770 O O . LEU B 1 167 ? 64.29364 -0.35387 17.50388 1.000 13.50946 167 LEU B O 1
ATOM 2775 N N . LYS B 1 168 ? 64.68766 -1.17360 19.57173 1.000 12.86025 168 LYS B N 1
ATOM 2776 C CA . LYS B 1 168 ? 65.93681 -1.81730 19.17180 1.000 13.26191 168 LYS B CA 1
ATOM 2777 C C . LYS B 1 168 ? 65.67632 -2.97369 18.20735 1.000 13.76505 168 LYS B C 1
ATOM 2778 O O . LYS B 1 168 ? 66.44104 -3.17893 17.25401 1.000 17.08080 168 LYS B O 1
ATOM 2784 N N . VAL B 1 169 ? 64.61175 -3.74717 18.44512 1.000 13.19960 169 VAL B N 1
ATOM 2785 C CA . VAL B 1 169 ? 64.26163 -4.81062 17.50589 1.000 12.60026 169 VAL B CA 1
ATOM 2786 C C . VAL B 1 169 ? 63.86225 -4.21111 16.16996 1.000 12.62698 169 VAL B C 1
ATOM 2787 O O . VAL B 1 169 ? 64.24446 -4.72201 15.10994 1.000 13.29596 169 VAL B O 1
ATOM 2791 N N . VAL B 1 170 ? 63.11307 -3.10204 16.19370 1.000 11.27607 170 VAL B N 1
ATOM 2792 C CA . VAL B 1 170 ? 62.75773 -2.42001 14.94887 1.000 12.88095 170 VAL B CA 1
ATOM 2793 C C . VAL B 1 170 ? 64.01266 -2.06527 14.15647 1.000 12.58386 170 VAL B C 1
ATOM 2794 O O . VAL B 1 170 ? 64.07536 -2.25874 12.93472 1.000 12.85320 170 VAL B O 1
ATOM 2798 N N . ASP B 1 171 ? 65.01340 -1.49884 14.83116 1.000 10.53465 171 ASP B N 1
ATOM 2799 C CA . ASP B 1 171 ? 66.26549 -1.17831 14.15472 1.000 12.41956 171 ASP B CA 1
ATOM 2800 C C . ASP B 1 171 ? 66.88537 -2.41763 13.52300 1.000 14.20144 171 ASP B C 1
ATOM 2801 O O . ASP B 1 171 ? 67.40076 -2.35884 12.39774 1.000 13.70072 171 ASP B O 1
ATOM 2806 N N . GLN B 1 172 ? 66.85891 -3.54353 14.23154 1.000 12.14535 172 GLN B N 1
ATOM 2807 C CA . GLN B 1 172 ? 67.44661 -4.76022 13.67426 1.000 13.59336 172 GLN B CA 1
ATOM 2808 C C . GLN B 1 172 ? 66.64424 -5.25724 12.48094 1.000 18.91258 172 GLN B C 1
ATOM 2809 O O . GLN B 1 172 ? 67.21983 -5.71962 11.48864 1.000 16.34899 172 GLN B O 1
ATOM 2815 N N . LEU B 1 173 ? 65.31555 -5.14965 12.55535 1.000 13.93418 173 LEU B N 1
ATOM 2816 C CA . LEU B 1 173 ? 64.45910 -5.62152 11.46918 1.000 12.48011 173 LEU B CA 1
ATOM 2817 C C . LEU B 1 173 ? 64.59932 -4.76485 10.22212 1.000 12.80963 173 LEU B C 1
ATOM 2818 O O . LEU B 1 173 ? 64.44753 -5.27740 9.10327 1.000 14.13138 173 LEU B O 1
ATOM 2823 N N . ILE B 1 174 ? 64.86240 -3.46445 10.38881 1.000 12.25313 174 ILE B N 1
ATOM 2824 C CA . ILE B 1 174 ? 65.14223 -2.60026 9.24707 1.000 10.23208 174 ILE B CA 1
ATOM 2825 C C . ILE B 1 174 ? 66.36883 -3.10210 8.50106 1.000 14.61514 174 ILE B C 1
ATOM 2826 O O . ILE B 1 174 ? 66.38415 -3.16888 7.26625 1.000 14.91701 174 ILE B O 1
ATOM 2831 N N . VAL B 1 175 ? 67.41009 -3.47046 9.24651 1.000 11.94279 175 VAL B N 1
ATOM 2832 C CA . VAL B 1 175 ? 68.62446 -3.99353 8.62673 1.000 12.95420 175 VAL B CA 1
ATOM 2833 C C . VAL B 1 175 ? 68.32764 -5.30003 7.90275 1.000 15.60472 175 VAL B C 1
ATOM 2834 O O . VAL B 1 175 ? 68.77238 -5.51020 6.76457 1.000 20.52899 175 VAL B O 1
ATOM 2838 N N . GLN B 1 176 ? 67.56424 -6.18941 8.54393 1.000 16.65743 176 GLN B N 1
ATOM 2839 C CA . GLN B 1 176 ? 67.15537 -7.43857 7.90233 1.000 18.65610 176 GLN B CA 1
ATOM 2840 C C . GLN B 1 176 ? 66.34441 -7.17990 6.63652 1.000 18.81454 176 GLN B C 1
ATOM 2841 O O . GLN B 1 176 ? 66.45965 -7.92385 5.65306 1.000 23.19405 176 GLN B O 1
ATOM 2847 N N . SER B 1 177 ? 65.50942 -6.13812 6.64388 1.000 15.38406 177 SER B N 1
ATOM 2848 C CA . SER B 1 177 ? 64.63183 -5.87149 5.50332 1.000 15.79152 177 SER B CA 1
ATOM 2849 C C . SER B 1 177 ? 65.40923 -5.40119 4.29000 1.000 24.42598 177 SER B C 1
ATOM 2850 O O . SER B 1 177 ? 64.94735 -5.56586 3.15392 1.000 22.84957 177 SER B O 1
ATOM 2853 N N . ARG B 1 178 ? 66.57555 -4.80038 4.51250 1.000 21.42219 178 ARG B N 1
ATOM 2854 C CA . ARG B 1 178 ? 67.37172 -4.25869 3.42284 1.000 30.40268 178 ARG B CA 1
ATOM 2855 C C . ARG B 1 178 ? 68.12333 -5.34737 2.66615 1.000 31.88498 178 ARG B C 1
ATOM 2856 O O . ARG B 1 178 ? 68.35535 -5.20819 1.46050 1.000 44.85100 178 ARG B O 1
ATOM 2864 N N . LYS B 1 179 ? 68.50818 -6.42535 3.34497 1.000 33.58508 179 LYS B N 1
ATOM 2865 C CA . LYS B 1 179 ? 69.20679 -7.54232 2.71139 1.000 38.03601 179 LYS B CA 1
ATOM 2866 C C . LYS B 1 179 ? 68.38301 -8.16152 1.58600 1.000 41.67995 179 LYS B C 1
ATOM 2867 O O . LYS B 1 179 ? 67.23384 -8.55212 1.78929 1.000 52.52950 179 LYS B O 1
#

Sequence (358 aa):
QQYVNINPPMPSSDTPGKIEVLEFFAYTCPHCAAIEPMMVEDWAKTAPQDVVLKKQVPIAFNAGMKKPLQQLYYTLQALERPDLHPKVFTAIHTERKRLFDKKAMGEWAASQGVDRAKFDSVFDSFSVQTQVQHASQLAEAAHIDGTPAFAVGGRYMTSPVLAGNDYAGALKVVDQLIVQQSRKQQYVNINPPMPSDTPGKIEVLEFFAYTCPHCAAIEPMMVEDWAKTAPQDVVLKQVPIAFNAGMKPLQQLYYTLQALERPDLHPKVFTAIHTERKRLFDKKAMGEWAASQGVDRRAKFDSVFDSFSVQQTQVQQHASQLAEAAHIDGTPAFAVGGRYMMTSPVLAGNDYAGALKVVDQLIVQSRK

Radius of gyration: 25.26 Å; Cα contacts (8 Å, |Δi|>4): 556; chains: 2; bounding box: 70×44×54 Å

Foldseek 3Di:
DQKDWQPPFDDDPDPQAKEKEWEAALLDLVCLVCVVVVVVCVVPDDPRYDYDYFYEDPDPLRLLRLLLVVLCVVQVNVVCVSVSSCCCPVVVQDCRDLVSVLVVVVVVVDDSVSSVDSSPDPVSVVSSVVSHVLCVSRVPDDPRKIDIRSTMIGDCVSQVVHSVSRVVVNVVVNVVSVD/DQKDWQPPFDDDPDPQAKEKEWEDALLDLVCLVCVVVVVVCQVPDDPRYDYHYFYEDPDPQRLLRRLLVVLCVVQVNPVCVSVSSCCCPVVVQPCRDLVSSLVVVVVVVDDSVSSVDSSPDPVSVVSSVVSHVLCVSRVDDDPRKIDISRIMIGHCVSQVVHSVSRVVVNVVVNVVNVD

Organism: Bordetella pertussis (NCBI:txid520)